Protein AF-A0A091CDJ3-F1 (afdb_monomer_lite)

Structure (mmCIF, N/CA/C/O backbone):
data_AF-A0A091CDJ3-F1
#
_entry.id   AF-A0A091CDJ3-F1
#
loop_
_atom_site.group_PDB
_atom_site.id
_atom_site.type_symbol
_atom_site.label_atom_id
_atom_site.label_alt_id
_atom_site.label_comp_id
_atom_site.label_asym_id
_atom_site.label_entity_id
_atom_site.label_seq_id
_atom_site.pdbx_PDB_ins_code
_atom_site.Cartn_x
_atom_site.Cartn_y
_atom_site.Cartn_z
_atom_site.occupancy
_atom_site.B_iso_or_equiv
_atom_site.auth_seq_id
_atom_site.auth_comp_id
_atom_site.auth_asym_id
_atom_site.auth_atom_id
_atom_site.pdbx_PDB_model_num
ATOM 1 N N . MET A 1 1 ? -91.318 35.786 69.870 1.00 75.12 1 MET A N 1
ATOM 2 C CA . MET A 1 1 ? -91.032 34.826 70.958 1.00 75.12 1 MET A CA 1
ATOM 3 C C . MET A 1 1 ? -89.533 34.640 70.995 1.00 75.12 1 MET A C 1
ATOM 5 O O . MET A 1 1 ? -88.955 34.426 69.942 1.00 75.12 1 MET A O 1
ATOM 9 N N . VAL A 1 2 ? -88.933 34.733 72.175 1.00 80.12 2 VAL A N 1
ATOM 10 C CA . VAL A 1 2 ? -87.504 34.511 72.411 1.00 80.12 2 VAL A CA 1
ATOM 11 C C . VAL A 1 2 ? -87.373 33.382 73.428 1.00 80.12 2 VAL A C 1
ATOM 13 O O . VAL A 1 2 ? -88.136 33.323 74.391 1.00 80.12 2 VAL A O 1
ATOM 16 N N . MET A 1 3 ? -86.423 32.475 73.225 1.00 81.88 3 MET A N 1
ATOM 17 C CA . MET A 1 3 ? -86.101 31.421 74.188 1.00 81.88 3 MET A CA 1
ATOM 18 C C . MET A 1 3 ? -84.651 31.572 74.645 1.00 81.88 3 MET A C 1
ATOM 20 O O . MET A 1 3 ? -83.782 31.976 73.881 1.00 81.88 3 MET A O 1
ATOM 24 N N . ILE A 1 4 ? -84.380 31.256 75.905 1.00 82.44 4 ILE A N 1
ATOM 25 C CA . ILE A 1 4 ? -83.034 31.219 76.469 1.00 82.44 4 ILE A CA 1
ATOM 26 C C . ILE A 1 4 ? -82.865 29.893 77.196 1.00 82.44 4 ILE A C 1
ATOM 28 O O . ILE A 1 4 ? -83.635 29.573 78.099 1.00 82.44 4 ILE A O 1
ATOM 32 N N . LEU A 1 5 ? -81.832 29.144 76.829 1.00 81.69 5 LEU A N 1
ATOM 33 C CA . LEU A 1 5 ? -81.493 27.846 77.395 1.00 81.69 5 LEU A CA 1
ATOM 34 C C . LEU A 1 5 ? -80.185 27.964 78.173 1.00 81.69 5 LEU A C 1
ATOM 36 O O . LEU A 1 5 ? -79.164 28.333 77.603 1.00 81.69 5 LEU A O 1
ATOM 40 N N . ASN A 1 6 ? -80.203 27.620 79.456 1.00 86.38 6 ASN A N 1
ATOM 41 C CA . ASN A 1 6 ? -79.018 27.618 80.308 1.00 86.38 6 ASN A CA 1
ATOM 42 C C . ASN A 1 6 ? -78.714 26.199 80.771 1.00 86.38 6 ASN A C 1
ATOM 44 O O . ASN A 1 6 ? -79.581 25.550 81.363 1.00 86.38 6 ASN A O 1
ATOM 48 N N . ASP A 1 7 ? -77.491 25.738 80.525 1.00 82.50 7 ASP A N 1
ATOM 49 C CA . ASP A 1 7 ? -77.005 24.492 81.109 1.00 82.50 7 ASP A CA 1
ATOM 50 C C . ASP A 1 7 ? -76.560 24.681 82.573 1.00 82.50 7 ASP A C 1
ATOM 52 O O . ASP A 1 7 ? -76.384 25.798 83.071 1.00 82.50 7 ASP A O 1
ATOM 56 N N . ASP A 1 8 ? -76.392 23.571 83.287 1.00 84.75 8 ASP A N 1
ATOM 57 C CA . ASP A 1 8 ? -75.967 23.520 84.690 1.00 84.75 8 ASP A CA 1
ATOM 58 C C . ASP A 1 8 ? -74.528 24.033 84.901 1.00 84.75 8 ASP A C 1
ATOM 60 O O . ASP A 1 8 ? -74.144 24.332 86.033 1.00 84.75 8 ASP A O 1
ATOM 64 N N . ASN A 1 9 ? -73.747 24.179 83.825 1.00 79.75 9 ASN A N 1
ATOM 65 C CA . ASN A 1 9 ? -72.401 24.752 83.846 1.00 79.75 9 ASN A CA 1
ATOM 66 C C . ASN A 1 9 ? -72.399 26.270 83.591 1.00 79.75 9 ASN A C 1
ATOM 68 O O . ASN A 1 9 ? -71.332 26.888 83.556 1.00 79.75 9 ASN A O 1
ATOM 72 N N . GLY A 1 10 ? -73.576 26.885 83.437 1.00 77.00 10 GLY A N 1
ATOM 73 C CA . GLY A 1 10 ? -73.743 28.324 83.244 1.00 77.00 10 GLY A CA 1
ATOM 74 C C . GLY A 1 10 ? -73.545 28.798 81.803 1.00 77.00 10 GLY A C 1
ATOM 75 O O . GLY A 1 10 ? -73.427 30.003 81.577 1.00 77.00 10 GLY A O 1
ATOM 76 N N . LYS A 1 11 ? -73.507 27.892 80.819 1.00 82.44 11 LYS A N 1
ATOM 77 C CA . LYS A 1 11 ? -73.472 28.257 79.402 1.00 82.44 11 LYS A CA 1
ATOM 78 C C . LYS A 1 11 ? -74.886 28.549 78.907 1.00 82.44 11 LYS A C 1
ATOM 80 O O . LYS A 1 11 ? -75.803 27.748 79.078 1.00 82.44 11 LYS A O 1
ATOM 85 N N . GLN A 1 12 ? -75.029 29.698 78.257 1.00 84.06 12 GLN A N 1
ATOM 86 C CA . GLN A 1 12 ? -76.282 30.171 77.685 1.00 84.06 12 GLN A CA 1
ATOM 87 C C . GLN A 1 12 ? -76.328 29.892 76.179 1.00 84.06 12 GLN A C 1
ATOM 89 O O . GLN A 1 12 ? -75.369 30.159 75.452 1.00 84.06 12 GLN A O 1
ATOM 94 N N . PHE A 1 13 ? -77.464 29.389 75.714 1.00 81.94 13 PHE A N 1
ATOM 95 C CA . PHE A 1 13 ? -77.799 29.182 74.314 1.00 81.94 13 PHE A CA 1
ATOM 96 C C . PHE A 1 13 ? -79.084 29.952 74.017 1.00 81.94 13 PHE A C 1
ATOM 98 O O . PHE A 1 13 ? -80.090 29.795 74.708 1.00 81.94 13 PHE A O 1
ATOM 105 N N . ILE A 1 14 ? -79.038 30.812 73.008 1.00 82.56 14 ILE A N 1
ATOM 106 C CA . ILE A 1 14 ? -80.170 31.636 72.583 1.00 82.56 14 ILE A CA 1
ATOM 107 C C . ILE A 1 14 ? -80.466 31.225 71.141 1.00 82.56 14 ILE A C 1
ATOM 109 O O . ILE A 1 14 ? -79.598 31.454 70.293 1.00 82.56 14 ILE A O 1
ATOM 113 N N . PRO A 1 15 ? -81.612 30.580 70.864 1.00 81.25 15 PRO A N 1
ATOM 114 C CA . PRO A 1 15 ? -82.012 30.257 69.504 1.00 81.25 15 PRO A CA 1
ATOM 115 C C . PRO A 1 15 ? -82.154 31.520 68.658 1.00 81.25 15 PRO A C 1
ATOM 117 O O . PRO A 1 15 ? -82.556 32.570 69.165 1.00 81.25 15 PRO A O 1
ATOM 120 N N . GLY A 1 16 ? -81.846 31.419 67.368 1.00 74.19 16 GLY A N 1
ATOM 121 C CA . GLY A 1 16 ? -82.143 32.490 66.417 1.00 74.19 16 GLY A CA 1
ATOM 122 C C . GLY A 1 16 ? -83.651 32.642 66.178 1.00 74.19 16 GLY A C 1
ATOM 123 O O . GLY A 1 16 ? -84.407 31.686 66.336 1.00 74.19 16 GLY A O 1
ATOM 124 N N . ASP A 1 17 ? -84.094 33.818 65.721 1.00 66.94 17 ASP A N 1
ATOM 125 C CA . ASP A 1 17 ? -85.523 34.132 65.508 1.00 66.94 17 ASP A CA 1
ATOM 126 C C . ASP A 1 17 ? -86.250 33.159 64.553 1.00 66.94 17 ASP A C 1
ATOM 128 O O . ASP A 1 17 ? -87.464 33.000 64.639 1.00 66.94 17 ASP A O 1
ATOM 132 N N . ASN A 1 18 ? -85.509 32.486 63.664 1.00 72.38 18 ASN A N 1
ATOM 133 C CA . ASN A 1 18 ? -86.042 31.520 62.696 1.00 72.38 18 ASN A CA 1
ATOM 134 C C . ASN A 1 18 ? -85.966 30.055 63.170 1.00 72.38 18 ASN A C 1
ATOM 136 O O . ASN A 1 18 ? -86.364 29.163 62.426 1.00 72.38 18 ASN A O 1
ATOM 140 N N . GLU A 1 19 ? -85.413 29.786 64.354 1.00 79.12 19 GLU A N 1
ATOM 141 C CA . GLU A 1 19 ? -85.245 28.422 64.882 1.00 79.12 19 GLU A CA 1
ATOM 142 C C . GLU A 1 19 ? -86.430 27.975 65.748 1.00 79.12 19 GLU A C 1
ATOM 144 O O . GLU A 1 19 ? -86.556 26.791 66.057 1.00 79.12 19 GLU A O 1
ATOM 149 N N . ILE A 1 20 ? -87.309 28.909 66.123 1.00 82.62 20 ILE A N 1
ATOM 150 C CA . ILE A 1 20 ? -88.542 28.641 66.863 1.00 82.62 20 ILE A CA 1
ATOM 151 C C . ILE A 1 20 ? -89.725 28.820 65.913 1.00 82.62 20 ILE A C 1
ATOM 153 O O . ILE A 1 20 ? -90.015 29.931 65.468 1.00 82.62 20 ILE A O 1
ATOM 157 N N . GLU A 1 21 ? -90.455 27.741 65.646 1.00 86.12 21 GLU A N 1
ATOM 158 C CA . GLU A 1 21 ? -91.650 27.781 64.807 1.00 86.12 21 GLU A CA 1
ATOM 159 C C . GLU A 1 21 ? -92.909 27.889 65.678 1.00 86.12 21 GLU A C 1
ATOM 161 O O . GLU A 1 21 ? -93.255 26.977 66.431 1.00 86.12 21 GLU A O 1
ATOM 166 N N . VAL A 1 22 ? -93.630 29.012 65.591 1.00 82.62 22 VAL A N 1
ATOM 167 C CA . VAL A 1 22 ? -94.922 29.171 66.279 1.00 82.62 22 VAL A CA 1
ATOM 168 C C . VAL A 1 22 ? -96.013 28.487 65.459 1.00 82.62 22 VAL A C 1
ATOM 170 O O . VAL A 1 22 ? -96.556 29.065 64.520 1.00 82.62 22 VAL A O 1
ATOM 173 N N . LEU A 1 23 ? -96.364 27.262 65.848 1.00 86.62 23 LEU A N 1
ATOM 174 C CA . LEU A 1 23 ? -97.379 26.453 65.168 1.00 86.62 23 LEU A CA 1
ATOM 175 C C . LEU A 1 23 ? -98.799 27.016 65.348 1.00 86.62 23 LEU A C 1
ATOM 177 O O . LEU A 1 23 ? -99.614 26.978 64.429 1.00 86.62 23 LEU A O 1
ATOM 181 N N . SER A 1 24 ? -99.120 27.537 66.538 1.00 83.50 24 SER A N 1
ATOM 182 C CA . SER A 1 24 ? -100.404 28.197 66.802 1.00 83.50 24 SER A CA 1
ATOM 183 C C . SER A 1 24 ? -100.299 29.179 67.963 1.00 83.50 24 SER A C 1
ATOM 185 O O . SER A 1 24 ? -100.204 28.787 69.126 1.00 83.50 24 SER A O 1
ATOM 187 N N . ALA A 1 25 ? -100.391 30.473 67.651 1.00 79.19 25 ALA A N 1
ATOM 188 C CA . ALA A 1 25 ? -100.397 31.534 68.658 1.00 79.19 25 ALA A CA 1
ATOM 189 C C . ALA A 1 25 ? -101.664 31.513 69.534 1.00 79.19 25 ALA A C 1
ATOM 191 O O . ALA A 1 25 ? -101.605 31.868 70.705 1.00 79.19 25 ALA A O 1
ATOM 192 N N . ILE A 1 26 ? -102.803 31.059 68.991 1.00 78.88 26 ILE A N 1
ATOM 193 C CA . ILE A 1 26 ? -104.077 30.984 69.729 1.00 78.88 26 ILE A CA 1
ATOM 194 C C . ILE A 1 26 ? -104.051 29.838 70.750 1.00 78.88 26 ILE A C 1
ATOM 196 O O . ILE A 1 26 ? -104.616 29.968 71.831 1.00 78.88 26 ILE A O 1
ATOM 200 N N . GLN A 1 27 ? -103.407 28.715 70.414 1.00 83.50 27 GLN A N 1
ATOM 201 C CA . GLN A 1 27 ? -103.300 27.551 71.305 1.00 83.50 27 GLN A CA 1
ATOM 202 C C . GLN A 1 27 ? -102.051 27.584 72.197 1.00 83.50 27 GLN A C 1
ATOM 204 O O . GLN A 1 27 ? -101.935 26.754 73.094 1.00 83.50 27 GLN A O 1
ATOM 209 N N . GLY A 1 28 ? -101.131 28.528 71.971 1.00 79.75 28 GLY A N 1
ATOM 210 C CA . GLY A 1 28 ? -99.894 28.651 72.743 1.00 79.75 28 GLY A CA 1
ATOM 211 C C . GLY A 1 28 ? -98.875 27.543 72.457 1.00 79.75 28 GLY A C 1
ATOM 212 O O . GLY A 1 28 ? -98.120 27.167 73.348 1.00 79.75 28 GLY A O 1
ATOM 213 N N . THR A 1 29 ? -98.857 26.999 71.238 1.00 84.88 29 THR A N 1
ATOM 214 C CA . THR A 1 29 ? -97.950 25.907 70.840 1.00 84.88 29 THR A CA 1
ATOM 215 C C . THR A 1 29 ? -96.881 26.386 69.865 1.00 84.88 29 THR A C 1
ATOM 217 O O . THR A 1 29 ? -97.201 26.977 68.829 1.00 84.88 29 THR A O 1
ATOM 220 N N . ALA A 1 30 ? -95.624 26.069 70.177 1.00 84.94 30 ALA A N 1
ATOM 221 C CA . ALA A 1 30 ? -94.449 26.313 69.347 1.00 84.94 30 ALA A CA 1
ATOM 222 C C . ALA A 1 30 ? -93.526 25.085 69.354 1.00 84.94 30 ALA A C 1
ATOM 224 O O . ALA A 1 30 ? -93.527 24.315 70.318 1.00 84.94 30 ALA A O 1
ATOM 225 N N . GLU A 1 31 ? -92.746 24.920 68.292 1.00 86.88 31 GLU A N 1
ATOM 226 C CA . GLU A 1 31 ? -91.741 23.871 68.142 1.00 86.88 31 GLU A CA 1
ATOM 227 C C . GLU A 1 31 ? -90.336 24.483 68.124 1.00 86.88 31 GLU A C 1
ATOM 229 O O . GLU A 1 31 ? -90.101 25.535 67.529 1.00 86.88 31 GLU A O 1
ATOM 234 N N . TYR A 1 32 ? -89.403 23.817 68.802 1.00 85.44 32 TYR A N 1
ATOM 235 C CA . TYR A 1 32 ? -87.982 24.135 68.768 1.00 85.44 32 TYR A CA 1
ATOM 236 C C . TYR A 1 32 ? -87.187 22.831 68.702 1.00 85.44 32 TYR A C 1
ATOM 238 O O . TYR A 1 32 ? -87.308 21.973 69.583 1.00 85.44 32 TYR A O 1
ATOM 246 N N . VAL A 1 33 ? -86.376 22.681 67.656 1.00 84.38 33 VAL A N 1
ATOM 247 C CA . VAL A 1 33 ? -85.505 21.516 67.466 1.00 84.38 33 VAL A CA 1
ATOM 248 C C . VAL A 1 33 ? -84.170 21.783 68.158 1.00 84.38 33 VAL A C 1
ATOM 250 O O . VAL A 1 33 ? -83.506 22.775 67.871 1.00 84.38 33 VAL A O 1
ATOM 253 N N . LEU A 1 34 ? -83.759 20.898 69.072 1.00 81.44 34 LEU A N 1
ATOM 254 C CA . LEU A 1 34 ? -82.493 21.060 69.795 1.00 81.44 34 LEU A CA 1
ATOM 255 C C . LEU A 1 34 ? -81.296 20.937 68.825 1.00 81.44 34 LEU A C 1
ATOM 257 O O . LEU A 1 34 ? -81.177 19.906 68.161 1.00 81.44 34 LEU A O 1
ATOM 261 N N . PRO A 1 35 ? -80.389 21.930 68.757 1.00 76.69 35 PRO A N 1
ATOM 262 C CA . PRO A 1 35 ? -79.243 21.901 67.851 1.00 76.69 35 PRO A CA 1
ATOM 263 C C . PRO A 1 35 ? -78.144 20.937 68.330 1.00 76.6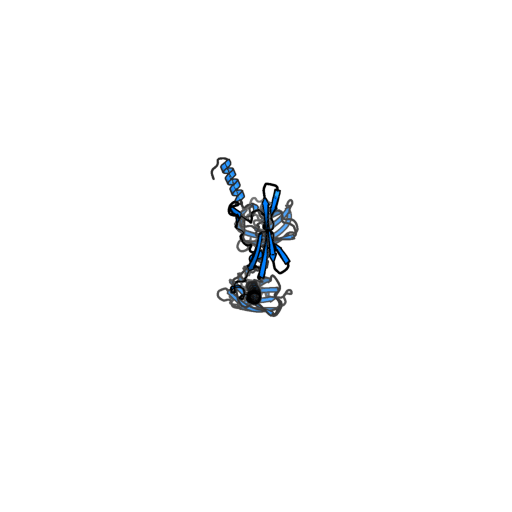9 35 PRO A C 1
ATOM 265 O O . PRO A 1 35 ? -77.992 20.687 69.528 1.00 76.69 35 PRO A O 1
ATOM 268 N N . ASP A 1 36 ? -77.324 20.428 67.401 1.00 72.25 36 ASP A N 1
ATOM 269 C CA . ASP A 1 36 ? -76.274 19.424 67.670 1.00 72.25 36 ASP A CA 1
ATOM 270 C C . ASP A 1 36 ? -75.286 19.840 68.773 1.00 72.25 36 ASP A C 1
ATOM 272 O O . ASP A 1 36 ? -74.814 19.018 69.562 1.00 72.25 36 ASP A O 1
ATOM 276 N N . ASN A 1 37 ? -74.986 21.137 68.868 1.00 70.38 37 ASN A N 1
ATOM 277 C CA . ASN A 1 37 ? -74.111 21.689 69.902 1.00 70.38 37 ASN A CA 1
ATOM 278 C C . ASN A 1 37 ? -74.710 21.591 71.319 1.00 70.38 37 ASN A C 1
ATOM 280 O O . ASN A 1 37 ? -73.944 21.515 72.280 1.00 70.38 37 ASN A O 1
ATOM 284 N N . LEU A 1 38 ? -76.042 21.585 71.449 1.00 72.94 38 LEU A N 1
ATOM 285 C CA . LEU A 1 38 ? -76.757 21.344 72.701 1.00 72.94 38 LEU A CA 1
ATOM 286 C C . LEU A 1 38 ? -76.973 19.840 72.927 1.00 72.94 38 LEU A C 1
ATOM 288 O O . LEU A 1 38 ? -76.878 19.386 74.060 1.00 72.94 38 LEU A O 1
ATOM 292 N N . LEU A 1 39 ? -77.164 19.044 71.869 1.00 72.19 39 LEU A N 1
ATOM 293 C CA . LEU A 1 39 ? -77.238 17.576 71.966 1.00 72.19 39 LEU A CA 1
ATOM 294 C C . LEU A 1 39 ? -75.921 16.924 72.424 1.00 72.19 39 LEU A C 1
ATOM 296 O O . LEU A 1 39 ? -75.935 15.821 72.968 1.00 72.19 39 LEU A O 1
ATOM 300 N N . GLY A 1 40 ? -74.778 17.595 72.246 1.00 70.62 40 GLY A N 1
ATOM 301 C CA . GLY A 1 40 ? -73.492 17.149 72.797 1.00 70.62 40 GLY A CA 1
ATOM 302 C C . GLY A 1 40 ? -73.376 17.258 74.328 1.00 70.62 40 GLY A C 1
ATOM 303 O O . GLY A 1 40 ? -72.448 16.672 74.907 1.00 70.62 40 GLY A O 1
ATOM 304 N N . TYR A 1 41 ? -74.290 17.998 74.969 1.00 78.19 41 TYR A N 1
ATOM 305 C CA . TYR A 1 41 ? -74.338 18.223 76.412 1.00 78.19 41 TYR A CA 1
ATOM 306 C C . TYR A 1 41 ? -75.001 17.058 77.164 1.00 78.19 41 TYR A C 1
ATOM 308 O O . TYR A 1 41 ? -75.925 16.431 76.659 1.00 78.19 41 TYR A O 1
ATOM 316 N N . GLU A 1 42 ? -74.545 16.782 78.386 1.00 82.31 42 GLU A N 1
ATOM 317 C CA . GLU A 1 42 ? -75.180 15.832 79.304 1.00 82.31 42 GLU A CA 1
ATOM 318 C C . GLU A 1 42 ? -75.441 16.530 80.637 1.00 82.31 42 GLU A C 1
ATOM 320 O O . GLU A 1 42 ? -74.501 16.997 81.279 1.00 82.31 42 GLU A O 1
ATOM 325 N N . GLY A 1 43 ? -76.708 16.623 81.038 1.00 83.75 43 GLY A N 1
ATOM 326 C CA . GLY A 1 43 ? -77.116 17.377 82.224 1.00 83.75 43 GLY A CA 1
ATOM 327 C C . GLY A 1 43 ? -78.471 18.067 82.073 1.00 83.75 43 GLY A C 1
ATOM 328 O O . GLY A 1 43 ? -79.215 17.826 81.117 1.00 83.75 43 GLY A O 1
ATOM 329 N N . LYS A 1 44 ? -78.815 18.921 83.040 1.00 88.38 44 LYS A N 1
ATOM 330 C CA . LYS A 1 44 ? -80.088 19.649 83.106 1.00 88.38 44 LYS A CA 1
ATOM 331 C C . LYS A 1 44 ? -80.018 21.017 82.432 1.00 88.38 44 LYS A C 1
ATOM 333 O O . LYS A 1 44 ? -79.427 21.965 82.933 1.00 88.38 44 LYS A O 1
ATOM 338 N N . VAL A 1 45 ? -80.803 21.186 81.379 1.00 88.75 45 VAL A N 1
ATOM 339 C CA . VAL A 1 45 ? -80.982 22.474 80.710 1.00 88.75 45 VAL A CA 1
ATOM 340 C C . VAL A 1 45 ? -82.253 23.148 81.221 1.00 88.75 45 VAL A C 1
ATOM 342 O O . VAL A 1 45 ? -83.345 22.580 81.165 1.00 88.75 45 VAL A O 1
ATOM 345 N N . THR A 1 46 ? -82.127 24.374 81.729 1.00 89.56 46 THR A N 1
ATOM 346 C CA . THR A 1 46 ? -83.266 25.220 82.113 1.00 89.56 46 THR A CA 1
ATOM 347 C C . THR A 1 46 ? -83.578 26.209 81.001 1.00 89.56 46 THR A C 1
ATOM 349 O O . THR A 1 46 ? -82.725 27.002 80.616 1.00 89.56 46 THR A O 1
ATOM 352 N N . SER A 1 47 ? -84.819 26.179 80.526 1.00 86.00 47 SER A N 1
ATOM 353 C CA . SER A 1 47 ? -85.354 27.055 79.494 1.00 86.00 47 SER A CA 1
ATOM 354 C C . SER A 1 47 ? -86.221 28.159 80.084 1.00 86.00 47 SER A C 1
ATOM 356 O O . SER A 1 47 ? -87.085 27.896 80.923 1.00 86.00 47 SER A O 1
ATOM 358 N N . TYR A 1 48 ? -86.043 29.365 79.561 1.00 87.19 48 TYR A N 1
ATOM 359 C CA . TYR A 1 48 ? -86.888 30.531 79.784 1.00 87.19 48 TYR A CA 1
ATOM 360 C C . TYR A 1 48 ? -87.462 30.976 78.442 1.00 87.19 48 TYR A C 1
ATOM 362 O O . TYR A 1 48 ? -86.733 31.089 77.459 1.00 87.19 48 TYR A O 1
ATOM 370 N N . VAL A 1 49 ? -88.769 31.192 78.392 1.00 85.19 49 VAL A N 1
ATOM 371 C CA . VAL A 1 49 ? -89.521 31.583 77.204 1.00 85.19 49 VAL A CA 1
ATOM 372 C C . VAL A 1 49 ? -90.136 32.943 77.460 1.00 85.19 49 VAL A C 1
ATOM 374 O O . VAL A 1 49 ? -90.910 33.128 78.396 1.00 85.19 49 VAL A O 1
ATOM 377 N N . TYR A 1 50 ? -89.793 33.868 76.580 1.00 83.81 50 TYR A N 1
ATOM 378 C CA . TYR A 1 50 ? -90.224 35.247 76.603 1.00 83.81 50 TYR A CA 1
ATOM 379 C C . TYR A 1 50 ? -91.116 35.526 75.386 1.00 83.81 50 TYR A C 1
ATOM 381 O O . TYR A 1 50 ? -90.762 35.220 74.240 1.00 83.81 50 TYR A O 1
ATOM 389 N N . LEU A 1 51 ? -92.305 36.070 75.628 1.00 82.00 51 LEU A N 1
ATOM 390 C CA . LEU A 1 51 ? -93.287 36.389 74.595 1.00 82.00 51 LEU A CA 1
ATOM 391 C C . LEU A 1 51 ? -93.512 37.899 74.556 1.00 82.00 51 LEU A C 1
ATOM 393 O O . LEU A 1 51 ? -93.983 38.467 75.536 1.00 82.00 51 LEU A O 1
ATOM 397 N N . ASP A 1 52 ? -93.230 38.516 73.410 1.00 82.62 52 ASP A N 1
ATOM 398 C CA . ASP A 1 52 ? -93.646 39.884 73.098 1.00 82.62 52 ASP A CA 1
ATOM 399 C C . ASP A 1 52 ? -94.983 39.865 72.355 1.00 82.62 52 ASP A C 1
ATOM 401 O O . ASP A 1 52 ? -95.144 39.151 71.357 1.00 82.62 52 ASP A O 1
ATOM 405 N N . PHE A 1 53 ? -95.929 40.675 72.818 1.00 79.81 53 PHE A N 1
ATOM 406 C CA . PHE A 1 53 ? -97.215 40.887 72.170 1.00 79.81 53 PHE A CA 1
ATOM 407 C C . PHE A 1 53 ? -97.180 42.143 71.293 1.00 79.81 53 PHE A C 1
ATOM 409 O O . PHE A 1 53 ? -96.437 43.095 71.530 1.00 79.81 53 PHE A O 1
ATOM 416 N N . SER A 1 54 ? -98.021 42.168 70.257 1.00 78.69 54 SER A N 1
ATOM 417 C CA . SER A 1 54 ? -98.069 43.271 69.286 1.00 78.69 54 SER A CA 1
ATOM 418 C C . SER A 1 54 ? -98.508 44.614 69.880 1.00 78.69 54 SER A C 1
ATOM 420 O O . SER A 1 54 ? -98.293 45.651 69.259 1.00 78.69 54 SER A O 1
ATOM 422 N N . ASP A 1 55 ? -99.145 44.606 71.053 1.00 80.44 55 ASP A N 1
ATOM 423 C CA . ASP A 1 55 ? -99.524 45.810 71.800 1.00 80.44 55 ASP A CA 1
ATOM 424 C C . ASP A 1 55 ? -98.375 46.379 72.659 1.00 80.44 55 ASP A C 1
ATOM 426 O O . ASP A 1 55 ? -98.555 47.388 73.341 1.00 80.44 55 ASP A O 1
ATOM 430 N N . GLY A 1 56 ? -97.188 45.763 72.595 1.00 77.25 56 GLY A N 1
ATOM 431 C CA . GLY A 1 56 ? -95.981 46.169 73.312 1.00 77.25 56 GLY A CA 1
ATOM 432 C C . GLY A 1 56 ? -95.857 45.588 74.721 1.00 77.25 56 GLY A C 1
ATOM 433 O O . GLY A 1 56 ? -94.863 45.858 75.396 1.00 77.25 56 GLY A O 1
ATOM 434 N N . THR A 1 57 ? -96.833 44.799 75.181 1.00 82.75 57 THR A N 1
ATOM 435 C CA . THR A 1 57 ? -96.714 44.052 76.440 1.00 82.75 57 THR A CA 1
ATOM 436 C C . THR A 1 57 ? -95.879 42.786 76.248 1.00 82.75 57 THR A C 1
ATOM 438 O O . THR A 1 57 ? -95.727 42.292 75.131 1.00 82.75 57 THR A O 1
ATOM 441 N N . HIS A 1 58 ? -95.319 42.251 77.333 1.00 82.06 58 HIS A N 1
ATOM 442 C CA . HIS A 1 58 ? -94.536 41.018 77.299 1.00 82.06 58 HIS A CA 1
ATOM 443 C C . HIS A 1 58 ? -94.756 40.154 78.541 1.00 82.06 58 HIS A C 1
ATOM 445 O O . HIS A 1 58 ? -95.190 40.648 79.582 1.00 82.06 58 HIS A O 1
ATOM 451 N N . THR A 1 59 ? -94.440 38.863 78.429 1.00 80.00 59 THR A N 1
ATOM 452 C CA . THR A 1 59 ? -94.428 37.905 79.545 1.00 80.00 59 THR A CA 1
ATOM 453 C C . THR A 1 59 ? -93.182 37.023 79.497 1.00 80.00 59 THR A C 1
ATOM 455 O O . THR A 1 59 ? -92.733 36.627 78.421 1.00 80.00 59 THR A O 1
ATOM 458 N N . ASP A 1 60 ? -92.635 36.709 80.669 1.00 76.12 60 ASP A N 1
ATOM 459 C CA . ASP A 1 60 ? -91.482 35.832 80.895 1.00 76.12 60 ASP A CA 1
ATOM 460 C C . ASP A 1 60 ? -91.837 34.594 81.746 1.00 76.12 60 ASP A C 1
ATOM 462 O O . ASP A 1 60 ? -90.960 33.884 82.238 1.00 76.12 60 ASP A O 1
ATOM 466 N N . GLU A 1 61 ? -93.132 34.306 81.916 1.00 73.88 61 GLU A N 1
ATOM 467 C CA . GLU A 1 61 ? -93.608 33.259 82.830 1.00 73.88 61 GLU A CA 1
ATOM 468 C C . GLU A 1 61 ? -93.390 31.831 82.300 1.00 73.88 61 GLU A C 1
ATOM 470 O O . GLU A 1 61 ? -93.507 30.850 83.041 1.00 73.88 61 GLU A O 1
ATOM 475 N N . GLY A 1 62 ? -93.046 31.683 81.018 1.00 79.25 62 GLY A N 1
ATOM 476 C CA . GLY A 1 62 ? -92.752 30.389 80.421 1.00 79.25 62 GLY A CA 1
ATOM 477 C C . GLY A 1 62 ? -91.401 29.858 80.894 1.00 79.25 62 GLY A C 1
ATOM 478 O O . GLY A 1 62 ? -90.360 30.262 80.389 1.00 79.25 62 GLY A O 1
ATOM 479 N N . ARG A 1 63 ? -91.387 28.904 81.828 1.00 84.56 63 ARG A N 1
ATOM 480 C CA . ARG A 1 63 ? -90.153 28.243 82.277 1.00 84.56 63 ARG A CA 1
ATOM 481 C C . ARG A 1 63 ? -90.322 26.736 82.354 1.00 84.56 63 ARG A C 1
ATOM 483 O O . ARG A 1 63 ? -91.268 26.239 82.959 1.00 84.56 63 ARG A O 1
ATOM 490 N N . PHE A 1 64 ? -89.354 26.004 81.814 1.00 87.69 64 PHE A N 1
ATOM 491 C CA . PHE A 1 64 ? -89.282 24.552 81.962 1.00 87.69 64 PHE A CA 1
ATOM 492 C C . PHE A 1 64 ? -87.832 24.071 82.032 1.00 87.69 64 PHE A C 1
ATOM 494 O O . PHE A 1 64 ? -86.904 24.785 81.666 1.00 87.69 64 PHE A O 1
ATOM 501 N N . THR A 1 65 ? -87.630 22.849 82.513 1.00 88.81 65 THR A N 1
ATOM 502 C CA . THR A 1 65 ? -86.312 22.207 82.579 1.00 88.81 65 THR A CA 1
ATOM 503 C C . THR A 1 65 ? -86.415 20.831 81.944 1.00 88.81 65 THR A C 1
ATOM 505 O O . THR A 1 65 ? -87.382 20.111 82.190 1.00 88.81 65 THR A O 1
ATOM 508 N N . PHE A 1 66 ? -85.411 20.455 81.160 1.00 88.50 66 PHE A N 1
ATOM 509 C CA . PHE A 1 66 ? -85.268 19.108 80.616 1.00 88.50 66 PHE A CA 1
ATOM 510 C C . PHE A 1 66 ? -83.847 18.595 80.850 1.00 88.50 66 PHE A C 1
ATOM 512 O O . PHE A 1 66 ? -82.918 19.368 81.062 1.00 88.50 66 PHE A O 1
ATOM 519 N N . GLU A 1 67 ? -83.684 17.277 80.867 1.00 86.50 67 GLU A N 1
ATOM 520 C CA . GLU A 1 67 ? -82.395 16.622 81.085 1.00 86.50 67 GLU A CA 1
ATOM 521 C C . GLU A 1 67 ? -81.973 15.921 79.795 1.00 86.50 67 GLU A C 1
ATOM 523 O O . GLU A 1 67 ? -82.711 15.082 79.273 1.00 86.50 67 GLU A O 1
ATOM 528 N N . ILE A 1 68 ? -80.792 16.268 79.284 1.00 82.75 68 ILE A N 1
ATOM 529 C CA . ILE A 1 68 ? -80.178 15.571 78.157 1.00 82.75 68 ILE A CA 1
ATOM 530 C C . ILE A 1 68 ? -79.336 14.441 78.738 1.00 82.75 68 ILE A C 1
ATOM 532 O O . ILE A 1 68 ? -78.400 14.683 79.498 1.00 82.75 68 ILE A O 1
ATOM 536 N N . LYS A 1 69 ? -79.682 13.200 78.391 1.00 79.19 69 LYS A N 1
ATOM 537 C CA . LYS A 1 69 ? -78.928 12.003 78.783 1.00 79.19 69 LYS A CA 1
ATOM 538 C C . LYS A 1 69 ? -78.140 11.502 77.588 1.00 79.19 69 LYS A C 1
ATOM 540 O O . LYS A 1 69 ? -78.728 11.304 76.521 1.00 79.19 69 LYS A O 1
ATOM 545 N N . ARG A 1 70 ? -76.835 11.259 77.754 1.00 66.88 70 ARG A N 1
ATOM 546 C CA . ARG A 1 70 ? -76.056 10.641 76.678 1.00 66.88 70 ARG A CA 1
ATOM 547 C C . ARG A 1 70 ? -76.527 9.214 76.448 1.00 66.88 70 ARG A C 1
ATOM 549 O O . ARG A 1 70 ? -76.780 8.445 77.373 1.00 66.88 70 ARG A O 1
ATOM 556 N N . SER A 1 71 ? -76.630 8.853 75.174 1.00 60.97 71 SER A N 1
ATOM 557 C CA . SER A 1 71 ? -76.852 7.467 74.777 1.00 60.97 71 SER A CA 1
ATOM 558 C C . SER A 1 71 ? -75.640 6.618 75.180 1.00 60.97 71 SER A C 1
ATOM 560 O O . SER A 1 71 ? -74.499 6.985 74.880 1.00 60.97 71 SER A O 1
ATOM 562 N N . LEU A 1 72 ? -75.885 5.448 75.786 1.00 55.81 72 LEU A N 1
ATOM 563 C CA . LEU A 1 72 ? -74.868 4.450 76.178 1.00 55.81 72 LEU A CA 1
ATOM 564 C C . LEU A 1 72 ? -74.018 3.933 74.999 1.00 55.81 72 LEU A C 1
ATOM 566 O O . LEU A 1 72 ? -73.032 3.230 75.196 1.00 55.81 72 LEU A O 1
ATOM 570 N N . VAL A 1 73 ? -74.368 4.289 73.762 1.00 53.66 73 VAL A N 1
ATOM 571 C CA . VAL A 1 73 ? -73.584 3.977 72.558 1.00 53.66 73 VAL A CA 1
ATOM 572 C C . VAL A 1 73 ? -72.319 4.853 72.449 1.00 53.66 73 VAL A C 1
ATOM 574 O O . VAL A 1 73 ? -71.449 4.583 71.627 1.00 53.66 73 VAL A O 1
ATOM 577 N N . THR A 1 74 ? -72.159 5.870 73.300 1.00 50.69 74 THR A N 1
ATOM 578 C CA . THR A 1 74 ? -71.013 6.801 73.242 1.00 50.69 74 THR A CA 1
ATOM 579 C C . THR A 1 74 ? -69.816 6.362 74.104 1.00 50.69 74 THR A C 1
ATOM 581 O O . THR A 1 74 ? -68.703 6.828 73.875 1.00 50.69 74 THR A O 1
ATOM 584 N N . ASP A 1 75 ? -69.991 5.391 75.011 1.00 47.75 75 ASP A N 1
ATOM 585 C CA . ASP A 1 75 ? -68.914 4.848 75.866 1.00 47.75 75 ASP A CA 1
ATOM 586 C C . ASP A 1 75 ? -68.007 3.820 75.158 1.00 47.75 75 ASP A C 1
ATOM 588 O O . ASP A 1 75 ? -67.060 3.293 75.743 1.00 47.75 75 ASP A O 1
ATOM 592 N N . VAL A 1 76 ? -68.233 3.546 73.867 1.00 50.44 76 VAL A N 1
ATOM 593 C CA . VAL A 1 76 ? -67.375 2.644 73.071 1.00 50.44 76 VAL A CA 1
ATOM 594 C C . VAL A 1 76 ? -66.193 3.361 72.404 1.00 50.44 76 VAL A C 1
ATOM 596 O O . VAL A 1 76 ? -65.435 2.732 71.661 1.00 50.44 76 VAL A O 1
ATOM 599 N N . ILE A 1 77 ? -65.979 4.653 72.689 1.00 52.25 77 ILE A N 1
ATOM 600 C CA . ILE A 1 77 ? -64.829 5.416 72.177 1.00 52.25 77 ILE A CA 1
ATOM 601 C C . ILE A 1 77 ? -63.725 5.592 73.242 1.00 52.25 77 ILE A C 1
ATOM 603 O O . ILE A 1 77 ? -63.370 6.710 73.601 1.00 52.25 77 ILE A O 1
ATOM 607 N N . PRO A 1 78 ? -63.072 4.496 73.665 1.00 50.59 78 PRO A N 1
ATOM 608 C CA . PRO A 1 78 ? -61.648 4.520 73.981 1.00 50.59 78 PRO A CA 1
ATOM 609 C C . PRO A 1 78 ? -60.823 3.782 72.907 1.00 50.59 78 PRO A C 1
ATOM 611 O O . PRO A 1 78 ? -59.911 3.036 73.232 1.00 50.59 78 PRO A O 1
ATOM 614 N N . LYS A 1 79 ? -61.163 3.918 71.610 1.00 53.09 79 LYS A N 1
ATOM 615 C CA . LYS A 1 79 ? -60.509 3.150 70.519 1.00 53.09 79 LYS A CA 1
ATOM 616 C C . LYS A 1 79 ? -60.160 3.916 69.237 1.00 53.09 79 LYS A C 1
ATOM 618 O O . LYS A 1 79 ? -59.587 3.321 68.330 1.00 53.09 79 LYS A O 1
ATOM 623 N N . ALA A 1 80 ? -60.479 5.207 69.122 1.00 55.62 80 ALA A N 1
ATOM 624 C CA . ALA A 1 80 ? -60.121 5.976 67.924 1.00 55.62 80 ALA A CA 1
ATOM 625 C C . ALA A 1 80 ? -58.640 6.400 67.936 1.00 55.62 80 ALA A C 1
ATOM 627 O O . ALA A 1 80 ? -57.938 6.153 66.962 1.00 55.62 80 ALA A O 1
ATOM 628 N N . GLY A 1 81 ? -58.144 6.963 69.046 1.00 58.59 81 GLY A N 1
ATOM 629 C CA . GLY A 1 81 ? -56.743 7.394 69.181 1.00 58.59 81 GLY A CA 1
ATOM 630 C C . GLY A 1 81 ? -55.740 6.249 69.011 1.00 58.59 81 GLY A C 1
ATOM 631 O O . GLY A 1 81 ? -54.850 6.341 68.172 1.00 58.59 81 GLY A O 1
ATOM 632 N N . ASP A 1 82 ? -55.946 5.135 69.718 1.00 66.00 82 ASP A N 1
ATOM 633 C CA . ASP A 1 82 ? -55.080 3.950 69.617 1.00 66.00 82 ASP A CA 1
ATOM 634 C C . ASP A 1 82 ? -55.088 3.330 68.213 1.00 66.00 82 ASP A C 1
ATOM 636 O O . ASP A 1 82 ? -54.069 2.818 67.751 1.00 66.00 82 ASP A O 1
ATOM 640 N N . LYS A 1 83 ? -56.223 3.413 67.501 1.00 66.44 83 LYS A N 1
ATOM 641 C CA . LYS A 1 83 ? -56.320 2.976 66.105 1.00 66.44 83 LYS A CA 1
ATOM 642 C C . LYS A 1 83 ? -55.524 3.892 65.172 1.00 66.44 83 LYS A C 1
ATOM 644 O O . LYS A 1 83 ? -54.756 3.376 64.375 1.00 66.44 83 LYS A O 1
ATOM 649 N N . TYR A 1 84 ? -55.636 5.216 65.303 1.00 73.50 84 TYR A N 1
ATOM 650 C CA . TYR A 1 84 ? -54.844 6.151 64.491 1.00 73.50 84 TYR A CA 1
ATOM 651 C C . TYR A 1 84 ? -53.335 6.007 64.726 1.00 73.50 84 TYR A C 1
ATOM 653 O O . TYR A 1 84 ? -52.565 6.063 63.771 1.00 73.50 84 TYR A O 1
ATOM 661 N N . VAL A 1 85 ? -52.906 5.797 65.977 1.00 78.94 85 VAL A N 1
ATOM 662 C CA . VAL A 1 85 ? -51.489 5.557 66.300 1.00 78.94 85 VAL A CA 1
ATOM 663 C C . VAL A 1 85 ? -51.006 4.253 65.669 1.00 78.94 85 VAL A C 1
ATOM 665 O O . VAL A 1 85 ? -49.942 4.233 65.054 1.00 78.94 85 VAL A O 1
ATOM 668 N N . LYS A 1 86 ? -51.797 3.179 65.768 1.00 82.50 86 LYS A N 1
ATOM 669 C CA . LYS A 1 86 ? -51.468 1.899 65.137 1.00 82.50 86 LYS A CA 1
ATOM 670 C C . LYS A 1 86 ? -51.400 2.013 63.611 1.00 82.50 86 LYS A C 1
ATOM 672 O O . LYS A 1 86 ? -50.412 1.582 63.031 1.00 82.50 86 LYS A O 1
ATOM 677 N N . ASP A 1 87 ? -52.400 2.628 62.982 1.00 82.94 87 ASP A N 1
ATOM 678 C CA . ASP A 1 87 ? -52.449 2.809 61.528 1.00 82.94 87 ASP A CA 1
ATOM 679 C C . ASP A 1 87 ? -51.234 3.629 61.037 1.00 82.94 87 ASP A C 1
ATOM 681 O O . ASP A 1 87 ? -50.657 3.327 59.994 1.00 82.94 87 ASP A O 1
ATOM 685 N N . PHE A 1 88 ? -50.784 4.630 61.806 1.00 85.44 88 PHE A N 1
ATOM 686 C CA . PHE A 1 88 ? -49.583 5.406 61.482 1.00 85.44 88 PHE A CA 1
ATOM 687 C C . PHE A 1 88 ? -48.283 4.596 61.622 1.00 85.44 88 PHE A C 1
ATOM 689 O O . PHE A 1 88 ? -47.411 4.696 60.757 1.00 85.44 88 PHE A O 1
ATOM 696 N N . GLU A 1 89 ? -48.137 3.786 62.677 1.00 90.00 89 GLU A N 1
ATOM 697 C CA . GLU A 1 89 ? -46.976 2.895 62.826 1.00 90.00 89 GLU A CA 1
ATOM 698 C C . GLU A 1 89 ? -46.947 1.805 61.740 1.00 90.00 89 GLU A C 1
ATOM 700 O O . GLU A 1 89 ? -45.874 1.510 61.212 1.00 90.00 89 GLU A O 1
ATOM 705 N N . ASP A 1 90 ? -48.107 1.276 61.333 1.00 90.69 90 ASP A N 1
ATOM 706 C CA . ASP A 1 90 ? -48.223 0.319 60.225 1.00 90.69 90 ASP A CA 1
ATOM 707 C C . ASP A 1 90 ? -47.787 0.968 58.893 1.00 90.69 90 ASP A C 1
ATOM 709 O O . ASP A 1 90 ? -46.946 0.414 58.178 1.00 90.69 90 ASP A O 1
ATOM 713 N N . VAL A 1 91 ? -48.256 2.190 58.594 1.00 93.25 91 VAL A N 1
ATOM 714 C CA . VAL A 1 91 ? -47.825 2.957 57.405 1.00 93.25 91 VAL A CA 1
ATOM 715 C C . VAL A 1 91 ? -46.323 3.245 57.439 1.00 93.25 91 VAL A C 1
ATOM 717 O O . VAL A 1 91 ? -45.633 3.080 56.433 1.00 93.25 91 VAL A O 1
ATOM 720 N N . LYS A 1 92 ? -45.778 3.652 58.588 1.00 93.94 92 LYS A N 1
ATOM 721 C CA . LYS A 1 92 ? -44.339 3.902 58.751 1.00 93.94 92 LYS A CA 1
ATOM 722 C C . LYS A 1 92 ? -43.520 2.636 58.504 1.00 93.94 92 LYS A C 1
ATOM 724 O O . LYS A 1 92 ? -42.494 2.706 57.827 1.00 93.94 92 LYS A O 1
ATOM 729 N N . ALA A 1 93 ? -43.971 1.490 59.011 1.00 92.88 93 ALA A N 1
ATOM 730 C CA . ALA A 1 93 ? -43.319 0.206 58.782 1.00 92.88 93 ALA A CA 1
ATOM 731 C C . ALA A 1 93 ? -43.351 -0.197 57.297 1.00 92.88 93 ALA A C 1
ATOM 733 O O . ALA A 1 93 ? -42.333 -0.650 56.766 1.00 92.88 93 ALA A O 1
ATOM 734 N N . GLU A 1 94 ? -44.475 0.008 56.601 1.00 94.25 94 GLU A N 1
ATOM 735 C CA . GLU A 1 94 ? -44.570 -0.236 55.157 1.00 94.25 94 GLU A CA 1
ATOM 736 C C . GLU A 1 94 ? -43.652 0.684 54.347 1.00 94.25 94 GLU A C 1
ATOM 738 O O . GLU A 1 94 ? -42.926 0.203 53.473 1.00 94.25 94 GLU A O 1
ATOM 743 N N . VAL A 1 95 ? -43.621 1.982 54.663 1.00 94.94 95 VAL A N 1
ATOM 744 C CA . VAL A 1 95 ? -42.739 2.955 53.999 1.00 94.94 95 VAL A CA 1
ATOM 745 C C . VAL A 1 95 ? -41.269 2.598 54.220 1.00 94.94 95 VAL A C 1
ATOM 747 O O . VAL A 1 95 ? -40.495 2.603 53.263 1.00 94.94 95 VAL A O 1
ATOM 750 N N . GLN A 1 96 ? -40.883 2.228 55.444 1.00 93.94 96 GLN A N 1
ATOM 751 C CA . GLN A 1 96 ? -39.518 1.799 55.761 1.00 93.94 96 GLN A CA 1
ATOM 752 C C . GLN A 1 96 ? -39.132 0.559 54.946 1.00 93.94 96 GLN A C 1
ATOM 754 O O . GLN A 1 96 ? -38.091 0.534 54.295 1.00 93.94 96 GLN A O 1
ATOM 759 N N . LYS A 1 97 ? -40.013 -0.447 54.905 1.00 94.94 97 LYS A N 1
ATOM 760 C CA . LYS A 1 97 ? -39.791 -1.680 54.145 1.00 94.94 97 LYS A CA 1
ATOM 761 C C . LYS A 1 97 ? -39.679 -1.419 52.639 1.00 94.94 97 LYS A C 1
ATOM 763 O O . LYS A 1 97 ? -38.845 -2.035 51.974 1.00 94.94 97 LYS A O 1
ATOM 768 N N . ALA A 1 98 ? -40.494 -0.514 52.098 1.00 93.31 98 ALA A N 1
ATOM 769 C CA . ALA A 1 98 ? -40.423 -0.108 50.697 1.00 93.31 98 ALA A CA 1
ATOM 770 C C . ALA A 1 98 ? -39.115 0.642 50.386 1.00 93.31 98 ALA A C 1
ATOM 772 O O . ALA A 1 98 ? -38.479 0.373 49.362 1.00 93.31 98 ALA A O 1
ATOM 773 N N . ALA A 1 99 ? -38.679 1.533 51.281 1.00 93.81 99 ALA A N 1
ATOM 774 C CA . ALA A 1 99 ? -37.409 2.244 51.159 1.00 93.81 99 ALA A CA 1
ATOM 775 C C . ALA A 1 99 ? -36.216 1.276 51.199 1.00 93.81 99 ALA A C 1
ATOM 777 O O . ALA A 1 99 ? -35.372 1.316 50.305 1.00 93.81 99 ALA A O 1
ATOM 778 N N . ASP A 1 100 ? -36.189 0.346 52.155 1.00 94.94 100 ASP A N 1
ATOM 779 C CA . ASP A 1 100 ? -35.127 -0.657 52.287 1.00 94.94 100 ASP A CA 1
ATOM 780 C C . ASP A 1 100 ? -35.066 -1.579 51.058 1.00 94.94 100 ASP A C 1
ATOM 782 O O . ASP A 1 100 ? -33.987 -1.863 50.531 1.00 94.94 100 ASP A O 1
ATOM 786 N N . GLY A 1 101 ? -36.229 -2.002 50.545 1.00 94.88 101 GLY A N 1
ATOM 787 C CA . GLY A 1 101 ? -36.332 -2.771 49.302 1.00 94.88 101 GLY A CA 1
ATOM 788 C C . GLY A 1 101 ? -35.800 -2.008 48.085 1.00 94.88 101 GLY A C 1
ATOM 789 O O . GLY A 1 101 ? -35.070 -2.571 47.265 1.00 94.88 101 GLY A O 1
ATOM 790 N N . THR A 1 102 ? -36.100 -0.712 47.993 1.00 93.19 102 THR A N 1
ATOM 791 C CA . THR A 1 102 ? -35.599 0.168 46.927 1.00 93.19 102 THR A CA 1
ATOM 792 C C . THR A 1 102 ? -34.083 0.357 47.019 1.00 93.19 102 THR A C 1
ATOM 794 O O . THR A 1 102 ? -33.390 0.210 46.014 1.00 93.19 102 THR A O 1
ATOM 797 N N . ILE A 1 103 ? -33.547 0.607 48.219 1.00 93.75 103 ILE A N 1
ATOM 798 C CA . ILE A 1 103 ? -32.102 0.754 48.464 1.00 93.75 103 ILE A CA 1
ATOM 799 C C . ILE A 1 103 ? -31.362 -0.534 48.097 1.00 93.75 103 ILE A C 1
ATOM 801 O O . ILE A 1 103 ? -30.334 -0.486 47.420 1.00 93.75 103 ILE A O 1
ATOM 805 N N . LYS A 1 104 ? -31.900 -1.693 48.494 1.00 94.81 104 LYS A N 1
ATOM 806 C CA . LYS A 1 104 ? -31.327 -2.995 48.142 1.00 94.81 104 LYS A CA 1
ATOM 807 C C . LYS A 1 104 ? -31.295 -3.199 46.627 1.00 94.81 104 LYS A C 1
ATOM 809 O O . LYS A 1 104 ? -30.244 -3.538 46.091 1.00 94.81 104 LYS A O 1
ATOM 814 N N . THR A 1 105 ? -32.406 -2.930 45.945 1.00 93.75 105 THR A N 1
ATOM 815 C CA . THR A 1 105 ? -32.517 -3.088 44.486 1.00 93.75 105 THR A CA 1
ATOM 816 C C . THR A 1 105 ? -31.547 -2.158 43.749 1.00 93.75 105 THR A C 1
ATOM 818 O O . THR A 1 105 ? -30.855 -2.588 42.831 1.00 93.75 105 THR A O 1
ATOM 821 N N . ALA A 1 106 ? -31.431 -0.898 44.182 1.00 93.06 106 ALA A N 1
ATOM 822 C CA . ALA A 1 106 ? -30.467 0.054 43.630 1.00 93.06 106 ALA A CA 1
ATOM 823 C C . ALA A 1 106 ? -29.010 -0.381 43.871 1.00 93.06 106 ALA A C 1
ATOM 825 O O . ALA A 1 106 ? -28.168 -0.232 42.988 1.00 93.06 106 ALA A O 1
ATOM 826 N N . SER A 1 107 ? -28.709 -0.952 45.042 1.00 94.06 107 SER A N 1
ATOM 827 C CA . SER A 1 107 ? -27.376 -1.478 45.354 1.00 94.06 107 SER A CA 1
ATOM 828 C C . SER A 1 107 ? -27.018 -2.700 44.504 1.00 94.06 107 SER A C 1
ATOM 830 O O . SER A 1 107 ? -25.897 -2.784 44.003 1.00 94.06 107 SER A O 1
ATOM 832 N N . GLU A 1 108 ? -27.956 -3.630 44.314 1.00 95.31 108 GLU A N 1
ATOM 833 C CA . GLU A 1 108 ? -27.775 -4.802 43.451 1.00 95.31 108 GLU A CA 1
ATOM 834 C C . GLU A 1 108 ? -27.588 -4.385 41.987 1.00 95.31 108 GLU A C 1
ATOM 836 O O . GLU A 1 108 ? -26.635 -4.829 41.350 1.00 95.31 108 GLU A O 1
ATOM 841 N N . ALA A 1 109 ? -28.403 -3.448 41.491 1.00 94.00 109 ALA A N 1
ATOM 842 C CA . ALA A 1 109 ? -28.236 -2.875 40.157 1.00 94.00 109 ALA A CA 1
ATOM 843 C C . ALA A 1 109 ? -26.871 -2.182 39.988 1.00 94.00 109 ALA A C 1
ATOM 845 O O . ALA A 1 109 ? -26.215 -2.370 38.966 1.00 94.00 109 ALA A O 1
ATOM 846 N N . GLY A 1 110 ? -26.412 -1.434 40.999 1.00 93.88 110 GLY A N 1
ATOM 847 C CA . GLY A 1 110 ? -25.085 -0.812 41.005 1.00 93.88 110 GLY A CA 1
ATOM 848 C C . GLY A 1 110 ? -23.954 -1.835 40.872 1.00 93.88 110 GLY A C 1
ATOM 849 O O . GLY A 1 110 ? -23.078 -1.668 40.029 1.00 93.88 110 GLY A O 1
ATOM 850 N N . LYS A 1 111 ? -24.016 -2.945 41.622 1.00 95.19 111 LYS A N 1
ATOM 851 C CA . LYS A 1 111 ? -23.036 -4.040 41.505 1.00 95.19 111 LYS A CA 1
ATOM 852 C C . LYS A 1 111 ? -23.038 -4.676 40.116 1.00 95.19 111 LYS A C 1
ATOM 854 O O . LYS A 1 111 ? -21.968 -4.875 39.549 1.00 95.19 111 LYS A O 1
ATOM 859 N N . SER A 1 112 ? -24.215 -4.952 39.551 1.00 95.69 112 SER A N 1
ATOM 860 C CA . SER A 1 112 ? -24.319 -5.510 38.197 1.00 95.69 112 SER A CA 1
ATOM 861 C C . SER A 1 112 ? -23.770 -4.556 37.130 1.00 95.69 112 SER A C 1
ATOM 863 O O . SER A 1 112 ? -23.125 -5.005 36.186 1.00 95.69 112 SER A O 1
ATOM 865 N N . ILE A 1 113 ? -23.970 -3.242 37.282 1.00 95.19 113 ILE A N 1
ATOM 866 C CA . ILE A 1 113 ? -23.382 -2.228 36.391 1.00 95.19 113 ILE A CA 1
ATOM 867 C C . ILE A 1 113 ? -21.853 -2.205 36.517 1.00 95.19 113 ILE A C 1
ATOM 869 O O . ILE A 1 113 ? -21.165 -2.113 35.498 1.00 95.19 113 ILE A O 1
ATOM 873 N N . ASP A 1 114 ? -21.310 -2.312 37.731 1.00 93.94 114 ASP A N 1
ATOM 874 C CA . ASP A 1 114 ? -19.860 -2.357 37.958 1.00 93.94 114 ASP A CA 1
ATOM 875 C C . ASP A 1 114 ? -19.222 -3.610 37.338 1.00 93.94 114 ASP A C 1
ATOM 877 O O . ASP A 1 114 ? -18.148 -3.532 36.736 1.00 93.94 114 ASP A O 1
ATOM 881 N N . GLU A 1 115 ? -19.876 -4.766 37.463 1.00 94.75 115 GLU A N 1
ATOM 882 C CA . GLU A 1 115 ? -19.446 -6.027 36.849 1.00 94.75 115 GLU A CA 1
ATOM 883 C C . GLU A 1 115 ? -19.482 -5.941 35.320 1.00 94.75 115 GLU A C 1
ATOM 885 O O . GLU A 1 115 ? -18.455 -6.165 34.676 1.00 94.75 115 GLU A O 1
ATOM 890 N N . ALA A 1 116 ? -20.600 -5.491 34.744 1.00 92.69 116 ALA A N 1
ATOM 891 C CA . ALA A 1 116 ? -20.723 -5.281 33.303 1.00 92.69 116 ALA A CA 1
ATOM 892 C C . ALA A 1 116 ? -19.682 -4.276 32.778 1.00 92.69 116 ALA A C 1
ATOM 894 O O . ALA A 1 116 ? -19.080 -4.479 31.725 1.00 92.69 116 ALA A O 1
ATOM 895 N N . SER A 1 117 ? -19.407 -3.206 33.531 1.00 90.31 117 SER A N 1
ATOM 896 C CA . SER A 1 117 ? -18.385 -2.217 33.168 1.00 90.31 117 SER A CA 1
ATOM 897 C C . SER A 1 117 ? -16.978 -2.820 33.155 1.00 90.31 117 SER A C 1
ATOM 899 O O . SER A 1 117 ? -16.170 -2.481 32.287 1.00 90.31 117 SER A O 1
ATOM 901 N N . LYS A 1 118 ? -16.658 -3.727 34.088 1.00 93.69 118 LYS A N 1
ATOM 902 C CA . LYS A 1 118 ? -15.382 -4.462 34.083 1.00 93.69 118 LYS A CA 1
ATOM 903 C C . LYS A 1 118 ? -15.284 -5.392 32.878 1.00 93.69 118 LYS A C 1
ATOM 905 O O . LYS A 1 118 ? -14.263 -5.361 32.197 1.00 93.69 118 LYS A O 1
ATOM 910 N N . GLU A 1 119 ? -16.330 -6.161 32.586 1.00 93.69 119 GLU A N 1
ATOM 911 C CA . GLU A 1 119 ? -16.371 -7.057 31.424 1.00 93.69 119 GLU A CA 1
ATOM 912 C C . GLU A 1 119 ? -16.188 -6.295 30.107 1.00 93.69 119 GLU A C 1
ATOM 914 O O . GLU A 1 119 ? -15.346 -6.669 29.292 1.00 93.69 119 GLU A O 1
ATOM 919 N N . VAL A 1 120 ? -16.896 -5.174 29.930 1.00 92.19 120 VAL A N 1
ATOM 920 C CA . VAL A 1 120 ? -16.759 -4.308 28.748 1.00 92.19 120 VAL A CA 1
ATOM 921 C C . VAL A 1 120 ? -15.334 -3.773 28.609 1.00 92.19 120 VAL A C 1
ATOM 923 O O . VAL A 1 120 ? -14.788 -3.757 27.506 1.00 92.19 120 VAL A O 1
ATOM 926 N N . ASN A 1 121 ? -14.704 -3.348 29.707 1.00 90.00 121 ASN A N 1
ATOM 927 C CA . ASN A 1 121 ? -13.328 -2.854 29.668 1.00 90.00 121 ASN A CA 1
ATOM 928 C C . ASN A 1 121 ? -12.322 -3.959 29.317 1.00 90.00 121 ASN A C 1
ATOM 930 O O . ASN A 1 121 ? -11.405 -3.707 28.535 1.00 90.00 121 ASN A O 1
ATOM 934 N N . THR A 1 122 ? -12.513 -5.176 29.832 1.00 92.00 122 THR A N 1
ATOM 935 C CA . THR A 1 122 ? -11.706 -6.345 29.455 1.00 92.00 122 THR A CA 1
ATOM 936 C C . THR A 1 122 ? -11.876 -6.667 27.972 1.00 92.00 122 THR A C 1
ATOM 938 O O . THR A 1 122 ? -10.886 -6.713 27.246 1.00 92.00 122 THR A O 1
ATOM 941 N N . ALA A 1 123 ? -13.118 -6.776 27.488 1.00 83.12 123 ALA A N 1
ATOM 942 C CA . ALA A 1 123 ? -13.411 -7.046 26.082 1.00 83.12 123 ALA A CA 1
ATOM 943 C C . ALA A 1 123 ? -12.837 -5.962 25.154 1.00 83.12 123 ALA A C 1
ATOM 945 O O . ALA A 1 123 ? -12.299 -6.262 24.090 1.00 83.12 123 ALA A O 1
ATOM 946 N N . LYS A 1 124 ? -12.888 -4.690 25.570 1.00 83.81 124 LYS A N 1
ATOM 947 C CA . LYS A 1 124 ? -12.267 -3.576 24.843 1.00 83.81 124 LYS A CA 1
ATOM 948 C C . LYS A 1 124 ? -10.744 -3.714 24.780 1.00 83.81 124 LYS A C 1
ATOM 950 O O . LYS A 1 124 ? -10.167 -3.489 23.719 1.00 83.81 124 LYS A O 1
ATOM 955 N N . ALA A 1 125 ? -10.090 -4.062 25.887 1.00 78.81 125 ALA A N 1
ATOM 956 C CA . ALA A 1 125 ? -8.642 -4.257 25.922 1.00 78.81 125 ALA A CA 1
ATOM 957 C C . ALA A 1 125 ? -8.205 -5.435 25.035 1.00 78.81 125 ALA A C 1
ATOM 959 O O . ALA A 1 125 ? -7.242 -5.313 24.278 1.00 78.81 125 ALA A O 1
ATOM 960 N N . GLU A 1 126 ? -8.948 -6.542 25.071 1.00 77.25 126 GLU A N 1
ATOM 961 C CA . GLU A 1 126 ? -8.724 -7.698 24.199 1.00 77.25 126 GLU A CA 1
ATOM 962 C C . GLU A 1 126 ? -8.942 -7.352 22.723 1.00 77.25 126 GLU A C 1
ATOM 964 O O . GLU A 1 126 ? -8.107 -7.688 21.886 1.00 77.25 126 GLU A O 1
ATOM 969 N N . ALA A 1 127 ? -10.004 -6.611 22.392 1.00 66.31 127 ALA A N 1
ATOM 970 C CA . ALA A 1 127 ? -10.258 -6.157 21.027 1.00 66.31 127 ALA A CA 1
ATOM 971 C C . ALA A 1 127 ? -9.122 -5.266 20.492 1.00 66.31 127 ALA A C 1
ATOM 973 O O . ALA A 1 127 ? -8.681 -5.461 19.362 1.00 66.31 127 ALA A O 1
ATOM 974 N N . ILE A 1 128 ? -8.598 -4.340 21.306 1.00 66.06 128 ILE A N 1
ATOM 975 C CA . ILE A 1 128 ? -7.450 -3.493 20.935 1.00 66.06 128 ILE A CA 1
ATOM 976 C C . ILE A 1 128 ? -6.201 -4.344 20.666 1.00 66.06 128 ILE A C 1
ATOM 978 O O . ILE A 1 128 ? -5.507 -4.117 19.674 1.00 66.06 128 ILE A O 1
ATOM 982 N N . LYS A 1 129 ? -5.925 -5.340 21.515 1.00 62.00 129 LYS A N 1
ATOM 983 C CA . LYS A 1 129 ? -4.800 -6.265 21.325 1.00 62.00 129 LYS A CA 1
ATOM 984 C C . LYS A 1 129 ? -4.943 -7.062 20.023 1.00 62.00 129 LYS A C 1
ATOM 986 O O . LYS A 1 129 ? -4.004 -7.101 19.234 1.00 62.00 129 LYS A O 1
ATOM 991 N N . ASN A 1 130 ? -6.124 -7.622 19.768 1.00 61.41 130 ASN A N 1
ATOM 992 C CA . ASN A 1 130 ? -6.394 -8.403 18.560 1.00 61.41 130 ASN A CA 1
ATOM 993 C C . ASN A 1 130 ? -6.295 -7.547 17.287 1.00 61.41 130 ASN A C 1
ATOM 995 O O . ASN A 1 130 ? -5.763 -8.004 16.279 1.00 61.41 130 ASN A O 1
ATOM 999 N N . MET A 1 131 ? -6.757 -6.291 17.327 1.00 57.09 131 MET A N 1
ATOM 1000 C CA . MET A 1 131 ? -6.589 -5.349 16.214 1.00 57.09 131 MET A CA 1
ATOM 1001 C C . MET A 1 131 ? -5.110 -5.064 15.921 1.00 57.09 131 MET A C 1
ATOM 1003 O O . MET A 1 131 ? -4.713 -5.057 14.762 1.00 57.09 131 MET A O 1
ATOM 1007 N N . HIS A 1 132 ? -4.288 -4.878 16.955 1.00 49.34 132 HIS A N 1
ATOM 1008 C CA . HIS A 1 132 ? -2.848 -4.647 16.809 1.00 49.34 132 HIS A CA 1
ATOM 1009 C C . HIS A 1 132 ? -2.103 -5.882 16.266 1.00 49.34 132 HIS A C 1
ATOM 1011 O O . HIS A 1 132 ? -1.183 -5.752 15.464 1.00 49.34 132 HIS A O 1
ATOM 1017 N N . GLU A 1 133 ? -2.510 -7.093 16.655 1.00 47.69 133 GLU A N 1
ATOM 1018 C CA . GLU A 1 133 ? -1.943 -8.343 16.125 1.00 47.69 133 GLU A CA 1
ATOM 1019 C C . GLU A 1 133 ? -2.324 -8.587 14.650 1.00 47.69 133 GLU A C 1
ATOM 1021 O O . GLU A 1 133 ? -1.487 -9.030 13.859 1.00 47.69 133 GLU A O 1
ATOM 1026 N N . LEU A 1 134 ? -3.547 -8.228 14.241 1.00 52.62 134 LEU A N 1
ATOM 1027 C CA . LEU A 1 134 ? -3.981 -8.285 12.839 1.00 52.62 134 LEU A CA 1
ATOM 1028 C C . LEU A 1 134 ? -3.250 -7.262 11.952 1.00 52.62 134 LEU A C 1
ATOM 1030 O O . LEU A 1 134 ? -2.852 -7.607 10.844 1.00 52.62 134 LEU A O 1
ATOM 1034 N N . ASP A 1 135 ? -3.012 -6.045 12.449 1.00 53.84 135 ASP A N 1
ATOM 1035 C CA . ASP A 1 135 ? -2.326 -4.973 11.704 1.00 53.84 135 ASP A CA 1
ATOM 1036 C C . ASP A 1 135 ? -0.815 -5.247 11.528 1.00 53.84 135 ASP A C 1
ATOM 1038 O O . ASP A 1 135 ? -0.202 -4.896 10.520 1.00 53.84 135 ASP A O 1
ATOM 1042 N N . ILE A 1 136 ? -0.198 -5.945 12.488 1.00 54.28 136 ILE A N 1
ATOM 1043 C CA . ILE A 1 136 ? 1.227 -6.303 12.432 1.00 54.28 136 ILE A CA 1
ATOM 1044 C C . ILE A 1 136 ? 1.471 -7.572 11.613 1.00 54.28 136 ILE A C 1
ATOM 1046 O O . ILE A 1 136 ? 2.447 -7.620 10.868 1.00 54.28 136 ILE A O 1
ATOM 1050 N N . SER A 1 137 ? 0.619 -8.596 11.727 1.00 59.28 137 SER A N 1
ATOM 1051 C CA . SER A 1 137 ? 0.872 -9.905 11.095 1.00 59.28 137 SER A CA 1
ATOM 1052 C C . SER A 1 137 ? 0.843 -9.882 9.562 1.00 59.28 137 SER A C 1
ATOM 1054 O O . SER A 1 137 ? 1.525 -10.694 8.937 1.00 59.28 137 SER A O 1
ATOM 1056 N N . ASP A 1 138 ? 0.118 -8.939 8.951 1.00 70.88 138 ASP A N 1
ATOM 1057 C CA . ASP A 1 138 ? 0.025 -8.811 7.491 1.00 70.88 138 ASP A CA 1
ATOM 1058 C C . ASP A 1 138 ? 0.907 -7.693 6.910 1.00 70.88 138 ASP A C 1
ATOM 1060 O O . ASP A 1 138 ? 0.927 -7.464 5.700 1.00 70.88 138 ASP A O 1
ATOM 1064 N N . LYS A 1 139 ? 1.678 -6.994 7.749 1.00 83.88 139 LYS A N 1
ATOM 1065 C CA . LYS A 1 139 ? 2.559 -5.910 7.310 1.00 83.88 139 LYS A CA 1
ATOM 1066 C C . LYS A 1 139 ? 3.715 -6.441 6.466 1.00 83.88 139 LY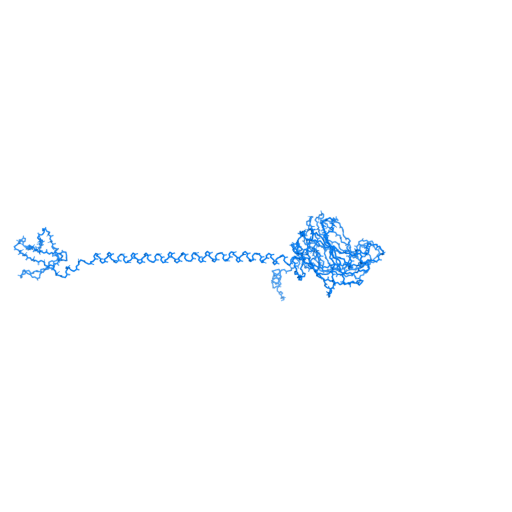S A C 1
ATOM 1068 O O . LYS A 1 139 ? 4.560 -7.188 6.955 1.00 83.88 139 LYS A O 1
ATOM 1073 N N . ASN A 1 140 ? 3.816 -5.973 5.223 1.00 92.38 140 ASN A N 1
ATOM 1074 C CA . ASN A 1 140 ? 5.025 -6.140 4.423 1.00 92.38 140 ASN A CA 1
ATOM 1075 C C . ASN A 1 140 ? 6.036 -5.028 4.745 1.00 92.38 140 ASN A C 1
ATOM 1077 O O . ASN A 1 140 ? 5.730 -3.848 4.590 1.00 92.38 140 ASN A O 1
ATOM 1081 N N . TYR A 1 141 ? 7.242 -5.399 5.174 1.00 93.12 141 TYR A N 1
ATOM 1082 C CA . TYR A 1 141 ? 8.333 -4.463 5.458 1.00 93.12 141 TYR A CA 1
ATOM 1083 C C . TYR A 1 141 ? 9.140 -4.068 4.219 1.00 93.12 141 TYR A C 1
ATOM 1085 O O . TYR A 1 141 ? 9.837 -3.057 4.267 1.00 93.12 141 TYR A O 1
ATOM 1093 N N . LEU A 1 142 ? 9.061 -4.813 3.112 1.00 93.94 142 LEU A N 1
ATOM 1094 C CA . LEU A 1 142 ? 9.886 -4.570 1.925 1.00 93.94 142 LEU A CA 1
ATOM 1095 C C . LEU A 1 142 ? 9.276 -3.513 1.005 1.00 93.94 142 LEU A C 1
ATOM 1097 O O . LEU A 1 142 ? 8.129 -3.646 0.586 1.00 93.94 142 LEU A O 1
ATOM 1101 N N . LEU A 1 143 ? 10.085 -2.525 0.635 1.00 86.00 143 LEU A N 1
ATOM 1102 C CA . LEU A 1 143 ? 9.785 -1.553 -0.414 1.00 86.00 143 LEU A CA 1
ATOM 1103 C C . LEU A 1 143 ? 10.096 -2.138 -1.801 1.00 86.00 143 LEU A C 1
ATOM 1105 O O . LEU A 1 143 ? 11.036 -2.927 -1.958 1.00 86.00 143 LEU A O 1
ATOM 1109 N N . ASP A 1 144 ? 9.333 -1.726 -2.810 1.00 85.56 144 ASP A N 1
ATOM 1110 C CA . ASP A 1 144 ? 9.469 -2.087 -4.221 1.00 85.56 144 ASP A CA 1
ATOM 1111 C C . ASP A 1 144 ? 9.562 -3.606 -4.419 1.00 85.56 144 ASP A C 1
ATOM 1113 O O . ASP A 1 144 ? 10.455 -4.131 -5.100 1.00 85.56 144 ASP A O 1
ATOM 1117 N N . SER A 1 145 ? 8.668 -4.330 -3.743 1.00 93.75 145 SER A N 1
ATOM 1118 C CA . SER A 1 145 ? 8.778 -5.780 -3.572 1.00 93.75 145 SER A CA 1
ATOM 1119 C C . SER A 1 145 ? 7.911 -6.616 -4.519 1.00 93.75 145 SER A C 1
ATOM 1121 O O . SER A 1 145 ? 7.975 -7.846 -4.511 1.00 93.75 145 SER A O 1
ATOM 1123 N N . LYS A 1 146 ? 7.139 -5.949 -5.389 1.00 91.25 146 LYS A N 1
ATOM 1124 C CA . LYS A 1 146 ? 6.196 -6.595 -6.311 1.00 91.25 146 LYS A CA 1
ATOM 1125 C C . LYS A 1 146 ? 6.873 -7.391 -7.425 1.00 91.25 146 LYS A C 1
ATOM 1127 O O . LYS A 1 146 ? 6.419 -8.489 -7.733 1.00 91.25 146 LYS A O 1
ATOM 1132 N N . LYS A 1 147 ? 7.909 -6.831 -8.057 1.00 91.62 147 LYS A N 1
ATOM 1133 C CA . LYS A 1 147 ? 8.647 -7.463 -9.162 1.00 91.62 147 LYS A CA 1
ATOM 1134 C C . LYS A 1 147 ? 10.093 -6.975 -9.183 1.00 91.62 147 LYS A C 1
ATOM 1136 O O . LYS A 1 147 ? 10.337 -5.771 -9.177 1.00 91.62 147 LYS A O 1
ATOM 1141 N N . ARG A 1 148 ? 11.056 -7.893 -9.266 1.00 89.62 148 ARG A N 1
ATOM 1142 C CA . ARG A 1 148 ? 12.474 -7.597 -9.525 1.00 89.62 148 ARG A CA 1
ATOM 1143 C C . ARG A 1 148 ? 13.009 -8.563 -10.571 1.00 89.62 148 ARG A C 1
ATOM 1145 O O . ARG A 1 148 ? 12.799 -9.764 -10.455 1.00 89.62 148 ARG A O 1
ATOM 1152 N N . VAL A 1 149 ? 13.722 -8.038 -11.561 1.00 92.81 149 VAL A N 1
ATOM 1153 C CA . VAL A 1 149 ? 14.333 -8.829 -12.636 1.00 92.81 149 VAL A CA 1
ATOM 1154 C C . VAL A 1 149 ? 15.846 -8.839 -12.449 1.00 92.81 149 VAL A C 1
ATOM 1156 O O . VAL A 1 149 ? 16.460 -7.790 -12.252 1.00 92.81 149 VAL A O 1
ATOM 1159 N N . LEU A 1 150 ? 16.440 -10.026 -12.503 1.00 94.50 150 LEU A N 1
ATOM 1160 C CA . LEU A 1 150 ? 17.878 -10.255 -12.465 1.00 94.50 150 LEU A CA 1
ATOM 1161 C C . LEU A 1 150 ? 18.281 -10.991 -13.738 1.00 94.50 150 LEU A C 1
ATOM 1163 O O . LEU A 1 150 ? 18.081 -12.196 -13.846 1.00 94.50 150 LEU A O 1
ATOM 1167 N N . ASN A 1 151 ? 18.875 -10.267 -14.683 1.00 95.31 151 ASN A N 1
ATOM 1168 C CA . ASN A 1 151 ? 19.444 -10.871 -15.886 1.00 95.31 151 ASN A CA 1
ATOM 1169 C C . ASN A 1 151 ? 20.718 -11.665 -15.540 1.00 95.31 151 ASN A C 1
ATOM 1171 O O . ASN A 1 151 ? 21.437 -11.281 -14.603 1.00 95.31 151 ASN A O 1
ATOM 1175 N N . PRO A 1 152 ? 21.038 -12.739 -16.284 1.00 95.44 152 PRO A N 1
ATOM 1176 C CA . PRO A 1 152 ? 22.236 -13.531 -16.048 1.00 95.44 152 PRO A CA 1
ATOM 1177 C C . PRO A 1 152 ? 23.512 -12.714 -16.259 1.00 95.44 152 PRO A C 1
ATOM 1179 O O . PRO A 1 152 ? 23.606 -11.861 -17.143 1.00 95.44 152 PRO A O 1
ATOM 1182 N N . ARG A 1 153 ? 24.531 -13.001 -15.443 1.00 94.38 153 ARG A N 1
ATOM 1183 C CA . ARG A 1 153 ? 25.871 -12.408 -15.566 1.00 94.38 153 ARG A CA 1
ATOM 1184 C C . ARG A 1 153 ? 26.859 -13.446 -16.089 1.00 94.38 153 ARG A C 1
ATOM 1186 O O . ARG A 1 153 ? 27.021 -14.498 -15.471 1.00 94.38 153 ARG A O 1
ATOM 1193 N N . THR A 1 154 ? 27.513 -13.151 -17.211 1.00 94.00 154 THR A N 1
ATOM 1194 C CA . THR A 1 154 ? 28.383 -14.095 -17.943 1.00 94.00 154 THR A CA 1
ATOM 1195 C C . THR A 1 154 ? 29.687 -13.458 -18.435 1.00 94.00 154 THR A C 1
ATOM 1197 O O . THR A 1 154 ? 30.287 -13.920 -19.405 1.00 94.00 154 THR A O 1
ATOM 1200 N N . SER A 1 155 ? 30.143 -12.387 -17.781 1.00 91.31 155 SER A N 1
ATOM 1201 C CA . SER A 1 155 ? 31.376 -11.677 -18.143 1.00 91.31 155 SER A CA 1
ATOM 1202 C C . SER A 1 155 ? 32.654 -12.505 -17.929 1.00 91.31 155 SER A C 1
ATOM 1204 O O . SER A 1 155 ? 33.714 -12.168 -18.452 1.00 91.31 155 SER A O 1
ATOM 1206 N N . GLY A 1 156 ? 32.574 -13.575 -17.134 1.00 88.62 156 GLY A N 1
ATOM 1207 C CA . GLY A 1 156 ? 33.706 -14.382 -16.686 1.00 88.62 156 GLY A CA 1
ATOM 1208 C C . GLY A 1 156 ? 34.347 -13.863 -15.394 1.00 88.62 156 GLY A C 1
ATOM 1209 O O . GLY A 1 156 ? 35.122 -14.594 -14.767 1.00 88.62 156 GLY A O 1
ATOM 1210 N N . GLY A 1 157 ? 33.993 -12.653 -14.948 1.00 91.31 157 GLY A N 1
ATOM 1211 C CA . GLY A 1 157 ? 34.506 -12.024 -13.732 1.00 91.31 157 GLY A CA 1
ATOM 1212 C C . GLY A 1 157 ? 33.995 -12.671 -12.441 1.00 91.31 157 GLY A C 1
ATOM 1213 O O . GLY A 1 157 ? 32.948 -13.320 -12.406 1.00 91.31 157 GLY A O 1
ATOM 1214 N N . ALA A 1 158 ? 34.730 -12.496 -11.340 1.00 90.81 158 ALA A N 1
ATOM 1215 C CA . ALA A 1 158 ? 34.336 -13.046 -10.038 1.00 90.81 158 ALA A CA 1
ATOM 1216 C C . ALA A 1 158 ? 32.970 -12.513 -9.554 1.00 90.81 158 ALA A C 1
ATOM 1218 O O . ALA A 1 158 ? 32.215 -13.254 -8.932 1.00 90.81 158 ALA A O 1
ATOM 1219 N N . SER A 1 159 ? 32.620 -11.270 -9.906 1.00 90.00 159 SER A N 1
ATOM 1220 C CA . SER A 1 159 ? 31.343 -10.617 -9.574 1.00 90.00 159 SER A CA 1
ATOM 1221 C C . SER A 1 159 ? 30.111 -11.260 -10.222 1.00 90.00 159 SER A C 1
ATOM 1223 O O . SER A 1 159 ? 28.993 -11.033 -9.748 1.00 90.00 159 SER A O 1
ATOM 1225 N N . ASP A 1 160 ? 30.286 -12.080 -11.265 1.00 91.88 160 ASP A N 1
ATOM 1226 C CA . ASP A 1 160 ? 29.190 -12.857 -11.853 1.00 91.88 160 ASP A CA 1
ATOM 1227 C C . ASP A 1 160 ? 28.591 -13.834 -10.834 1.00 91.88 160 ASP A C 1
ATOM 1229 O O . ASP A 1 160 ? 27.414 -14.158 -10.916 1.00 91.88 160 ASP A O 1
ATOM 1233 N N . ASN A 1 161 ? 29.384 -14.269 -9.848 1.00 93.44 161 ASN A N 1
ATOM 1234 C CA . ASN A 1 161 ? 28.947 -15.173 -8.787 1.00 93.44 161 ASN A CA 1
ATOM 1235 C C . ASN A 1 161 ? 28.178 -14.471 -7.657 1.00 93.44 161 ASN A C 1
ATOM 1237 O O . ASN A 1 161 ? 27.704 -15.139 -6.736 1.00 93.44 161 ASN A O 1
ATOM 1241 N N . SER A 1 162 ? 27.973 -13.156 -7.750 1.00 93.44 162 SER A N 1
ATOM 1242 C CA . SER A 1 162 ? 27.200 -12.372 -6.784 1.00 93.44 162 SER A CA 1
ATOM 1243 C C . SER A 1 162 ? 26.021 -11.633 -7.437 1.00 93.44 162 SER A C 1
ATOM 1245 O O . SER A 1 162 ? 25.787 -10.459 -7.145 1.00 93.44 162 SER A O 1
ATOM 1247 N N . ASN A 1 163 ? 25.280 -12.284 -8.338 1.00 96.62 163 ASN A N 1
ATOM 1248 C CA . ASN A 1 163 ? 24.059 -11.748 -8.938 1.00 96.62 163 ASN A CA 1
ATOM 1249 C C . ASN A 1 163 ? 22.908 -11.725 -7.916 1.00 96.62 163 ASN A C 1
ATOM 1251 O O . ASN A 1 163 ? 22.373 -12.770 -7.548 1.00 96.62 163 ASN A O 1
ATOM 1255 N N . HIS A 1 164 ? 22.548 -10.538 -7.432 1.00 96.69 164 HIS A N 1
ATOM 1256 C CA . HIS A 1 164 ? 21.505 -10.336 -6.427 1.00 96.69 164 HIS A CA 1
ATOM 1257 C C . HIS A 1 164 ? 20.802 -8.995 -6.616 1.00 96.69 164 HIS A C 1
ATOM 1259 O O . HIS A 1 164 ? 21.355 -8.070 -7.216 1.00 96.69 164 HIS A O 1
ATOM 1265 N N . THR A 1 165 ? 19.592 -8.893 -6.072 1.00 95.00 165 THR A N 1
ATOM 1266 C CA . THR A 1 165 ? 18.842 -7.641 -5.948 1.00 95.00 165 THR A CA 1
ATOM 1267 C C . THR A 1 165 ? 18.729 -7.233 -4.483 1.00 95.00 165 THR A C 1
ATOM 1269 O O . THR A 1 165 ? 18.844 -8.075 -3.588 1.00 95.00 165 THR A O 1
ATOM 1272 N N . ILE A 1 166 ? 18.518 -5.942 -4.239 1.00 93.94 166 ILE A N 1
ATOM 1273 C CA . ILE A 1 166 ? 18.445 -5.348 -2.904 1.00 93.94 166 ILE A CA 1
ATOM 1274 C C . ILE A 1 166 ? 17.005 -4.914 -2.648 1.00 93.94 166 ILE A C 1
ATOM 1276 O O . ILE A 1 166 ? 16.455 -4.127 -3.418 1.00 93.94 166 ILE A O 1
ATOM 1280 N N . TYR A 1 167 ? 16.421 -5.383 -1.548 1.00 93.94 167 TYR A N 1
ATOM 1281 C CA . TYR A 1 167 ? 15.164 -4.850 -1.029 1.00 93.94 167 TYR A CA 1
ATOM 1282 C C . TYR A 1 167 ? 15.455 -4.023 0.219 1.00 93.94 167 TYR A C 1
ATOM 1284 O O . TYR A 1 167 ? 16.082 -4.504 1.168 1.00 93.94 167 TYR A O 1
ATOM 1292 N N . HIS A 1 168 ? 14.992 -2.778 0.207 1.00 90.50 168 HIS A N 1
ATOM 1293 C CA . HIS A 1 168 ? 15.055 -1.881 1.354 1.00 90.50 168 HIS A CA 1
ATOM 1294 C C . HIS A 1 168 ? 13.810 -2.049 2.219 1.00 90.50 168 HIS A C 1
ATOM 1296 O O . HIS A 1 168 ? 12.738 -2.378 1.712 1.00 90.50 168 HIS A O 1
ATOM 1302 N N . LEU A 1 169 ? 13.959 -1.840 3.524 1.00 89.06 169 LEU A N 1
ATOM 1303 C CA . LEU A 1 169 ? 12.839 -1.874 4.453 1.00 89.06 169 LEU A CA 1
ATOM 1304 C C . LEU A 1 169 ? 12.292 -0.459 4.660 1.00 89.06 169 LEU A C 1
ATOM 1306 O O . LEU A 1 169 ? 13.059 0.503 4.642 1.00 89.06 169 LEU A O 1
ATOM 1310 N N . SER A 1 170 ? 10.986 -0.325 4.903 1.00 84.19 170 SER A N 1
ATOM 1311 C CA . SER A 1 170 ? 10.399 0.978 5.265 1.00 84.19 170 SER A CA 1
ATOM 1312 C C . SER A 1 170 ? 10.884 1.506 6.612 1.00 84.19 170 SER A C 1
ATOM 1314 O O . SER A 1 170 ? 10.889 2.708 6.843 1.00 84.19 170 SER A O 1
ATOM 1316 N N . GLU A 1 171 ? 11.266 0.605 7.512 1.00 84.69 171 GLU A N 1
ATOM 1317 C CA . GLU A 1 171 ? 11.850 0.926 8.807 1.00 84.69 171 GLU A CA 1
ATOM 1318 C C . GLU A 1 171 ? 12.761 -0.223 9.267 1.00 84.69 171 GLU A C 1
ATOM 1320 O O . GLU A 1 171 ? 12.548 -1.371 8.855 1.00 84.69 171 GLU A O 1
ATOM 1325 N N . PRO A 1 172 ? 13.765 0.044 10.119 1.00 89.38 172 PRO A N 1
ATOM 1326 C CA . PRO A 1 172 ? 14.615 -1.005 10.663 1.00 89.38 172 PRO A CA 1
ATOM 1327 C C . PRO A 1 172 ? 13.823 -1.984 11.537 1.00 89.38 172 PRO A C 1
ATOM 1329 O O . PRO A 1 172 ? 13.029 -1.568 12.380 1.00 89.38 172 PRO A O 1
ATOM 1332 N N . ILE A 1 173 ? 14.088 -3.285 11.403 1.00 91.81 173 ILE A N 1
ATOM 1333 C CA . ILE A 1 173 ? 13.497 -4.310 12.277 1.00 91.81 173 ILE A CA 1
ATOM 1334 C C . ILE A 1 173 ? 14.522 -4.681 13.353 1.00 91.81 173 ILE A C 1
ATOM 1336 O O . ILE A 1 173 ? 15.637 -5.073 13.000 1.00 91.81 173 ILE A O 1
ATOM 1340 N N . PRO A 1 174 ? 14.194 -4.580 14.653 1.00 90.25 174 PRO A N 1
ATOM 1341 C CA . PRO A 1 174 ? 15.140 -4.857 15.728 1.00 90.25 174 PRO A CA 1
ATOM 1342 C C . PRO A 1 174 ? 15.551 -6.336 15.799 1.00 90.25 174 PRO A C 1
ATOM 1344 O O . PRO A 1 174 ? 14.822 -7.241 15.389 1.00 90.25 174 PRO A O 1
ATOM 1347 N N . ALA A 1 175 ? 16.729 -6.581 16.378 1.00 91.81 175 ALA A N 1
ATOM 1348 C CA . ALA A 1 175 ? 17.181 -7.927 16.720 1.00 91.81 175 ALA A CA 1
ATOM 1349 C C . ALA A 1 175 ? 16.174 -8.644 17.641 1.00 91.81 175 ALA A C 1
ATOM 1351 O O . ALA A 1 175 ? 15.510 -8.017 18.465 1.00 91.81 175 ALA A O 1
ATOM 1352 N N . GLY A 1 176 ? 16.090 -9.967 17.525 1.00 89.06 176 GLY A N 1
ATOM 1353 C CA . GLY A 1 176 ? 15.175 -10.813 18.290 1.00 89.06 176 GLY A CA 1
ATOM 1354 C C . GLY A 1 176 ? 13.772 -10.940 17.694 1.00 89.06 176 GLY A C 1
ATOM 1355 O O . GLY A 1 176 ? 13.024 -11.807 18.137 1.00 89.06 176 GLY A O 1
ATOM 1356 N N . ALA A 1 177 ? 13.413 -10.143 16.682 1.00 90.31 177 ALA A N 1
ATOM 1357 C CA . ALA A 1 177 ? 12.129 -10.284 16.002 1.00 90.31 177 ALA A CA 1
ATOM 1358 C C . ALA A 1 177 ? 12.054 -11.607 15.220 1.00 90.31 177 ALA A C 1
ATOM 1360 O O . ALA A 1 177 ? 12.983 -11.959 14.484 1.00 90.31 177 ALA A O 1
ATOM 1361 N N . GLU A 1 178 ? 10.943 -12.327 15.377 1.00 92.25 178 GLU A N 1
ATOM 1362 C CA . GLU A 1 178 ? 10.582 -13.470 14.537 1.00 92.25 178 GLU A CA 1
ATOM 1363 C C . GLU A 1 178 ? 9.865 -12.964 13.285 1.00 92.25 178 GLU A C 1
ATOM 1365 O O . GLU A 1 178 ? 8.875 -12.238 13.380 1.00 92.25 178 GLU A O 1
ATOM 1370 N N . MET A 1 179 ? 10.387 -13.332 12.117 1.00 92.94 179 MET A N 1
ATOM 1371 C CA . MET A 1 179 ? 9.916 -12.862 10.819 1.00 92.94 179 MET A CA 1
ATOM 1372 C C . MET A 1 179 ? 9.769 -14.033 9.855 1.00 92.94 179 MET A C 1
ATOM 1374 O O . MET A 1 179 ? 10.542 -14.991 9.896 1.00 92.94 179 MET A O 1
ATOM 1378 N N . THR A 1 180 ? 8.840 -13.903 8.920 1.00 93.88 180 THR A N 1
ATOM 1379 C CA . THR A 1 180 ? 8.688 -14.793 7.775 1.00 93.88 180 THR A CA 1
ATOM 1380 C C . THR A 1 180 ? 8.924 -14.009 6.501 1.00 93.88 180 THR A C 1
ATOM 1382 O O . THR A 1 180 ? 8.341 -12.947 6.289 1.00 93.88 180 THR A O 1
ATOM 1385 N N . ILE A 1 181 ? 9.787 -14.539 5.639 1.00 95.75 181 ILE A N 1
ATOM 1386 C CA . ILE A 1 181 ? 9.911 -14.069 4.263 1.00 95.75 181 ILE A CA 1
ATOM 1387 C C . ILE A 1 181 ? 9.286 -15.084 3.324 1.00 95.75 181 ILE A C 1
ATOM 1389 O O . ILE A 1 181 ? 9.421 -16.291 3.529 1.00 95.75 181 ILE A O 1
ATOM 1393 N N . SER A 1 182 ? 8.591 -14.595 2.310 1.00 96.31 182 SER A N 1
ATOM 1394 C CA . SER A 1 182 ? 7.987 -15.410 1.265 1.00 96.31 182 SER A CA 1
ATOM 1395 C C . SER A 1 182 ? 8.026 -14.692 -0.077 1.00 96.31 182 SER A C 1
ATOM 1397 O O . SER A 1 182 ? 8.263 -13.483 -0.133 1.00 96.31 182 SER A O 1
ATOM 1399 N N . GLY A 1 183 ? 7.825 -15.433 -1.158 1.00 97.00 183 GLY A N 1
ATOM 1400 C CA . GLY A 1 183 ? 7.671 -14.862 -2.485 1.00 97.00 183 GLY A CA 1
ATOM 1401 C C . GLY A 1 183 ? 7.581 -15.921 -3.570 1.00 97.00 183 GLY A C 1
ATOM 1402 O O . GLY A 1 183 ? 7.709 -17.121 -3.320 1.00 97.00 183 GLY A O 1
ATOM 1403 N N . LYS A 1 184 ? 7.385 -15.440 -4.792 1.00 98.00 184 LYS A N 1
ATOM 1404 C CA . LYS A 1 184 ? 7.377 -16.228 -6.020 1.00 98.00 184 LYS A CA 1
ATOM 1405 C C . LYS A 1 184 ? 8.616 -15.924 -6.841 1.00 98.00 184 LYS A C 1
ATOM 1407 O O . LYS A 1 184 ? 9.190 -14.833 -6.756 1.00 98.00 184 LYS A O 1
ATOM 1412 N N . LEU A 1 185 ? 9.015 -16.876 -7.668 1.00 97.88 185 LEU A N 1
ATOM 1413 C CA . LEU A 1 185 ? 10.068 -16.669 -8.642 1.00 97.88 185 LEU A CA 1
ATOM 1414 C C . LEU A 1 185 ? 9.845 -17.451 -9.932 1.00 97.88 185 LEU A C 1
ATOM 1416 O O . LEU A 1 185 ? 9.254 -18.522 -9.938 1.00 97.88 185 LEU A O 1
ATOM 1420 N N . GLU A 1 186 ? 10.410 -16.931 -11.010 1.00 97.81 186 GLU A N 1
ATOM 1421 C CA . GLU A 1 186 ? 10.577 -17.628 -12.278 1.00 97.81 186 GLU A CA 1
ATOM 1422 C C . GLU A 1 186 ? 12.068 -17.647 -12.613 1.00 97.81 186 GLU A C 1
ATOM 1424 O O . GLU A 1 186 ? 12.700 -16.593 -12.714 1.00 97.81 186 GLU A O 1
ATOM 1429 N N . ILE A 1 187 ? 12.648 -18.840 -12.743 1.00 97.69 187 ILE A N 1
ATOM 1430 C CA . ILE A 1 187 ? 14.040 -18.997 -13.174 1.00 97.69 187 ILE A CA 1
ATOM 1431 C C . ILE A 1 187 ? 14.080 -18.777 -14.685 1.00 97.69 187 ILE A C 1
ATOM 1433 O O . ILE A 1 187 ? 13.498 -19.562 -15.430 1.00 97.69 187 ILE A O 1
ATOM 1437 N N . THR A 1 188 ? 14.765 -17.724 -15.129 1.00 97.19 188 THR A N 1
ATOM 1438 C CA . THR A 1 188 ? 14.887 -17.400 -16.560 1.00 97.19 188 THR A CA 1
ATOM 1439 C C . THR A 1 188 ? 16.117 -18.045 -17.181 1.00 97.19 188 THR A C 1
ATOM 1441 O O . THR A 1 188 ? 16.083 -18.449 -18.339 1.00 97.19 188 THR A O 1
ATOM 1444 N N . ASP A 1 189 ? 17.197 -18.176 -16.404 1.00 97.88 189 ASP A N 1
ATOM 1445 C CA . ASP A 1 189 ? 18.478 -18.700 -16.865 1.00 97.88 189 ASP A CA 1
ATOM 1446 C C . ASP A 1 189 ? 19.182 -19.473 -15.748 1.00 97.88 189 ASP A C 1
ATOM 1448 O O . ASP A 1 189 ? 19.094 -19.127 -14.566 1.00 97.88 189 ASP A O 1
ATOM 1452 N N . GLY A 1 190 ? 19.938 -20.497 -16.139 1.00 94.88 190 GLY A N 1
ATOM 1453 C CA . GLY A 1 190 ? 20.610 -21.400 -15.209 1.00 94.88 190 GLY A CA 1
ATOM 1454 C C . GLY A 1 190 ? 19.678 -22.465 -14.626 1.00 94.88 190 GLY A C 1
ATOM 1455 O O . GLY A 1 190 ? 18.515 -22.594 -15.002 1.00 94.88 190 GLY A O 1
ATOM 1456 N N . ALA A 1 191 ? 20.220 -23.278 -13.723 1.00 94.38 191 ALA A N 1
ATOM 1457 C CA . ALA A 1 191 ? 19.478 -24.327 -13.034 1.00 94.38 191 ALA A CA 1
ATOM 1458 C C . ALA A 1 191 ? 19.889 -24.343 -11.562 1.00 94.38 191 ALA A C 1
ATOM 1460 O O . ALA A 1 191 ? 21.031 -24.664 -11.229 1.00 94.38 191 ALA A O 1
ATOM 1461 N N . PHE A 1 192 ? 18.958 -23.977 -10.687 1.00 96.06 192 PHE A N 1
ATOM 1462 C CA . PHE A 1 192 ? 19.150 -23.966 -9.242 1.00 96.06 192 PHE A CA 1
ATOM 1463 C C . PHE A 1 192 ? 17.821 -24.238 -8.538 1.00 96.06 192 PHE A C 1
ATOM 1465 O O . PHE A 1 192 ? 16.752 -23.897 -9.031 1.00 96.06 192 PHE A O 1
ATOM 1472 N N . ASP A 1 193 ? 17.898 -24.867 -7.375 1.00 96.25 193 ASP A N 1
ATOM 1473 C CA . ASP A 1 193 ? 16.761 -25.238 -6.531 1.00 96.25 193 ASP A CA 1
ATOM 1474 C C . ASP A 1 193 ? 16.772 -24.497 -5.186 1.00 96.25 193 ASP A C 1
ATOM 1476 O O . ASP A 1 193 ? 15.862 -24.662 -4.374 1.00 96.25 193 ASP A O 1
ATOM 1480 N N . ASN A 1 194 ? 17.792 -23.664 -4.955 1.00 96.69 194 ASN A N 1
ATOM 1481 C CA . ASN A 1 194 ? 17.950 -22.866 -3.752 1.00 96.69 194 ASN A CA 1
ATOM 1482 C C . ASN A 1 194 ? 18.333 -21.420 -4.074 1.00 96.69 194 ASN A C 1
ATOM 1484 O O . ASN A 1 194 ? 19.113 -21.165 -4.990 1.00 96.69 194 ASN A O 1
ATOM 1488 N N . ILE A 1 195 ? 17.847 -20.485 -3.259 1.00 97.88 195 ILE A N 1
ATOM 1489 C CA . ILE A 1 195 ? 18.228 -19.069 -3.287 1.00 97.88 195 ILE A CA 1
ATOM 1490 C C . ILE A 1 195 ? 18.858 -18.662 -1.958 1.00 97.88 195 ILE A C 1
ATOM 1492 O O . ILE A 1 195 ? 18.468 -19.136 -0.888 1.00 97.88 195 ILE A O 1
ATOM 1496 N N . SER A 1 196 ? 19.849 -17.775 -2.012 1.00 97.62 196 SER A N 1
ATOM 1497 C CA . SER A 1 196 ? 20.426 -17.158 -0.816 1.00 97.62 196 SER A CA 1
ATOM 1498 C C . SER A 1 196 ? 19.793 -15.804 -0.528 1.00 97.62 196 SER A C 1
ATOM 1500 O O . SER A 1 196 ? 19.721 -14.942 -1.404 1.00 97.62 196 SER A O 1
ATOM 1502 N N . ILE A 1 197 ? 19.393 -15.606 0.727 1.00 96.88 197 ILE A N 1
ATOM 1503 C CA . ILE A 1 197 ? 18.941 -14.321 1.257 1.00 96.88 197 ILE A CA 1
ATOM 1504 C C . ILE A 1 197 ? 19.905 -13.872 2.346 1.00 96.88 197 ILE A C 1
ATOM 1506 O O . ILE A 1 197 ? 20.113 -14.588 3.324 1.00 96.88 197 ILE A O 1
ATOM 1510 N N . LEU A 1 198 ? 20.522 -12.705 2.174 1.00 95.44 198 LEU A N 1
ATOM 1511 C CA . LEU A 1 198 ? 21.455 -12.127 3.142 1.00 95.44 198 LEU A CA 1
ATOM 1512 C C . LEU A 1 198 ? 20.795 -10.946 3.851 1.00 95.44 198 LEU A C 1
ATOM 1514 O O . LEU A 1 198 ? 20.237 -10.059 3.208 1.00 95.44 198 LEU A O 1
ATOM 1518 N N . PHE A 1 199 ? 20.907 -10.930 5.175 1.00 94.81 199 PHE A N 1
ATOM 1519 C CA . PHE A 1 199 ? 20.358 -9.900 6.051 1.00 94.81 199 PHE A CA 1
ATOM 1520 C C . PHE A 1 199 ? 21.442 -8.866 6.352 1.00 94.81 199 PHE A C 1
ATOM 1522 O O . PHE A 1 199 ? 22.541 -9.236 6.774 1.00 94.81 199 PHE A O 1
ATOM 1529 N N . ARG A 1 200 ? 21.163 -7.581 6.127 1.00 92.81 200 ARG A N 1
ATOM 1530 C CA . ARG A 1 200 ? 22.158 -6.505 6.226 1.00 92.81 200 ARG A CA 1
ATOM 1531 C C . ARG A 1 200 ? 21.665 -5.366 7.110 1.00 92.81 200 ARG A C 1
ATOM 1533 O O . ARG A 1 200 ? 20.495 -4.980 7.044 1.00 92.81 200 ARG A O 1
ATOM 1540 N N . ASP A 1 201 ? 22.564 -4.817 7.917 1.00 89.44 201 ASP A N 1
ATOM 1541 C CA . ASP A 1 201 ? 22.307 -3.566 8.629 1.00 89.44 201 ASP A CA 1
ATOM 1542 C C . ASP A 1 201 ? 22.544 -2.332 7.733 1.00 89.44 201 ASP A C 1
ATOM 1544 O O . ASP A 1 201 ? 22.787 -2.450 6.526 1.00 89.44 201 ASP A O 1
ATOM 1548 N N . GLU A 1 202 ? 22.433 -1.136 8.317 1.00 87.50 202 GLU A N 1
ATOM 1549 C CA . GLU A 1 202 ? 22.640 0.146 7.628 1.00 87.50 202 GLU A CA 1
ATOM 1550 C C . GLU A 1 202 ? 24.032 0.269 6.981 1.00 87.50 202 GLU A C 1
ATOM 1552 O O . GLU A 1 202 ? 24.164 0.863 5.912 1.00 87.50 202 GLU A O 1
ATOM 1557 N N . ASN A 1 203 ? 25.051 -0.359 7.577 1.00 87.19 203 ASN A N 1
ATOM 1558 C CA . ASN A 1 203 ? 26.453 -0.288 7.163 1.00 87.19 203 ASN A CA 1
ATOM 1559 C C . ASN A 1 203 ? 26.862 -1.492 6.297 1.00 87.19 203 ASN A C 1
ATOM 1561 O O . ASN A 1 203 ? 28.045 -1.731 6.064 1.00 87.19 203 ASN A O 1
ATOM 1565 N N . ASP A 1 204 ? 25.880 -2.259 5.816 1.00 87.06 204 ASP A N 1
ATOM 1566 C CA . ASP A 1 204 ? 26.051 -3.481 5.030 1.00 87.06 204 ASP A CA 1
ATOM 1567 C C . ASP A 1 204 ? 26.775 -4.636 5.746 1.00 87.06 204 ASP A C 1
ATOM 1569 O O . ASP A 1 204 ? 27.214 -5.622 5.134 1.00 87.06 204 ASP A O 1
ATOM 1573 N N . VAL A 1 205 ? 26.861 -4.563 7.073 1.00 87.69 205 VAL A N 1
ATOM 1574 C CA . VAL A 1 205 ? 27.419 -5.637 7.887 1.00 87.69 205 VAL A CA 1
ATOM 1575 C C . VAL A 1 205 ? 26.418 -6.788 7.918 1.00 87.69 205 VAL A C 1
ATOM 1577 O O . VAL A 1 205 ? 25.204 -6.604 8.025 1.00 87.69 205 VAL A O 1
ATOM 1580 N N . SER A 1 206 ? 26.933 -8.012 7.802 1.00 86.88 206 SER A N 1
ATOM 1581 C CA . SER A 1 206 ? 26.098 -9.212 7.823 1.00 86.88 206 SER A CA 1
ATOM 1582 C C . SER A 1 206 ? 25.395 -9.377 9.179 1.00 86.88 206 SER A C 1
ATOM 1584 O O . SER A 1 206 ? 26.037 -9.439 10.237 1.00 86.88 206 SER A O 1
ATOM 1586 N N . GLY A 1 207 ? 24.066 -9.468 9.122 1.00 80.31 207 GLY A N 1
ATOM 1587 C CA . GLY A 1 207 ? 23.169 -9.909 10.194 1.00 80.31 207 GLY A CA 1
ATOM 1588 C C . GLY A 1 207 ? 22.798 -11.393 10.095 1.00 80.31 207 GLY A C 1
ATOM 1589 O O . GLY A 1 207 ? 21.963 -11.872 10.862 1.00 80.31 207 GLY A O 1
ATOM 1590 N N . GLY A 1 208 ? 23.406 -12.120 9.151 1.00 85.88 208 GLY A N 1
ATOM 1591 C CA . GLY A 1 208 ? 23.139 -13.526 8.866 1.00 85.88 208 GLY A CA 1
ATOM 1592 C C . GLY A 1 208 ? 22.760 -13.766 7.406 1.00 85.88 208 GLY A C 1
ATOM 1593 O O . GLY A 1 208 ? 22.644 -12.840 6.603 1.00 85.88 208 GLY A O 1
ATOM 1594 N N . HIS A 1 209 ? 22.563 -15.034 7.060 1.00 89.62 209 HIS A N 1
ATOM 1595 C CA . HIS A 1 209 ? 22.043 -15.437 5.760 1.00 89.62 209 HIS A CA 1
ATOM 1596 C C . HIS A 1 209 ? 21.119 -16.643 5.912 1.00 89.62 209 HIS A C 1
ATOM 1598 O O . HIS A 1 209 ? 21.153 -17.355 6.915 1.00 89.62 209 HIS A O 1
ATOM 1604 N N . SER A 1 210 ? 20.284 -16.870 4.910 1.00 92.00 210 SER A N 1
ATOM 1605 C CA . SER A 1 210 ? 19.410 -18.026 4.817 1.00 92.00 210 SER A CA 1
ATOM 1606 C C . SER A 1 210 ? 19.447 -18.591 3.413 1.00 92.00 210 SER A C 1
ATOM 1608 O O . SER A 1 210 ? 19.201 -17.882 2.443 1.00 92.00 210 SER A O 1
ATOM 1610 N N . LEU A 1 211 ? 19.713 -19.890 3.332 1.00 94.81 211 LEU A N 1
ATOM 1611 C CA . LEU A 1 211 ? 19.453 -20.684 2.143 1.00 94.81 211 LEU A CA 1
ATOM 1612 C C . LEU A 1 211 ? 17.981 -21.117 2.154 1.00 94.81 211 LEU A C 1
ATOM 1614 O O . LEU A 1 211 ? 17.491 -21.609 3.184 1.00 94.81 211 LEU A O 1
ATOM 1618 N N . MET A 1 212 ? 17.279 -20.892 1.045 1.00 94.38 212 MET A N 1
ATOM 1619 C CA . MET A 1 212 ? 15.865 -21.230 0.877 1.00 94.38 212 MET A CA 1
ATOM 1620 C C . MET A 1 212 ? 15.683 -22.130 -0.320 1.00 94.38 212 MET A C 1
ATOM 1622 O O . MET A 1 212 ? 16.123 -21.792 -1.414 1.00 94.38 212 MET A O 1
ATOM 1626 N N . LYS A 1 213 ? 14.994 -23.242 -0.093 1.00 95.25 213 LYS A N 1
ATOM 1627 C CA . LYS A 1 213 ? 14.609 -24.157 -1.151 1.00 95.25 213 LYS A CA 1
ATOM 1628 C C . LYS A 1 213 ? 13.419 -23.587 -1.914 1.00 95.25 213 LYS A C 1
ATOM 1630 O O . LYS A 1 213 ? 12.484 -23.074 -1.303 1.00 95.25 213 LYS A O 1
ATOM 1635 N N . ILE A 1 214 ? 13.468 -23.713 -3.231 1.00 96.19 214 ILE A N 1
ATOM 1636 C CA . ILE A 1 214 ? 12.376 -23.384 -4.136 1.00 96.19 214 ILE A CA 1
ATOM 1637 C C . ILE A 1 214 ? 11.467 -24.608 -4.243 1.00 96.19 214 ILE A C 1
ATOM 1639 O O . ILE A 1 214 ? 11.933 -25.745 -4.360 1.00 96.19 214 ILE A O 1
ATOM 1643 N N . SER A 1 215 ? 10.159 -24.410 -4.175 1.00 92.88 215 SER A N 1
ATOM 1644 C CA . SER A 1 215 ? 9.167 -25.460 -4.410 1.00 92.88 215 SER A CA 1
ATOM 1645 C C . SER A 1 215 ? 7.978 -24.839 -5.120 1.00 92.88 215 SER A C 1
ATOM 1647 O O . SER A 1 215 ? 7.491 -23.807 -4.682 1.00 92.88 215 SER A O 1
ATOM 1649 N N . ASP A 1 216 ? 7.575 -25.422 -6.249 1.00 92.50 216 ASP A N 1
ATOM 1650 C CA . ASP A 1 216 ? 6.478 -24.923 -7.087 1.00 92.50 216 ASP A CA 1
ATOM 1651 C C . ASP A 1 216 ? 6.573 -23.418 -7.405 1.00 92.50 216 ASP A C 1
ATOM 1653 O O . ASP A 1 216 ? 5.590 -22.688 -7.330 1.00 92.50 216 ASP A O 1
ATOM 1657 N N . ASN A 1 217 ? 7.778 -22.951 -7.770 1.00 93.88 217 ASN A N 1
ATOM 1658 C CA . ASN A 1 217 ? 8.077 -21.541 -8.069 1.00 93.88 217 ASN A CA 1
ATOM 1659 C C . ASN A 1 217 ? 7.852 -20.571 -6.894 1.00 93.88 217 ASN A C 1
ATOM 1661 O O . ASN A 1 217 ? 7.797 -19.356 -7.081 1.00 93.88 217 ASN A O 1
ATOM 1665 N N . GLU A 1 218 ? 7.779 -21.090 -5.673 1.00 96.50 218 GLU A N 1
ATOM 1666 C CA . GLU A 1 218 ? 7.621 -20.324 -4.443 1.00 96.50 218 GLU A CA 1
ATOM 1667 C C . GLU A 1 218 ? 8.767 -20.603 -3.468 1.00 96.50 218 GLU A C 1
ATOM 1669 O O . GLU A 1 218 ? 9.453 -21.630 -3.520 1.00 96.50 218 GLU A O 1
ATOM 1674 N N . PHE A 1 219 ? 8.987 -19.656 -2.560 1.00 96.12 219 PHE A N 1
ATOM 1675 C CA . PHE A 1 219 ? 9.887 -19.811 -1.426 1.00 96.12 219 PHE A CA 1
ATOM 1676 C C . PHE A 1 219 ? 9.257 -19.201 -0.179 1.00 96.12 219 PHE A C 1
ATOM 1678 O O . PHE A 1 219 ? 8.575 -18.178 -0.240 1.00 96.12 219 PHE A O 1
ATOM 1685 N N . SER A 1 220 ? 9.508 -19.814 0.975 1.00 95.00 220 SER A N 1
ATOM 1686 C CA . SER A 1 220 ? 9.135 -19.248 2.267 1.00 95.00 220 SER A CA 1
ATOM 1687 C C . SER A 1 220 ? 10.036 -19.773 3.376 1.00 95.00 220 SER A C 1
ATOM 1689 O O . SER A 1 220 ? 10.468 -20.929 3.347 1.00 95.00 220 SER A O 1
ATOM 1691 N N . LYS A 1 221 ? 10.342 -18.919 4.355 1.00 94.25 221 LYS A N 1
ATOM 1692 C CA . LYS A 1 221 ? 11.085 -19.311 5.551 1.00 94.25 221 LYS A CA 1
ATOM 1693 C C . LYS A 1 221 ? 10.831 -18.358 6.711 1.00 94.25 221 LYS A C 1
ATOM 1695 O O . LYS A 1 221 ? 10.902 -17.141 6.543 1.00 94.25 221 LYS A O 1
ATOM 1700 N N . THR A 1 222 ? 10.651 -18.928 7.897 1.00 93.12 222 THR A N 1
ATOM 1701 C CA . THR A 1 222 ? 10.629 -18.199 9.170 1.00 93.12 222 THR A CA 1
ATOM 1702 C C . THR A 1 222 ? 12.014 -18.209 9.811 1.00 93.12 222 THR A C 1
ATOM 1704 O O . THR A 1 222 ? 12.732 -19.212 9.754 1.00 93.12 222 THR A O 1
ATOM 1707 N N . PHE A 1 223 ? 12.411 -17.089 10.407 1.00 91.81 223 PHE A N 1
ATOM 1708 C CA . PHE A 1 223 ? 13.690 -16.925 11.092 1.00 91.81 223 PHE A CA 1
ATOM 1709 C C . PHE A 1 223 ? 13.601 -15.867 12.198 1.00 91.81 223 PHE A C 1
ATOM 1711 O O . PHE A 1 223 ? 12.767 -14.966 12.161 1.00 91.81 223 PHE A O 1
ATOM 1718 N N . THR A 1 224 ? 14.512 -15.947 13.166 1.00 91.38 224 THR A N 1
ATOM 1719 C CA . THR A 1 224 ? 14.705 -14.913 14.191 1.00 91.38 224 THR A CA 1
ATOM 1720 C C . THR A 1 224 ? 15.912 -14.053 13.833 1.00 91.38 224 THR A C 1
ATOM 1722 O O . THR A 1 224 ? 16.992 -14.573 13.541 1.00 91.38 224 THR A O 1
ATOM 1725 N N . LEU A 1 225 ? 15.748 -12.732 13.856 1.00 90.44 225 LEU A N 1
ATOM 1726 C CA . LEU A 1 225 ? 16.825 -11.798 13.535 1.00 90.44 225 LEU A CA 1
ATOM 1727 C C . LEU A 1 225 ? 17.899 -11.773 14.626 1.00 90.44 225 LEU A C 1
ATOM 1729 O O . LEU A 1 225 ? 17.612 -11.519 15.791 1.00 90.44 225 LEU A O 1
ATOM 1733 N N . SER A 1 226 ? 19.161 -11.971 14.244 1.00 88.38 226 SER A N 1
ATOM 1734 C CA . SER A 1 226 ? 20.291 -11.882 15.184 1.00 88.38 226 SER A CA 1
ATOM 1735 C C . SER A 1 226 ? 20.771 -10.444 15.427 1.00 88.38 226 SER A C 1
ATOM 1737 O O . SER A 1 226 ? 21.401 -10.156 16.443 1.00 88.38 226 SER A O 1
ATOM 1739 N N . LYS A 1 227 ? 20.471 -9.536 14.492 1.00 89.81 227 LYS A N 1
ATOM 1740 C CA . LYS A 1 227 ? 20.833 -8.114 14.499 1.00 89.81 227 LYS A CA 1
ATOM 1741 C C . LYS A 1 227 ? 19.704 -7.285 13.895 1.00 89.81 227 LYS A C 1
ATOM 1743 O O . LYS A 1 227 ? 18.839 -7.833 13.216 1.00 89.81 227 LYS A O 1
ATOM 1748 N N . THR A 1 228 ? 19.753 -5.971 14.101 1.00 92.06 228 THR A N 1
ATOM 1749 C CA . THR A 1 228 ? 18.822 -5.033 13.468 1.00 92.06 228 THR A CA 1
ATOM 1750 C C . THR A 1 228 ? 18.951 -5.078 11.943 1.00 92.06 228 THR A C 1
ATOM 1752 O O . THR A 1 228 ? 20.033 -4.859 11.395 1.00 92.06 228 THR A O 1
ATOM 1755 N N . LEU A 1 229 ? 17.844 -5.344 11.257 1.00 94.31 229 LEU A N 1
ATOM 1756 C CA . LEU A 1 229 ? 17.771 -5.486 9.807 1.00 94.31 229 LEU A CA 1
ATOM 1757 C C . LEU A 1 229 ? 17.352 -4.170 9.146 1.00 94.31 229 LEU A C 1
ATOM 1759 O O . LEU A 1 229 ? 16.376 -3.562 9.571 1.00 94.31 229 LEU A O 1
ATOM 1763 N N . HIS A 1 230 ? 18.055 -3.769 8.085 1.00 92.44 230 HIS A N 1
ATOM 1764 C CA . HIS A 1 230 ? 17.759 -2.553 7.310 1.00 92.44 230 HIS A CA 1
ATOM 1765 C C . HIS A 1 230 ? 17.490 -2.829 5.826 1.00 92.44 230 HIS A C 1
ATOM 1767 O O . HIS A 1 230 ? 16.731 -2.106 5.181 1.00 92.44 230 HIS A O 1
ATOM 1773 N N . LYS A 1 231 ? 18.119 -3.866 5.264 1.00 93.81 231 LYS A N 1
ATOM 1774 C CA . LYS A 1 231 ? 17.941 -4.295 3.869 1.00 93.81 231 LYS A CA 1
ATOM 1775 C C . LYS A 1 231 ? 18.232 -5.786 3.727 1.00 93.81 231 LYS A C 1
ATOM 1777 O O . LYS A 1 231 ? 18.957 -6.366 4.540 1.00 93.81 231 LYS A O 1
ATOM 1782 N N . ILE A 1 232 ? 17.692 -6.401 2.682 1.00 96.94 232 ILE A N 1
ATOM 1783 C CA . ILE A 1 232 ? 17.982 -7.793 2.328 1.00 96.94 232 ILE A CA 1
ATOM 1784 C C . ILE A 1 232 ? 18.514 -7.894 0.908 1.00 96.94 232 ILE A C 1
ATOM 1786 O O . ILE A 1 232 ? 18.082 -7.160 0.019 1.00 96.94 232 ILE A O 1
ATOM 1790 N N . 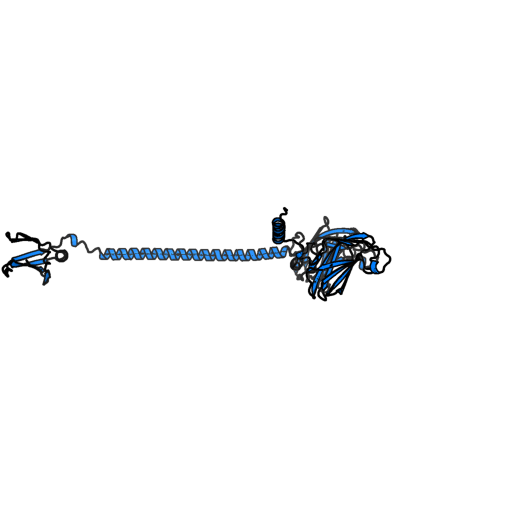TYR A 1 233 ? 19.435 -8.829 0.694 1.00 96.81 233 TYR A N 1
ATOM 1791 C CA . TYR A 1 233 ? 19.907 -9.204 -0.637 1.00 96.81 233 TYR A CA 1
ATOM 1792 C C . TYR A 1 233 ? 19.319 -10.557 -0.997 1.00 96.81 233 TYR A C 1
ATOM 1794 O O . TYR A 1 233 ? 19.497 -11.499 -0.230 1.00 96.81 233 TYR A O 1
ATOM 1802 N N . ILE A 1 234 ? 18.657 -10.663 -2.148 1.00 97.88 234 ILE A N 1
ATOM 1803 C CA . ILE A 1 234 ? 18.139 -11.936 -2.666 1.00 97.88 234 ILE A CA 1
ATOM 1804 C C . ILE A 1 234 ? 18.894 -12.277 -3.949 1.00 97.88 234 ILE A C 1
ATOM 1806 O O . ILE A 1 234 ? 18.894 -11.500 -4.906 1.00 97.88 234 ILE A O 1
ATOM 1810 N N . TYR A 1 235 ? 19.573 -13.421 -3.941 1.00 98.19 235 TYR A N 1
ATOM 1811 C CA . TYR A 1 235 ? 20.482 -13.868 -4.996 1.00 98.19 235 TYR A CA 1
ATOM 1812 C C . TYR A 1 235 ? 19.764 -14.700 -6.057 1.00 98.19 235 TYR A C 1
ATOM 1814 O O . TYR A 1 235 ? 18.830 -15.427 -5.738 1.00 98.19 235 TYR A O 1
ATOM 1822 N N . ALA A 1 236 ? 20.220 -14.646 -7.308 1.00 97.31 236 ALA A N 1
ATOM 1823 C CA . ALA A 1 236 ? 19.790 -15.545 -8.382 1.00 97.31 236 ALA A CA 1
ATOM 1824 C C . ALA A 1 236 ? 20.443 -16.933 -8.218 1.00 97.31 236 ALA A C 1
ATOM 1826 O O . ALA A 1 236 ? 21.376 -17.292 -8.935 1.00 97.31 236 ALA A O 1
ATOM 1827 N N . GLY A 1 237 ? 20.014 -17.680 -7.201 1.00 97.19 237 GLY A N 1
ATOM 1828 C CA . GLY A 1 237 ? 20.622 -18.945 -6.785 1.00 97.19 237 GLY A CA 1
ATOM 1829 C C . GLY A 1 237 ? 21.378 -18.840 -5.457 1.00 97.19 237 GLY A C 1
ATOM 1830 O O . GLY A 1 237 ? 21.161 -17.920 -4.660 1.00 97.19 237 GLY A O 1
ATOM 1831 N N . GLU A 1 238 ? 22.280 -19.787 -5.198 1.00 96.62 238 GLU A N 1
ATOM 1832 C CA . GLU A 1 238 ? 23.136 -19.746 -4.009 1.00 96.62 238 GLU A CA 1
ATOM 1833 C C . GLU A 1 238 ? 24.202 -18.650 -4.128 1.00 96.62 238 GLU A C 1
ATOM 1835 O O . GLU A 1 238 ? 24.814 -18.480 -5.186 1.00 96.62 238 GLU A O 1
ATOM 1840 N N . SER A 1 239 ? 24.468 -17.933 -3.031 1.00 94.56 239 SER A N 1
ATOM 1841 C CA . SER A 1 239 ? 25.572 -16.970 -2.963 1.00 94.56 239 SER A CA 1
ATOM 1842 C C . SER A 1 239 ? 26.878 -17.636 -3.403 1.00 94.56 239 SER A C 1
ATOM 1844 O O . SER A 1 239 ? 27.140 -18.791 -3.073 1.00 94.56 239 SER A O 1
ATOM 1846 N N . ASP A 1 240 ? 27.682 -16.905 -4.171 1.00 93.56 240 ASP A N 1
ATOM 1847 C CA . ASP A 1 240 ? 28.936 -17.360 -4.786 1.00 93.56 240 ASP A CA 1
ATOM 1848 C C . ASP A 1 240 ? 28.790 -18.423 -5.894 1.00 93.56 240 ASP A C 1
ATOM 1850 O O . ASP A 1 240 ? 29.793 -18.855 -6.465 1.00 93.56 240 ASP A O 1
ATOM 1854 N N . LYS A 1 241 ? 27.558 -18.791 -6.275 1.00 95.31 241 LYS A N 1
ATOM 1855 C CA . LYS A 1 241 ? 27.254 -19.728 -7.374 1.00 95.31 241 LYS A CA 1
ATOM 1856 C C . LYS A 1 241 ? 26.145 -19.213 -8.299 1.00 95.31 241 LYS A C 1
ATOM 1858 O O . LYS A 1 241 ? 25.301 -19.977 -8.757 1.00 95.31 241 LYS A O 1
ATOM 1863 N N . THR A 1 242 ? 26.133 -17.907 -8.566 1.00 97.19 242 THR A N 1
ATOM 1864 C CA . THR A 1 242 ? 25.074 -17.258 -9.369 1.00 97.19 242 THR A CA 1
ATOM 1865 C C . THR A 1 242 ? 25.476 -16.909 -10.805 1.00 97.19 242 THR A C 1
ATOM 1867 O O . THR A 1 242 ? 24.691 -16.309 -11.541 1.00 97.19 242 THR A O 1
ATOM 1870 N N . ARG A 1 243 ? 26.689 -17.278 -11.241 1.00 96.31 243 ARG A N 1
ATOM 1871 C CA . ARG A 1 243 ? 27.144 -17.011 -12.612 1.00 96.31 243 ARG A CA 1
ATOM 1872 C C . ARG A 1 243 ? 26.235 -17.703 -13.622 1.00 96.31 243 ARG A C 1
ATOM 1874 O O . ARG A 1 243 ? 26.010 -18.903 -13.530 1.00 96.31 243 ARG A O 1
ATOM 1881 N N . GLY A 1 244 ? 25.780 -16.946 -14.616 1.00 96.31 244 GLY A N 1
ATOM 1882 C CA . GLY A 1 244 ? 24.859 -17.428 -15.643 1.00 96.31 244 GLY A CA 1
ATOM 1883 C C . GLY A 1 244 ? 23.420 -17.635 -15.167 1.00 96.31 244 GLY A C 1
ATOM 1884 O O . GLY A 1 244 ? 22.590 -18.001 -15.989 1.00 96.31 244 GLY A O 1
ATOM 1885 N N . ASN A 1 245 ? 23.106 -17.372 -13.894 1.00 98.06 245 ASN A N 1
ATOM 1886 C CA . ASN A 1 245 ? 21.747 -17.504 -13.380 1.00 98.06 245 ASN A CA 1
ATOM 1887 C C . ASN A 1 245 ? 20.966 -16.200 -13.542 1.00 98.06 245 ASN A C 1
ATOM 1889 O O . ASN A 1 245 ? 21.456 -15.123 -13.176 1.00 98.06 245 ASN A O 1
ATOM 1893 N N . GLY A 1 246 ? 19.733 -16.329 -14.018 1.00 97.12 246 GLY A N 1
ATOM 1894 C CA . GLY A 1 246 ? 18.753 -15.264 -14.176 1.00 97.12 246 GLY A CA 1
ATOM 1895 C C . GLY A 1 246 ? 17.437 -15.642 -13.500 1.00 97.12 246 GLY A C 1
ATOM 1896 O O . GLY A 1 246 ? 17.073 -16.818 -13.433 1.00 97.12 246 GLY A O 1
ATOM 1897 N N . VAL A 1 247 ? 16.749 -14.655 -12.930 1.00 98.06 247 VAL A N 1
ATOM 1898 C CA . VAL A 1 247 ? 15.510 -14.884 -12.179 1.00 98.06 247 VAL A CA 1
ATOM 1899 C C . VAL A 1 247 ? 14.627 -13.642 -12.159 1.00 98.06 247 VAL A C 1
ATOM 1901 O O . VAL A 1 247 ? 15.109 -12.512 -12.038 1.00 98.06 247 VAL A O 1
ATOM 1904 N N . VAL A 1 248 ? 13.316 -13.853 -12.206 1.00 96.69 248 VAL A N 1
ATOM 1905 C CA . VAL A 1 248 ? 12.309 -12.836 -11.902 1.00 96.69 248 VAL A CA 1
ATOM 1906 C C . VAL A 1 248 ? 11.696 -13.165 -10.550 1.00 96.69 248 VAL A C 1
ATOM 1908 O O . VAL A 1 248 ? 11.031 -14.183 -10.403 1.00 96.69 248 VAL A O 1
ATOM 1911 N N . TYR A 1 249 ? 11.895 -12.300 -9.561 1.00 97.50 249 TYR A N 1
ATOM 1912 C CA . TYR A 1 249 ? 11.190 -12.373 -8.284 1.00 97.50 249 TYR A CA 1
ATOM 1913 C C . TYR A 1 249 ? 9.878 -11.607 -8.371 1.00 97.50 249 TYR A C 1
ATOM 1915 O O . TYR A 1 249 ? 9.859 -10.484 -8.876 1.00 97.50 249 TYR A O 1
ATOM 1923 N N . THR A 1 250 ? 8.802 -12.184 -7.844 1.00 94.31 250 THR A N 1
ATOM 1924 C CA . THR A 1 250 ? 7.498 -11.524 -7.722 1.00 94.31 250 THR A CA 1
ATOM 1925 C C . THR A 1 250 ? 6.909 -11.725 -6.335 1.00 94.31 250 THR A C 1
ATOM 1927 O O . THR A 1 250 ? 7.215 -12.705 -5.658 1.00 94.31 250 THR A O 1
ATOM 1930 N N . ASP A 1 251 ? 6.061 -10.789 -5.912 1.00 95.56 251 ASP A N 1
ATOM 1931 C CA . ASP A 1 251 ? 5.272 -10.913 -4.682 1.00 95.56 251 ASP A CA 1
ATOM 1932 C C . ASP A 1 251 ? 6.125 -11.196 -3.428 1.00 95.56 251 ASP A C 1
ATOM 1934 O O . ASP A 1 251 ? 5.728 -11.967 -2.555 1.00 95.56 251 ASP A O 1
ATOM 1938 N N . VAL A 1 252 ? 7.313 -10.585 -3.320 1.00 97.44 252 VAL A N 1
ATOM 1939 C CA . VAL A 1 252 ? 8.212 -10.830 -2.185 1.00 97.44 252 VAL A CA 1
ATOM 1940 C C . VAL A 1 252 ? 7.723 -10.067 -0.958 1.00 97.44 252 VAL A C 1
ATOM 1942 O O . VAL A 1 252 ? 7.527 -8.854 -0.998 1.00 97.44 252 VAL A O 1
ATOM 1945 N N . LYS A 1 253 ? 7.538 -10.765 0.159 1.00 95.56 253 LYS A N 1
ATOM 1946 C CA . LYS A 1 253 ? 7.018 -10.197 1.403 1.00 95.56 253 LYS A CA 1
ATOM 1947 C C . LYS A 1 253 ? 7.891 -10.588 2.579 1.00 95.56 253 LYS A C 1
ATOM 1949 O O . LYS A 1 253 ? 8.214 -11.760 2.741 1.00 95.56 253 LYS A O 1
ATOM 1954 N N . LEU A 1 254 ? 8.236 -9.608 3.412 1.00 95.62 254 LEU A N 1
ATOM 1955 C CA . LEU A 1 254 ? 8.827 -9.824 4.732 1.00 95.62 254 LEU A CA 1
ATOM 1956 C C . LEU A 1 254 ? 7.819 -9.365 5.781 1.00 95.62 254 LEU A C 1
ATOM 1958 O O . LEU A 1 254 ? 7.517 -8.174 5.833 1.00 95.62 254 LEU A O 1
ATOM 1962 N N . GLN A 1 255 ? 7.321 -10.288 6.600 1.00 92.62 255 GLN A N 1
ATOM 1963 C CA . GLN A 1 255 ? 6.263 -10.026 7.576 1.00 92.62 255 GLN A CA 1
ATOM 1964 C C . GLN A 1 255 ? 6.589 -10.579 8.970 1.00 92.62 255 GLN A C 1
ATOM 1966 O O . GLN A 1 255 ? 7.384 -11.516 9.078 1.00 92.62 255 GLN A O 1
ATOM 1971 N N . PRO A 1 256 ? 6.026 -10.005 10.045 1.00 89.88 256 PRO A N 1
ATOM 1972 C CA . PRO A 1 256 ? 6.209 -10.498 11.407 1.00 89.88 256 PRO A CA 1
ATOM 1973 C C . PRO A 1 256 ? 5.570 -11.866 11.640 1.00 89.88 256 PRO A C 1
ATOM 1975 O O . PRO A 1 256 ? 4.519 -12.185 11.085 1.00 89.88 256 PRO A O 1
ATOM 1978 N N . GLY A 1 257 ? 6.180 -12.642 12.531 1.00 86.19 257 GLY A N 1
ATOM 1979 C CA . GLY A 1 257 ? 5.692 -13.952 12.948 1.00 86.19 257 GLY A CA 1
ATOM 1980 C C . GLY A 1 257 ? 6.052 -15.076 11.978 1.00 86.19 257 GLY A C 1
ATOM 1981 O O . GLY A 1 257 ? 6.932 -14.947 11.126 1.00 86.19 257 GLY A O 1
ATOM 1982 N N . SER A 1 258 ? 5.375 -16.210 12.144 1.00 85.44 258 SER A N 1
ATOM 1983 C CA . SER A 1 258 ? 5.697 -17.496 11.508 1.00 85.44 258 SER A CA 1
ATOM 1984 C C . SER A 1 258 ? 4.737 -17.922 10.391 1.00 85.44 258 SER A C 1
ATOM 1986 O O . SER A 1 258 ? 4.909 -18.989 9.803 1.00 85.44 258 SER A O 1
ATOM 1988 N N . LEU A 1 259 ? 3.726 -17.105 10.084 1.00 80.75 259 LEU A N 1
ATOM 1989 C CA . LEU A 1 259 ? 2.745 -17.390 9.042 1.00 80.75 259 LEU A CA 1
ATOM 1990 C C . LEU A 1 259 ? 3.068 -16.581 7.785 1.00 80.75 259 LEU A C 1
ATOM 1992 O O . LEU A 1 259 ? 3.113 -15.357 7.839 1.00 80.75 259 LEU A O 1
ATOM 1996 N N . ALA A 1 260 ? 3.256 -17.256 6.652 1.00 86.19 260 ALA A N 1
ATOM 1997 C CA . ALA A 1 260 ? 3.287 -16.592 5.354 1.00 86.19 260 ALA A CA 1
ATOM 1998 C C . ALA A 1 260 ? 1.853 -16.272 4.912 1.00 86.19 260 ALA A C 1
ATOM 2000 O O . ALA A 1 260 ? 0.997 -17.159 4.894 1.00 86.19 260 ALA A O 1
ATOM 2001 N N . THR A 1 261 ? 1.592 -15.023 4.537 1.00 87.12 261 THR A N 1
ATOM 2002 C CA . THR A 1 261 ? 0.313 -14.603 3.949 1.00 87.12 261 THR A CA 1
ATOM 2003 C C . THR A 1 261 ? 0.536 -14.081 2.527 1.00 87.12 261 THR A C 1
ATOM 2005 O O . THR A 1 261 ? 1.675 -13.781 2.155 1.00 87.12 261 THR A O 1
ATOM 2008 N N . PRO A 1 262 ? -0.518 -13.982 1.692 1.00 89.88 262 PRO A N 1
ATOM 2009 C CA . PRO A 1 262 ? -0.389 -13.412 0.356 1.00 89.88 262 PRO A CA 1
ATOM 2010 C C . PRO A 1 262 ? 0.262 -12.024 0.370 1.00 89.88 262 PRO A C 1
ATOM 2012 O O . PRO A 1 262 ? 0.145 -11.263 1.334 1.00 89.88 262 PRO A O 1
ATOM 2015 N N . TRP A 1 263 ? 0.946 -11.687 -0.722 1.00 92.62 263 TRP A N 1
ATOM 2016 C CA . TRP A 1 263 ? 1.614 -10.399 -0.847 1.00 92.62 263 TRP A CA 1
ATOM 2017 C C . TRP A 1 263 ? 0.622 -9.232 -0.833 1.00 92.62 263 TRP A C 1
ATOM 2019 O O . TRP A 1 263 ? -0.383 -9.229 -1.547 1.00 92.62 263 TRP A O 1
ATOM 2029 N N . ASN A 1 264 ? 0.980 -8.204 -0.075 1.00 86.12 264 ASN A N 1
ATOM 2030 C CA . ASN A 1 264 ? 0.416 -6.862 -0.082 1.00 86.12 264 ASN A CA 1
ATOM 2031 C C . ASN A 1 264 ? 1.577 -5.850 -0.165 1.00 86.12 264 ASN A C 1
ATOM 2033 O O . ASN A 1 264 ? 2.691 -6.151 0.291 1.00 86.12 264 ASN A O 1
ATOM 2037 N N . PRO A 1 265 ? 1.348 -4.659 -0.747 1.00 82.75 265 PRO A N 1
ATOM 2038 C CA . PRO A 1 265 ? 2.354 -3.604 -0.760 1.00 82.75 265 PRO A CA 1
ATOM 2039 C C . PRO A 1 265 ? 2.687 -3.163 0.666 1.00 82.75 265 PRO A C 1
ATOM 2041 O O . PRO A 1 265 ? 1.883 -3.319 1.590 1.00 82.75 265 PRO A O 1
ATOM 2044 N N . ASN A 1 266 ? 3.877 -2.601 0.852 1.00 83.88 266 ASN A N 1
ATOM 2045 C CA . ASN A 1 266 ? 4.258 -2.065 2.149 1.00 83.88 266 ASN A CA 1
ATOM 2046 C C . ASN A 1 266 ? 3.321 -0.896 2.527 1.00 83.88 266 ASN A C 1
ATOM 2048 O O . ASN A 1 266 ? 3.018 -0.055 1.684 1.00 83.88 266 ASN A O 1
ATOM 2052 N N . PRO A 1 267 ? 2.848 -0.776 3.781 1.00 70.38 267 PRO A N 1
ATOM 2053 C CA . PRO A 1 267 ? 1.946 0.310 4.171 1.00 70.38 267 PRO A CA 1
ATOM 2054 C C . PRO A 1 267 ? 2.480 1.725 3.899 1.00 70.38 267 PRO A C 1
ATOM 2056 O O . PRO A 1 267 ? 1.690 2.616 3.608 1.00 70.38 267 PRO A O 1
ATOM 2059 N N . HIS A 1 268 ? 3.798 1.951 3.934 1.00 64.44 268 HIS A N 1
ATOM 2060 C CA . HIS A 1 268 ? 4.405 3.230 3.544 1.00 64.44 268 HIS A CA 1
ATOM 2061 C C . HIS A 1 268 ? 4.251 3.508 2.050 1.00 64.44 268 HIS A C 1
ATOM 2063 O O . HIS A 1 268 ? 4.108 4.658 1.659 1.00 64.44 268 HIS A O 1
ATOM 2069 N N . GLU A 1 269 ? 4.227 2.470 1.220 1.00 62.56 269 GLU A N 1
ATOM 2070 C CA . GLU A 1 269 ? 3.934 2.579 -0.208 1.00 62.56 269 GLU A CA 1
ATOM 2071 C C . GLU A 1 269 ? 2.474 2.956 -0.432 1.00 62.56 269 GLU A C 1
ATOM 2073 O O . GLU A 1 269 ? 2.179 3.771 -1.294 1.00 62.56 269 GLU A O 1
ATOM 2078 N N . ILE A 1 270 ? 1.559 2.431 0.385 1.00 53.78 270 ILE A N 1
ATOM 2079 C CA . ILE A 1 270 ? 0.140 2.811 0.362 1.00 53.78 270 ILE A CA 1
ATOM 2080 C C . ILE A 1 270 ? -0.033 4.256 0.860 1.00 53.78 270 ILE A C 1
ATOM 2082 O O . ILE A 1 270 ? -0.765 5.038 0.261 1.00 53.78 270 ILE A O 1
ATOM 2086 N N . MET A 1 271 ? 0.678 4.643 1.922 1.00 44.47 271 MET A N 1
ATOM 2087 C CA . MET A 1 271 ? 0.616 5.987 2.505 1.00 44.47 271 MET A CA 1
ATOM 2088 C C . MET A 1 271 ? 1.312 7.056 1.654 1.00 44.47 271 MET A C 1
ATOM 2090 O O . MET A 1 271 ? 0.983 8.225 1.809 1.00 44.47 271 MET A O 1
ATOM 2094 N N . THR A 1 272 ? 2.227 6.704 0.741 1.00 43.53 272 THR A N 1
ATOM 2095 C CA . THR A 1 272 ? 2.779 7.641 -0.259 1.00 43.53 272 THR A CA 1
ATOM 2096 C C . THR A 1 272 ? 1.871 7.818 -1.481 1.00 43.53 272 THR A C 1
ATOM 2098 O O . THR A 1 272 ? 2.079 8.761 -2.247 1.00 43.53 272 THR A O 1
ATOM 2101 N N . HIS A 1 273 ? 0.789 7.037 -1.616 1.00 45.62 273 HIS A N 1
ATOM 2102 C CA . HIS A 1 273 ? -0.322 7.320 -2.540 1.00 45.62 273 HIS A CA 1
ATOM 2103 C C . HIS A 1 273 ? -1.260 8.408 -1.978 1.00 45.62 273 HIS A C 1
ATOM 2105 O O . HIS A 1 273 ? -2.482 8.296 -2.050 1.00 45.62 273 HIS A O 1
ATOM 2111 N N . ILE A 1 274 ? -0.708 9.510 -1.450 1.00 45.28 274 ILE A N 1
ATOM 2112 C CA . ILE A 1 274 ? -1.504 10.673 -0.995 1.00 45.28 274 ILE A CA 1
ATOM 2113 C C . ILE A 1 274 ? -2.268 11.307 -2.173 1.00 45.28 274 ILE A C 1
ATOM 2115 O O . ILE A 1 274 ? -3.205 12.079 -1.983 1.00 45.28 274 ILE A O 1
ATOM 2119 N N . SER A 1 275 ? -1.927 10.945 -3.411 1.00 55.69 275 SER A N 1
ATOM 2120 C CA . SER A 1 275 ? -2.666 11.374 -4.582 1.00 55.69 275 SER A CA 1
ATOM 2121 C C . SER A 1 275 ? -2.515 10.379 -5.736 1.00 55.69 275 SER A C 1
ATOM 2123 O O . SER A 1 275 ? -1.521 10.401 -6.456 1.00 55.69 275 SER A O 1
ATOM 2125 N N . ASP A 1 276 ? -3.553 9.571 -5.983 1.00 69.06 276 ASP A N 1
ATOM 2126 C CA . ASP A 1 276 ? -3.723 8.810 -7.237 1.00 69.06 276 ASP A CA 1
ATOM 2127 C C . ASP A 1 276 ? -3.993 9.735 -8.446 1.00 69.06 276 ASP A C 1
ATOM 2129 O O . ASP A 1 276 ? -4.292 9.289 -9.549 1.00 69.06 276 ASP A O 1
ATOM 2133 N N . LYS A 1 277 ? -3.904 11.059 -8.274 1.00 84.62 277 LYS A N 1
ATOM 2134 C CA . LYS A 1 277 ? -4.068 12.037 -9.348 1.00 84.62 277 LYS A CA 1
ATOM 2135 C C . LYS A 1 277 ? -2.977 11.868 -10.399 1.00 84.62 277 LYS A C 1
ATOM 2137 O O . LYS A 1 277 ? -1.792 12.022 -10.110 1.00 84.62 277 LYS A O 1
ATOM 2142 N N . ASN A 1 278 ? -3.398 11.669 -11.642 1.00 92.06 278 ASN A N 1
ATOM 2143 C CA . ASN A 1 278 ? -2.548 11.942 -12.787 1.00 92.06 278 ASN A CA 1
ATOM 2144 C C . ASN A 1 278 ? -2.531 13.449 -13.061 1.00 92.06 278 ASN A C 1
ATOM 2146 O O . ASN A 1 278 ? -3.577 14.055 -13.289 1.00 92.06 278 ASN A O 1
ATOM 2150 N N . TYR A 1 279 ? -1.346 14.055 -13.047 1.00 93.38 279 TYR A N 1
ATOM 2151 C CA . TYR A 1 279 ? -1.180 15.479 -13.332 1.00 93.38 279 TYR A CA 1
ATOM 2152 C C . TYR A 1 279 ? -1.056 15.792 -14.827 1.00 93.38 279 TYR A C 1
ATOM 2154 O O . TYR A 1 279 ? -1.159 16.960 -15.195 1.00 93.38 279 TYR A O 1
ATOM 2162 N N . LEU A 1 280 ? -0.856 14.794 -15.696 1.00 96.00 280 LEU A N 1
ATOM 2163 C CA . LEU A 1 280 ? -0.678 14.999 -17.138 1.00 96.00 280 LEU A CA 1
ATOM 2164 C C . LEU A 1 280 ? -2.008 15.041 -17.885 1.00 96.00 280 LEU A C 1
ATOM 2166 O O . LEU A 1 280 ? -2.822 14.131 -17.749 1.00 96.00 280 LEU A O 1
ATOM 2170 N N . LEU A 1 281 ? -2.158 16.046 -18.740 1.00 93.25 281 LEU A N 1
ATOM 2171 C CA . LEU A 1 281 ? -3.240 16.174 -19.712 1.00 93.25 281 LEU A CA 1
ATOM 2172 C C . LEU A 1 281 ? -2.939 15.375 -20.991 1.00 93.25 281 LEU A C 1
ATOM 2174 O O . LEU A 1 281 ? -1.775 15.219 -21.385 1.00 93.25 281 LEU A O 1
ATOM 2178 N N . ASP A 1 282 ? -3.993 14.899 -21.650 1.00 93.19 282 ASP A N 1
ATOM 2179 C CA . ASP A 1 282 ? -4.005 14.133 -22.898 1.00 93.19 282 ASP A CA 1
ATOM 2180 C C . ASP A 1 282 ? -3.015 12.964 -22.873 1.00 93.19 282 ASP A C 1
ATOM 2182 O O . ASP A 1 282 ? -2.254 12.715 -23.815 1.00 93.19 282 ASP A O 1
ATOM 2186 N N . SER A 1 283 ? -2.969 12.271 -21.736 1.00 96.56 283 SER A N 1
ATOM 2187 C CA . SER A 1 283 ? -1.870 11.364 -21.406 1.00 96.56 283 SER A CA 1
ATOM 2188 C C . SER A 1 283 ? -2.137 9.891 -21.733 1.00 96.56 283 SER A C 1
ATOM 2190 O O . SER A 1 283 ? -1.244 9.052 -21.619 1.00 96.56 283 SER A O 1
ATOM 2192 N N . LYS A 1 284 ? -3.348 9.574 -22.213 1.00 95.12 284 LYS A N 1
ATOM 2193 C CA . LYS A 1 284 ? -3.763 8.203 -22.543 1.00 95.12 284 LYS A CA 1
ATOM 2194 C C . LYS A 1 284 ? -2.991 7.607 -23.716 1.00 95.12 284 LYS A C 1
ATOM 2196 O O . LYS A 1 284 ? -2.647 6.428 -23.682 1.00 95.12 284 LYS A O 1
ATOM 2201 N N . LYS A 1 285 ? -2.773 8.389 -24.777 1.00 97.19 285 LYS A N 1
ATOM 2202 C CA . LYS A 1 285 ? -2.098 7.930 -25.995 1.00 97.19 285 LYS A CA 1
ATOM 2203 C C . LYS A 1 285 ? -1.477 9.095 -26.756 1.00 97.19 285 LYS A C 1
ATOM 2205 O O . LYS A 1 285 ? -2.191 10.016 -27.143 1.00 97.19 285 LYS A O 1
ATOM 2210 N N . LYS A 1 286 ? -0.181 9.012 -27.061 1.00 97.75 286 LYS A N 1
ATOM 2211 C CA . LYS A 1 286 ? 0.501 9.920 -27.999 1.00 97.75 286 LYS A CA 1
ATOM 2212 C C . LYS A 1 286 ? 1.307 9.129 -29.016 1.00 97.75 286 LYS A C 1
ATOM 2214 O O . LYS A 1 286 ? 2.001 8.183 -28.665 1.00 97.75 286 LYS A O 1
ATOM 2219 N N . VAL A 1 287 ? 1.212 9.533 -30.278 1.00 98.00 287 VAL A N 1
ATOM 2220 C CA . VAL A 1 287 ? 1.905 8.886 -31.397 1.00 98.00 287 VAL A CA 1
ATOM 2221 C C . VAL A 1 287 ? 2.985 9.821 -31.912 1.00 98.00 287 VAL A C 1
ATOM 2223 O O . VAL A 1 287 ? 2.704 10.977 -32.231 1.00 98.00 287 VAL A O 1
ATOM 2226 N N . ILE A 1 288 ? 4.202 9.309 -32.028 1.00 97.75 288 ILE A N 1
ATOM 2227 C CA . ILE A 1 288 ? 5.316 9.977 -32.688 1.00 97.75 288 ILE A CA 1
ATOM 2228 C C . ILE A 1 288 ? 5.650 9.171 -33.939 1.00 97.75 288 ILE A C 1
ATOM 2230 O O . ILE A 1 288 ? 6.054 8.017 -33.848 1.00 97.75 288 ILE A O 1
ATOM 2234 N N . LYS A 1 289 ? 5.470 9.783 -35.112 1.00 97.38 289 LYS A N 1
ATOM 2235 C CA . LYS A 1 289 ? 5.865 9.185 -36.394 1.00 97.38 289 LYS A CA 1
ATOM 2236 C C . LYS A 1 289 ? 7.365 9.400 -36.646 1.00 97.38 289 LYS A C 1
ATOM 2238 O O . LYS A 1 289 ? 7.880 10.447 -36.228 1.00 97.38 289 LYS A O 1
ATOM 2243 N N . PRO A 1 290 ? 8.042 8.482 -37.356 1.00 96.88 290 PRO A N 1
ATOM 2244 C CA . PRO A 1 290 ? 9.445 8.645 -37.713 1.00 96.88 290 PRO A CA 1
ATOM 2245 C C . PRO A 1 290 ? 9.669 9.872 -38.598 1.00 96.88 290 PRO A C 1
ATOM 2247 O O . PRO A 1 290 ? 8.828 10.233 -39.426 1.00 96.88 290 PRO A O 1
ATOM 2250 N N . ARG A 1 291 ? 10.824 10.520 -38.415 1.00 96.12 291 ARG A N 1
ATOM 2251 C CA . ARG A 1 291 ? 11.282 11.649 -39.236 1.00 96.12 291 ARG A CA 1
ATOM 2252 C C . ARG A 1 291 ? 12.582 11.285 -39.946 1.00 96.12 291 ARG A C 1
ATOM 2254 O O . ARG A 1 291 ? 13.538 10.865 -39.296 1.00 96.12 291 ARG A O 1
ATOM 2261 N N . THR A 1 292 ? 12.606 11.442 -41.268 1.00 94.25 292 THR A N 1
ATOM 2262 C CA . THR A 1 292 ? 13.724 11.045 -42.147 1.00 94.25 292 THR A CA 1
ATOM 2263 C C . THR A 1 292 ? 14.005 12.097 -43.225 1.00 94.25 292 THR A C 1
ATOM 2265 O O . THR A 1 292 ? 14.420 11.769 -44.334 1.00 94.25 292 THR A O 1
ATOM 2268 N N . SER A 1 293 ? 13.724 13.366 -42.927 1.00 92.31 293 SER A N 1
ATOM 2269 C CA . SER A 1 293 ? 13.899 14.491 -43.851 1.00 92.31 293 SER A CA 1
ATOM 2270 C C . SER A 1 293 ? 15.371 14.819 -44.129 1.00 92.31 293 SER A C 1
ATOM 2272 O O . SER A 1 293 ? 15.686 15.417 -45.154 1.00 92.31 293 SER A O 1
ATOM 2274 N N . GLY A 1 294 ? 16.278 14.431 -43.227 1.00 88.19 294 GLY A N 1
ATOM 2275 C CA . GLY A 1 294 ? 17.692 14.819 -43.279 1.00 88.19 294 GLY A CA 1
ATOM 2276 C C . GLY A 1 294 ? 18.010 16.050 -42.423 1.00 88.19 294 GLY A C 1
ATOM 2277 O O . GLY A 1 294 ? 19.177 16.321 -42.150 1.00 88.19 294 GLY A O 1
ATOM 2278 N N . GLU A 1 295 ? 17.000 16.753 -41.906 1.00 92.50 295 GLU A N 1
ATOM 2279 C CA . GLU A 1 295 ? 17.198 17.936 -41.066 1.00 92.50 295 GLU A CA 1
ATOM 2280 C C . GLU A 1 295 ? 17.718 17.589 -39.667 1.00 92.50 295 GLU A C 1
ATOM 2282 O O . GLU A 1 295 ? 17.535 16.478 -39.168 1.00 92.50 295 GLU A O 1
ATOM 2287 N N . VAL A 1 296 ? 18.344 18.561 -38.995 1.00 89.00 296 VAL A N 1
ATOM 2288 C CA . VAL A 1 296 ? 18.767 18.433 -37.585 1.00 89.00 296 VAL A CA 1
ATOM 2289 C C . VAL A 1 296 ? 17.559 18.226 -36.661 1.00 89.00 296 VAL A C 1
ATOM 2291 O O . VAL A 1 296 ? 17.666 17.570 -35.634 1.00 89.00 296 VAL A O 1
ATOM 2294 N N . SER A 1 297 ? 16.380 18.727 -37.036 1.00 89.50 297 SER A N 1
ATOM 2295 C CA . SER A 1 297 ? 15.135 18.551 -36.279 1.00 89.50 297 SER A CA 1
ATOM 2296 C C . SER A 1 297 ? 14.699 17.079 -36.157 1.00 89.50 297 SER A C 1
ATOM 2298 O O . SER A 1 297 ? 14.002 16.729 -35.200 1.00 89.50 297 SER A O 1
ATOM 2300 N N . ASP A 1 298 ? 15.148 16.199 -37.062 1.00 91.62 298 ASP A N 1
ATOM 2301 C CA . ASP A 1 298 ? 14.870 14.761 -37.004 1.00 91.62 298 ASP A CA 1
ATOM 2302 C C . ASP A 1 298 ? 15.529 14.084 -35.793 1.00 91.62 298 ASP A C 1
ATOM 2304 O O . ASP A 1 298 ? 15.037 13.058 -35.342 1.00 91.62 298 ASP A O 1
ATOM 2308 N N . THR A 1 299 ? 16.618 14.643 -35.246 1.00 92.75 299 THR A N 1
ATOM 2309 C CA . THR A 1 299 ? 17.331 14.053 -34.099 1.00 92.75 299 THR A CA 1
ATOM 2310 C C . THR A 1 299 ? 16.725 14.428 -32.748 1.00 92.75 299 THR A C 1
ATOM 2312 O O . THR A 1 299 ? 17.130 13.899 -31.711 1.00 92.75 299 THR A O 1
ATOM 2315 N N . THR A 1 300 ? 15.693 15.275 -32.743 1.00 92.75 300 THR A N 1
ATOM 2316 C CA . THR A 1 300 ? 14.980 15.719 -31.536 1.00 92.75 300 THR A CA 1
ATOM 2317 C C . THR A 1 300 ? 13.476 15.430 -31.609 1.00 92.75 300 THR A C 1
ATOM 2319 O O . THR A 1 300 ? 12.661 16.230 -31.155 1.00 92.75 300 THR A O 1
ATOM 2322 N N . ASN A 1 301 ? 13.082 14.291 -32.182 1.00 96.12 301 ASN A N 1
ATOM 2323 C CA . ASN A 1 301 ? 11.693 13.865 -32.321 1.00 96.12 301 ASN A CA 1
ATOM 2324 C C . ASN A 1 301 ? 11.073 13.487 -30.961 1.00 96.12 301 ASN A C 1
ATOM 2326 O O . ASN A 1 301 ? 11.495 12.535 -30.303 1.00 96.12 301 ASN A O 1
ATOM 2330 N N . HIS A 1 302 ? 10.067 14.245 -30.526 1.00 96.81 302 HIS A N 1
ATOM 2331 C CA . HIS A 1 302 ? 9.453 14.109 -29.206 1.00 96.81 302 HIS A CA 1
ATOM 2332 C C . HIS A 1 302 ? 7.971 14.488 -29.217 1.00 96.81 302 HIS A C 1
ATOM 2334 O O . HIS A 1 302 ? 7.478 15.145 -30.136 1.00 96.81 302 HIS A O 1
ATOM 2340 N N . THR A 1 303 ? 7.281 14.138 -28.135 1.00 97.19 303 THR A N 1
ATOM 2341 C CA . THR A 1 303 ? 5.953 14.649 -27.791 1.00 97.19 303 THR A CA 1
ATOM 2342 C C . THR A 1 303 ? 5.998 15.439 -26.483 1.00 97.19 303 THR A C 1
ATOM 2344 O O . THR A 1 303 ? 6.934 15.298 -25.694 1.00 97.19 303 THR A O 1
ATOM 2347 N N . VAL A 1 304 ? 4.997 16.290 -26.254 1.00 96.81 304 VAL A N 1
ATOM 2348 C CA . VAL A 1 304 ? 4.912 17.173 -25.080 1.00 96.81 304 VAL A CA 1
ATOM 2349 C C . VAL A 1 304 ? 3.698 16.799 -24.246 1.00 96.81 304 VAL A C 1
ATOM 2351 O O . VAL A 1 304 ? 2.590 16.745 -24.774 1.00 96.81 304 VAL A O 1
ATOM 2354 N N . TYR A 1 305 ? 3.885 16.588 -22.949 1.00 97.25 305 TYR A N 1
ATOM 2355 C CA . TYR A 1 305 ? 2.814 16.440 -21.969 1.00 97.25 305 TYR A CA 1
ATOM 2356 C C . TYR A 1 305 ? 2.717 17.709 -21.129 1.00 97.25 305 TYR A C 1
ATOM 2358 O O . TYR A 1 305 ? 3.704 18.156 -20.538 1.00 97.25 305 TYR A O 1
ATOM 2366 N N . HIS A 1 306 ? 1.522 18.290 -21.095 1.00 95.06 306 HIS A N 1
ATOM 2367 C CA . HIS A 1 306 ? 1.204 19.446 -20.266 1.00 95.06 306 HIS A CA 1
ATOM 2368 C C . HIS A 1 306 ? 0.604 18.982 -18.946 1.00 95.06 306 HIS A C 1
ATOM 2370 O O . HIS A 1 306 ? -0.044 17.939 -18.897 1.00 95.06 306 HIS A O 1
ATOM 2376 N N . LEU A 1 307 ? 0.832 19.750 -17.886 1.00 94.06 307 LEU A N 1
ATOM 2377 C CA . LEU A 1 307 ? 0.237 19.476 -16.588 1.00 94.06 307 LEU A CA 1
ATOM 2378 C C . LEU A 1 307 ? -1.037 20.307 -16.403 1.00 94.06 307 LEU A C 1
ATOM 2380 O O . LEU A 1 307 ? -1.097 21.443 -16.871 1.00 94.06 307 LEU A O 1
ATOM 2384 N N . SER A 1 308 ? -2.027 19.770 -15.684 1.00 89.50 308 SER A N 1
ATOM 2385 C CA . SER A 1 308 ? -3.234 20.528 -15.302 1.00 89.50 308 SER A CA 1
ATOM 2386 C C . SER A 1 308 ? -2.924 21.710 -14.383 1.00 89.50 308 SER A C 1
ATOM 2388 O O . SER A 1 308 ? -3.650 22.699 -14.371 1.00 89.50 308 SER A O 1
ATOM 2390 N N . GLU A 1 309 ? -1.851 21.605 -13.602 1.00 90.25 309 GLU A N 1
ATOM 2391 C CA . GLU A 1 309 ? -1.330 22.666 -12.745 1.00 90.25 309 GLU A CA 1
ATOM 2392 C C . GLU A 1 309 ? 0.192 22.496 -12.570 1.00 90.25 309 GLU A C 1
ATOM 2394 O O . GLU A 1 309 ? 0.682 21.362 -12.622 1.00 90.25 309 GLU A O 1
ATOM 2399 N N . PRO A 1 310 ? 0.966 23.578 -12.373 1.00 91.12 310 PRO A N 1
ATOM 2400 C CA . PRO A 1 310 ? 2.402 23.465 -12.134 1.00 91.12 310 PRO A CA 1
ATOM 2401 C C . PRO A 1 310 ? 2.715 22.726 -10.829 1.00 91.12 310 PRO A C 1
ATOM 2403 O O . PRO A 1 310 ? 2.113 23.013 -9.795 1.00 91.12 310 PRO A O 1
ATOM 2406 N N . MET A 1 311 ? 3.697 21.821 -10.841 1.00 89.69 311 MET A N 1
ATOM 2407 C CA . MET A 1 311 ? 4.146 21.146 -9.612 1.00 89.69 311 MET A CA 1
ATOM 2408 C C . MET A 1 311 ? 5.186 21.988 -8.883 1.00 89.69 311 MET A C 1
ATOM 2410 O O . MET A 1 311 ? 6.089 22.500 -9.548 1.00 89.69 311 MET A O 1
ATOM 2414 N N . PRO A 1 312 ? 5.117 22.120 -7.547 1.00 85.81 312 PRO A N 1
ATOM 2415 C CA . PRO A 1 312 ? 6.071 22.914 -6.784 1.00 85.81 312 PRO A CA 1
ATOM 2416 C C . PRO A 1 312 ? 7.470 22.279 -6.756 1.00 85.81 312 PRO A C 1
ATOM 2418 O O . PRO A 1 312 ? 7.651 21.077 -6.949 1.00 85.81 312 PRO A O 1
ATOM 2421 N N . ALA A 1 313 ? 8.480 23.111 -6.490 1.00 87.38 313 ALA A N 1
ATOM 2422 C CA . ALA A 1 313 ? 9.841 22.645 -6.236 1.00 87.38 313 ALA A CA 1
ATOM 2423 C C . ALA A 1 313 ? 9.896 21.761 -4.977 1.00 87.38 313 ALA A C 1
ATOM 2425 O O . ALA A 1 313 ? 9.112 21.948 -4.049 1.00 87.38 313 ALA A O 1
ATOM 2426 N N . GLY A 1 314 ? 10.840 20.825 -4.933 1.00 79.62 314 GLY A N 1
ATOM 2427 C CA . GLY A 1 314 ? 11.045 19.912 -3.807 1.00 79.62 314 GLY A CA 1
ATOM 2428 C C . GLY A 1 314 ? 10.081 18.725 -3.759 1.00 79.62 314 GLY A C 1
ATOM 2429 O O . GLY A 1 314 ? 10.308 17.816 -2.968 1.00 79.62 314 GLY A O 1
ATOM 2430 N N . ALA A 1 315 ? 9.049 18.690 -4.609 1.00 77.62 315 ALA A N 1
ATOM 2431 C CA . ALA A 1 315 ? 8.166 17.534 -4.710 1.00 77.62 315 ALA A CA 1
ATOM 2432 C C . ALA A 1 315 ? 8.927 16.312 -5.249 1.00 77.62 315 ALA A C 1
ATOM 2434 O O . ALA A 1 315 ? 9.636 16.405 -6.260 1.00 77.62 315 ALA A O 1
ATOM 2435 N N . GLU A 1 316 ? 8.762 15.174 -4.574 1.00 85.31 316 GLU A N 1
ATOM 2436 C CA . GLU A 1 316 ? 9.124 13.863 -5.105 1.00 85.31 316 GLU A CA 1
ATOM 2437 C C . GLU A 1 316 ? 8.002 13.384 -6.028 1.00 85.31 316 GLU A C 1
ATOM 2439 O O . GLU A 1 316 ? 6.828 13.374 -5.648 1.00 85.31 316 GLU A O 1
ATOM 2444 N N . MET A 1 317 ? 8.368 13.044 -7.259 1.00 88.00 317 MET A N 1
ATOM 2445 C CA . MET A 1 317 ? 7.441 12.712 -8.331 1.00 88.00 317 MET A CA 1
ATOM 2446 C C . MET A 1 317 ? 7.862 11.411 -8.993 1.00 88.00 317 MET A C 1
ATOM 2448 O O . MET A 1 317 ? 9.054 11.168 -9.185 1.00 88.00 317 MET A O 1
ATOM 2452 N N . THR A 1 318 ? 6.880 10.643 -9.446 1.00 91.19 318 THR A N 1
ATOM 2453 C CA . THR A 1 318 ? 7.085 9.482 -10.307 1.00 91.19 318 THR A CA 1
ATOM 2454 C C . THR A 1 318 ? 6.385 9.702 -11.637 1.00 91.19 318 THR A C 1
ATOM 2456 O O . THR A 1 318 ? 5.190 10.004 -11.679 1.00 91.19 318 THR A O 1
ATOM 2459 N N . ILE A 1 319 ? 7.136 9.559 -12.731 1.00 94.25 319 ILE A N 1
ATOM 2460 C CA . ILE A 1 319 ? 6.579 9.433 -14.078 1.00 94.25 319 ILE A CA 1
ATOM 2461 C C . ILE A 1 319 ? 6.630 7.973 -14.506 1.00 94.25 319 ILE A C 1
ATOM 2463 O O . ILE A 1 319 ? 7.660 7.323 -14.346 1.00 94.25 319 ILE A O 1
ATOM 2467 N N . SER A 1 320 ? 5.544 7.474 -15.078 1.00 94.25 320 SER A N 1
ATOM 2468 C CA . SER A 1 320 ? 5.450 6.121 -15.614 1.00 94.25 320 SER A CA 1
ATOM 2469 C C . SER A 1 320 ? 4.640 6.086 -16.902 1.00 94.25 320 SER A C 1
ATOM 2471 O O . SER A 1 320 ? 3.931 7.038 -17.234 1.00 94.25 320 SER A O 1
ATOM 2473 N N . GLY A 1 321 ? 4.754 4.993 -17.645 1.00 94.88 321 GLY A N 1
ATOM 2474 C CA . GLY A 1 321 ? 3.919 4.745 -18.808 1.00 94.88 321 GLY A CA 1
ATOM 2475 C C . GLY A 1 321 ? 4.332 3.498 -19.566 1.00 94.88 321 GLY A C 1
ATOM 2476 O O . GLY A 1 321 ? 5.292 2.810 -19.216 1.00 94.88 321 GLY A O 1
ATOM 2477 N N . LYS A 1 322 ? 3.594 3.234 -20.637 1.00 96.31 322 LYS A N 1
ATOM 2478 C CA . LYS A 1 322 ? 3.854 2.151 -21.579 1.00 96.31 322 LYS A CA 1
ATOM 2479 C C . LYS A 1 322 ? 4.261 2.726 -22.923 1.00 96.31 322 LYS A C 1
ATOM 2481 O O . LYS A 1 322 ? 3.884 3.851 -23.272 1.00 96.31 322 LYS A O 1
ATOM 2486 N N . LEU A 1 323 ? 5.006 1.955 -23.697 1.00 96.69 323 LEU A N 1
ATOM 2487 C CA . LEU A 1 323 ? 5.336 2.314 -25.063 1.00 96.69 323 LEU A CA 1
ATOM 2488 C C . LEU A 1 323 ? 5.377 1.112 -25.997 1.00 96.69 323 LEU A C 1
ATOM 2490 O O . LEU A 1 323 ? 5.684 -0.000 -25.596 1.00 96.69 323 LEU A O 1
ATOM 2494 N N . GLU A 1 324 ? 5.122 1.376 -27.267 1.00 97.19 324 GLU A N 1
ATOM 2495 C CA . GLU A 1 324 ? 5.330 0.444 -28.367 1.00 97.19 324 GLU A CA 1
ATOM 2496 C C . GLU A 1 324 ? 6.232 1.130 -29.391 1.00 97.19 324 GLU A C 1
ATOM 2498 O O . GLU A 1 324 ? 5.891 2.200 -29.907 1.00 97.19 324 GLU A O 1
ATOM 2503 N N . ILE A 1 325 ? 7.402 0.550 -29.652 1.00 96.75 325 ILE A N 1
ATOM 2504 C CA . ILE A 1 325 ? 8.317 1.035 -30.689 1.00 96.75 325 ILE A CA 1
ATOM 2505 C C . ILE A 1 325 ? 7.734 0.635 -32.042 1.00 96.75 325 ILE A C 1
ATOM 2507 O O . ILE A 1 325 ? 7.526 -0.549 -32.295 1.00 96.75 325 ILE A O 1
ATOM 2511 N N . THR A 1 326 ? 7.457 1.616 -32.901 1.00 97.50 326 THR A N 1
ATOM 2512 C CA . THR A 1 326 ? 6.896 1.360 -34.237 1.00 97.50 326 THR A CA 1
ATOM 2513 C C . THR A 1 326 ? 7.958 1.382 -35.323 1.00 97.50 326 THR A C 1
ATOM 2515 O O . THR A 1 326 ? 7.824 0.677 -36.318 1.00 97.50 326 THR A O 1
ATOM 2518 N N . ASP A 1 327 ? 9.007 2.185 -35.137 1.00 97.81 327 ASP A N 1
ATOM 2519 C CA . ASP A 1 327 ? 10.086 2.369 -36.101 1.00 97.81 327 ASP A CA 1
ATOM 2520 C C . ASP A 1 327 ? 11.396 2.673 -35.362 1.00 97.81 327 ASP A C 1
ATOM 2522 O O . ASP A 1 327 ? 11.393 3.368 -34.342 1.00 97.81 327 ASP A O 1
ATOM 2526 N N . GLY A 1 328 ? 12.516 2.204 -35.911 1.00 93.94 328 GLY A N 1
ATOM 2527 C CA . GLY A 1 328 ? 13.836 2.316 -35.287 1.00 93.94 328 GLY A CA 1
ATOM 2528 C C . GLY A 1 328 ? 14.147 1.173 -34.316 1.00 93.94 328 GLY A C 1
ATOM 2529 O O . GLY A 1 328 ? 13.313 0.307 -34.061 1.00 93.94 328 GLY A O 1
ATOM 2530 N N . ASP A 1 329 ? 15.375 1.171 -33.803 1.00 93.56 329 ASP A N 1
ATOM 2531 C CA . ASP A 1 329 ? 15.870 0.199 -32.823 1.00 93.56 329 ASP A CA 1
ATOM 2532 C C . ASP A 1 329 ? 16.522 0.969 -31.670 1.00 93.56 329 ASP A C 1
ATOM 2534 O O . ASP A 1 329 ? 17.596 1.555 -31.822 1.00 93.56 329 ASP A O 1
ATOM 2538 N N . PHE A 1 330 ? 15.815 1.064 -30.545 1.00 94.25 330 PHE A N 1
ATOM 2539 C CA . PHE A 1 330 ? 16.285 1.762 -29.353 1.00 94.25 330 PHE A CA 1
ATOM 2540 C C . PHE A 1 330 ? 15.737 1.103 -28.089 1.00 94.25 330 PHE A C 1
ATOM 2542 O O . PHE A 1 330 ? 14.592 0.669 -28.033 1.00 94.25 330 PHE A O 1
ATOM 2549 N N . ASP A 1 331 ? 16.550 1.077 -27.037 1.00 93.44 331 ASP A N 1
ATOM 2550 C CA . ASP A 1 331 ? 16.213 0.460 -25.750 1.00 93.44 331 ASP A CA 1
ATOM 2551 C C . ASP A 1 331 ? 16.092 1.492 -24.616 1.00 93.44 331 ASP A C 1
ATOM 2553 O O . ASP A 1 331 ? 15.952 1.133 -23.445 1.00 93.44 331 ASP A O 1
ATOM 2557 N N . ALA A 1 332 ? 16.162 2.785 -24.947 1.00 94.44 332 ALA A N 1
ATOM 2558 C CA . ALA A 1 332 ? 16.055 3.879 -23.997 1.00 94.44 332 ALA A CA 1
ATOM 2559 C C . ALA A 1 332 ? 15.312 5.088 -24.571 1.00 94.44 332 ALA A C 1
ATOM 2561 O O . ALA A 1 332 ? 15.372 5.361 -25.767 1.00 94.44 332 ALA A O 1
ATOM 2562 N N . ILE A 1 333 ? 14.659 5.853 -23.697 1.00 97.62 333 ILE A N 1
ATOM 2563 C CA . ILE A 1 333 ? 13.975 7.105 -24.034 1.00 97.62 333 ILE A CA 1
ATOM 2564 C C . ILE A 1 333 ? 14.518 8.257 -23.197 1.00 97.62 333 ILE A C 1
ATOM 2566 O O . ILE A 1 333 ? 14.816 8.110 -22.009 1.00 97.62 333 ILE A O 1
ATOM 2570 N N . SER A 1 334 ? 14.629 9.432 -23.810 1.00 97.56 334 SER A N 1
ATOM 2571 C CA . SER A 1 334 ? 14.927 10.669 -23.089 1.00 97.56 334 SER A CA 1
ATOM 2572 C C . SER A 1 334 ? 13.653 11.364 -22.619 1.00 97.56 334 SER A C 1
ATOM 2574 O O . SER A 1 334 ? 12.720 11.575 -23.396 1.00 97.56 334 SER A O 1
ATOM 2576 N N . ILE A 1 335 ? 13.642 11.786 -21.355 1.00 97.19 335 ILE A N 1
ATOM 2577 C CA . ILE A 1 335 ? 12.564 12.580 -20.764 1.00 97.19 335 ILE A CA 1
ATOM 2578 C C . ILE A 1 335 ? 13.139 13.887 -20.234 1.00 97.19 335 ILE A C 1
ATOM 2580 O O . ILE A 1 335 ? 14.002 13.875 -19.360 1.00 97.19 335 ILE A O 1
ATOM 2584 N N . TYR A 1 336 ? 12.661 15.019 -20.750 1.00 96.12 336 TYR A N 1
ATOM 2585 C CA . TYR A 1 336 ? 13.092 16.349 -20.317 1.00 96.12 336 TYR A CA 1
ATOM 2586 C C . TYR A 1 336 ? 12.008 17.032 -19.493 1.00 96.12 336 TYR A C 1
ATOM 2588 O O . TYR A 1 336 ? 10.861 17.166 -19.925 1.00 96.12 336 TYR A O 1
ATOM 2596 N N . TYR A 1 337 ? 12.414 17.549 -18.338 1.00 95.25 337 TYR A N 1
ATOM 2597 C CA . TYR A 1 337 ? 11.557 18.259 -17.398 1.00 95.25 337 TYR A CA 1
ATOM 2598 C C . TYR A 1 337 ? 11.704 19.758 -17.624 1.00 95.25 337 TYR A C 1
ATOM 2600 O O . TYR A 1 337 ? 12.826 20.281 -17.601 1.00 95.25 337 TYR A O 1
ATOM 2608 N N . ARG A 1 338 ? 10.596 20.469 -17.864 1.00 95.25 338 ARG A N 1
ATOM 2609 C CA . ARG A 1 338 ? 10.649 21.908 -18.149 1.00 95.25 338 ARG A CA 1
ATOM 2610 C C . ARG A 1 338 ? 9.738 22.722 -17.250 1.00 95.25 338 ARG A C 1
ATOM 2612 O O . ARG A 1 338 ? 8.571 22.390 -17.041 1.00 95.25 338 ARG A O 1
ATOM 2619 N N . GLY A 1 339 ? 10.310 23.798 -16.727 1.00 92.38 339 GLY A N 1
ATOM 2620 C CA . GLY A 1 339 ? 9.621 24.778 -15.908 1.00 92.38 339 GLY A CA 1
ATOM 2621 C C . GLY A 1 339 ? 8.950 25.855 -16.749 1.00 92.38 339 GLY A C 1
ATOM 2622 O O . GLY A 1 339 ? 8.771 25.713 -17.965 1.00 92.38 339 GLY A O 1
ATOM 2623 N N . GLU A 1 340 ? 8.597 26.945 -16.079 1.00 89.50 340 GLU A N 1
ATOM 2624 C CA . GLU A 1 340 ? 7.964 28.104 -16.697 1.00 89.50 340 GLU A CA 1
ATOM 2625 C C . GLU A 1 340 ? 8.805 28.624 -17.874 1.00 89.50 340 GLU A C 1
ATOM 2627 O O . GLU A 1 340 ? 10.038 28.579 -17.846 1.00 89.50 340 GLU A O 1
ATOM 2632 N N . ASN A 1 341 ? 8.143 29.058 -18.949 1.00 85.94 341 ASN A N 1
ATOM 2633 C CA . ASN A 1 341 ? 8.785 29.566 -20.169 1.00 85.94 341 ASN A CA 1
ATOM 2634 C C . ASN A 1 341 ? 9.801 28.607 -20.827 1.00 85.94 341 ASN A C 1
ATOM 2636 O O . ASN A 1 341 ? 10.632 29.025 -21.626 1.00 85.94 341 ASN A O 1
ATOM 2640 N N . GLY A 1 342 ? 9.731 27.302 -20.530 1.00 83.38 342 GLY A N 1
ATOM 2641 C CA . GLY A 1 342 ? 10.604 26.297 -21.141 1.00 83.38 342 GLY A CA 1
ATOM 2642 C C . GLY A 1 342 ? 11.989 26.181 -20.501 1.00 83.38 342 GLY A C 1
ATOM 2643 O O . GLY A 1 342 ? 12.860 25.534 -21.082 1.00 83.38 342 GLY A O 1
ATOM 2644 N N . ILE A 1 343 ? 12.196 26.747 -19.308 1.00 89.12 343 ILE A N 1
ATOM 2645 C CA . ILE A 1 343 ? 13.444 26.584 -18.551 1.00 89.12 343 ILE A CA 1
ATOM 2646 C C . ILE A 1 343 ? 13.730 25.091 -18.341 1.00 89.12 343 ILE A C 1
ATOM 2648 O O . ILE A 1 343 ? 12.868 24.333 -17.895 1.00 89.12 343 ILE A O 1
ATOM 2652 N N . SER A 1 344 ? 14.951 24.659 -18.661 1.00 92.12 344 SER A N 1
ATOM 2653 C CA . SER A 1 344 ? 15.395 23.281 -18.435 1.00 92.12 344 SER A CA 1
ATOM 2654 C C . SER A 1 344 ? 15.542 22.996 -16.944 1.00 92.12 344 SER A C 1
ATOM 2656 O O . SER A 1 344 ? 16.301 23.685 -16.267 1.00 92.12 344 SER A O 1
ATOM 2658 N N . LEU A 1 345 ? 14.848 21.971 -16.447 1.00 91.62 345 LEU A N 1
ATOM 2659 C CA . LEU A 1 345 ? 14.987 21.483 -15.068 1.00 91.62 345 LEU A CA 1
ATOM 2660 C C . LEU A 1 345 ? 15.881 20.241 -14.975 1.00 91.62 345 LEU A C 1
ATOM 2662 O O . LEU A 1 345 ? 16.203 19.798 -13.880 1.00 91.62 345 LEU A O 1
ATOM 2666 N N . GLY A 1 346 ? 16.280 19.690 -16.122 1.00 90.69 346 GLY A N 1
ATOM 2667 C CA . GLY A 1 346 ? 17.056 18.463 -16.229 1.00 90.69 346 GLY A CA 1
ATOM 2668 C C . GLY A 1 346 ? 16.423 17.494 -17.220 1.00 90.69 346 GLY A C 1
ATOM 2669 O O . GLY A 1 346 ? 15.404 17.794 -17.851 1.00 90.69 346 GLY A O 1
ATOM 2670 N N . HIS A 1 347 ? 17.046 16.332 -17.357 1.00 92.50 347 HIS A N 1
ATOM 2671 C CA . HIS A 1 347 ? 16.513 15.227 -18.137 1.00 92.50 347 HIS A CA 1
ATOM 2672 C C . HIS A 1 347 ? 16.881 13.892 -17.494 1.00 92.50 347 HIS A C 1
ATOM 2674 O O . HIS A 1 347 ? 17.750 13.819 -16.625 1.00 92.50 347 HIS A O 1
ATOM 2680 N N . SER A 1 348 ? 16.200 12.836 -17.912 1.00 92.31 348 SER A N 1
ATOM 2681 C CA . SER A 1 348 ? 16.511 11.461 -17.549 1.00 92.31 348 SER A CA 1
ATOM 2682 C C . SER A 1 348 ? 16.561 10.611 -18.806 1.00 92.31 348 SER A C 1
ATOM 2684 O O . SER A 1 348 ? 15.676 10.714 -19.653 1.00 92.31 348 SER A O 1
ATOM 2686 N N . LEU A 1 349 ? 17.583 9.766 -18.901 1.00 92.25 349 LEU A N 1
ATOM 2687 C CA . LEU A 1 349 ? 17.621 8.664 -19.850 1.00 92.25 349 LEU A CA 1
ATOM 2688 C C . LEU A 1 349 ? 17.051 7.429 -19.147 1.00 92.25 349 LEU A C 1
ATOM 2690 O O . LEU A 1 349 ? 17.543 7.044 -18.085 1.00 92.25 349 LEU A O 1
ATOM 2694 N N . MET A 1 350 ? 15.987 6.848 -19.696 1.00 90.75 350 MET A N 1
ATOM 2695 C CA . MET A 1 350 ? 15.306 5.692 -19.111 1.00 90.75 350 MET A CA 1
ATOM 2696 C C . MET A 1 350 ? 15.438 4.494 -20.024 1.00 90.75 350 MET A C 1
ATOM 2698 O O . MET A 1 350 ? 15.032 4.574 -21.177 1.00 90.75 350 MET A O 1
ATOM 2702 N N . LYS A 1 351 ? 15.959 3.388 -19.493 1.00 88.25 351 LYS A N 1
ATOM 2703 C CA . LYS A 1 351 ? 15.914 2.099 -20.180 1.00 88.25 351 LYS A CA 1
ATOM 2704 C C . LYS A 1 351 ? 14.478 1.583 -20.210 1.00 88.25 351 LYS A C 1
ATOM 2706 O O . LYS A 1 351 ? 13.757 1.705 -19.221 1.00 88.25 351 LYS A O 1
ATOM 2711 N N . ILE A 1 352 ? 14.089 1.031 -21.349 1.00 86.94 352 ILE A N 1
ATOM 2712 C CA . ILE A 1 352 ? 12.796 0.398 -21.568 1.00 86.94 352 ILE A CA 1
ATOM 2713 C C . ILE A 1 352 ? 12.911 -1.053 -21.104 1.00 86.94 352 ILE A C 1
ATOM 2715 O O . ILE A 1 352 ? 13.865 -1.745 -21.453 1.00 86.94 352 ILE A O 1
ATOM 2719 N N . SER A 1 353 ? 11.940 -1.517 -20.324 1.00 80.75 353 SER A N 1
ATOM 2720 C CA . SER A 1 353 ? 11.841 -2.917 -19.912 1.00 80.75 353 SER A CA 1
ATOM 2721 C C . SER A 1 353 ? 10.394 -3.352 -20.050 1.00 80.75 353 SER A C 1
ATOM 2723 O O . SER A 1 353 ? 9.508 -2.646 -19.584 1.00 80.75 353 SER A O 1
ATOM 2725 N N . ASP A 1 354 ? 10.146 -4.495 -20.688 1.00 84.81 354 ASP A N 1
ATOM 2726 C CA . ASP A 1 354 ? 8.796 -5.038 -20.903 1.00 84.81 354 ASP A CA 1
ATOM 2727 C C . ASP A 1 354 ? 7.802 -4.028 -21.517 1.00 84.81 354 ASP A C 1
ATOM 2729 O O . ASP A 1 354 ? 6.625 -4.031 -21.172 1.00 84.81 354 ASP A O 1
ATOM 2733 N N . ASN A 1 355 ? 8.259 -3.154 -22.428 1.00 87.31 355 ASN A N 1
ATOM 2734 C CA . ASN A 1 355 ? 7.444 -2.079 -23.022 1.00 87.31 355 ASN A CA 1
ATOM 2735 C C . ASN A 1 355 ? 6.900 -1.052 -22.008 1.00 87.31 355 ASN A C 1
ATOM 2737 O O . ASN A 1 355 ? 5.968 -0.302 -22.306 1.00 87.31 355 ASN A O 1
ATOM 2741 N N . GLU A 1 356 ? 7.498 -0.969 -20.823 1.00 90.19 356 GLU A N 1
ATOM 2742 C CA . GLU A 1 356 ? 7.147 -0.016 -19.775 1.00 90.19 356 GLU A CA 1
ATOM 2743 C C . GLU A 1 356 ? 8.354 0.849 -19.395 1.00 90.19 356 GLU A C 1
ATOM 2745 O O . GLU A 1 356 ? 9.520 0.501 -19.613 1.00 90.19 356 GLU A O 1
ATOM 2750 N N . PHE A 1 357 ? 8.063 2.013 -18.819 1.00 90.94 357 PHE A N 1
ATOM 2751 C CA . PHE A 1 357 ? 9.059 2.886 -18.214 1.00 90.94 357 PHE A CA 1
ATOM 2752 C C . PHE A 1 357 ? 8.515 3.487 -16.921 1.00 90.94 357 PHE A C 1
ATOM 2754 O O . PHE A 1 357 ? 7.323 3.768 -16.789 1.00 90.94 357 PHE A O 1
ATOM 2761 N N . SER A 1 358 ? 9.409 3.710 -15.962 1.00 90.50 358 SER A N 1
ATOM 2762 C CA . SER A 1 358 ? 9.101 4.419 -14.725 1.00 90.50 358 SER A CA 1
ATOM 2763 C C . SER A 1 358 ? 10.350 5.094 -14.178 1.00 90.50 358 SER A C 1
ATOM 2765 O O . SER A 1 358 ? 11.457 4.553 -14.270 1.00 90.50 358 SER A O 1
ATOM 2767 N N . LYS A 1 359 ? 10.186 6.285 -13.603 1.00 88.81 359 LYS A N 1
ATOM 2768 C CA . LYS A 1 359 ? 11.264 6.995 -12.924 1.00 88.81 359 LYS A CA 1
ATOM 2769 C C . LYS A 1 359 ? 10.746 7.926 -11.844 1.00 88.81 359 LYS A C 1
ATOM 2771 O O . LYS A 1 359 ? 9.913 8.793 -12.103 1.00 88.81 359 LYS A O 1
ATOM 2776 N N . THR A 1 360 ? 11.381 7.823 -10.685 1.00 88.25 360 THR A N 1
ATOM 2777 C CA . THR A 1 360 ? 11.234 8.762 -9.575 1.00 88.25 360 THR A CA 1
ATOM 2778 C C . THR A 1 360 ? 12.301 9.851 -9.648 1.00 88.25 360 THR A C 1
ATOM 2780 O O . THR A 1 360 ? 13.470 9.573 -9.947 1.00 88.25 360 THR A O 1
ATOM 2783 N N . PHE A 1 361 ? 11.907 11.097 -9.396 1.00 87.00 361 PHE A N 1
ATOM 2784 C CA . PHE A 1 361 ? 12.788 12.261 -9.387 1.00 87.00 361 PHE A CA 1
ATOM 2785 C C . PHE A 1 361 ? 12.280 13.351 -8.434 1.00 87.00 361 PHE A C 1
ATOM 2787 O O . PHE A 1 361 ? 11.088 13.452 -8.150 1.00 87.00 361 PHE A O 1
ATOM 2794 N N . THR A 1 362 ? 13.192 14.210 -7.976 1.00 87.25 362 THR A N 1
ATOM 2795 C CA . THR A 1 362 ? 12.867 15.390 -7.161 1.00 87.25 362 THR A CA 1
ATOM 2796 C C . THR A 1 362 ? 13.008 16.655 -7.997 1.00 87.25 362 THR A C 1
ATOM 2798 O O . THR A 1 362 ? 13.994 16.835 -8.714 1.00 87.25 362 THR A O 1
ATOM 2801 N N . LEU A 1 363 ? 12.025 17.550 -7.908 1.00 82.81 363 LEU A N 1
ATOM 2802 C CA . LEU A 1 363 ? 11.991 18.764 -8.717 1.00 82.81 363 LEU A CA 1
ATOM 2803 C C . LEU A 1 363 ? 12.881 19.884 -8.147 1.00 82.81 363 LEU A C 1
ATOM 2805 O O . LEU A 1 363 ? 12.615 20.361 -7.045 1.00 82.81 363 LEU A O 1
ATOM 2809 N N . PRO A 1 364 ? 13.880 20.400 -8.892 1.00 84.31 364 PRO A N 1
ATOM 2810 C CA . PRO A 1 364 ? 14.696 21.522 -8.418 1.00 84.31 364 PRO A CA 1
ATOM 2811 C C . PRO A 1 364 ? 13.951 22.866 -8.471 1.00 84.31 364 PRO A C 1
ATOM 2813 O O . PRO A 1 364 ? 14.289 23.798 -7.745 1.00 84.31 364 PRO A O 1
ATOM 2816 N N . LYS A 1 365 ? 12.951 22.989 -9.353 1.00 89.94 365 LYS A N 1
ATOM 2817 C CA . LYS A 1 365 ? 12.055 24.147 -9.510 1.00 89.94 365 LYS A CA 1
ATOM 2818 C C . LYS A 1 365 ? 10.680 23.670 -9.972 1.00 89.94 365 LYS A C 1
ATOM 2820 O O . LYS A 1 365 ? 10.511 22.494 -10.284 1.00 89.94 365 LYS A O 1
ATOM 2825 N N . ALA A 1 366 ? 9.728 24.596 -10.070 1.00 92.19 366 ALA A N 1
ATOM 2826 C CA . ALA A 1 366 ? 8.371 24.269 -10.473 1.00 92.19 366 ALA A CA 1
ATOM 2827 C C . ALA A 1 366 ? 8.283 23.679 -11.896 1.00 92.19 366 ALA A C 1
ATOM 2829 O O . ALA A 1 366 ? 8.749 24.291 -12.863 1.00 92.19 366 ALA A O 1
ATOM 2830 N N . LEU A 1 367 ? 7.651 22.512 -12.032 1.00 94.56 367 LEU A N 1
ATOM 2831 C CA . LEU A 1 367 ? 7.479 21.791 -13.298 1.00 94.56 367 LEU A CA 1
ATOM 2832 C C . LEU A 1 367 ? 6.191 22.213 -14.002 1.00 94.56 367 LEU A C 1
ATOM 2834 O O . LEU A 1 367 ? 5.143 22.278 -13.373 1.00 94.56 367 LEU A O 1
ATOM 2838 N N . HIS A 1 368 ? 6.265 22.448 -15.312 1.00 94.31 368 HIS A N 1
ATOM 2839 C CA . HIS A 1 368 ? 5.126 22.893 -16.126 1.00 94.31 368 HIS A CA 1
ATOM 2840 C C . HIS A 1 368 ? 4.786 21.939 -17.274 1.00 94.31 368 HIS A C 1
ATOM 2842 O O . HIS A 1 368 ? 3.624 21.815 -17.657 1.00 94.31 368 HIS A O 1
ATOM 2848 N N . LYS A 1 369 ? 5.793 21.287 -17.865 1.00 95.69 369 LYS A N 1
ATOM 2849 C CA . LYS A 1 369 ? 5.604 20.328 -18.960 1.00 95.69 369 LYS A CA 1
ATOM 2850 C C . LYS A 1 369 ? 6.759 19.344 -19.052 1.00 95.69 369 LYS A C 1
ATOM 2852 O O . LYS A 1 369 ? 7.875 19.627 -18.608 1.00 95.69 369 LYS A O 1
ATOM 2857 N N . ILE A 1 370 ? 6.481 18.209 -19.678 1.00 97.06 370 ILE A N 1
ATOM 2858 C CA . ILE A 1 370 ? 7.432 17.123 -19.890 1.00 97.06 370 ILE A CA 1
ATOM 2859 C C . ILE A 1 370 ? 7.539 16.838 -21.383 1.00 97.06 370 ILE A C 1
ATOM 2861 O O . ILE A 1 370 ? 6.536 16.803 -22.090 1.00 97.06 370 ILE A O 1
ATOM 2865 N N . TYR A 1 371 ? 8.758 16.624 -21.858 1.00 97.44 371 TYR A N 1
ATOM 2866 C CA . TYR A 1 371 ? 9.028 16.159 -23.213 1.00 97.44 371 TYR A CA 1
ATOM 2867 C C . TYR A 1 371 ? 9.461 14.702 -23.141 1.00 97.44 371 TYR A C 1
ATOM 2869 O O . TYR A 1 371 ? 10.374 14.397 -22.377 1.00 97.44 371 TYR A O 1
ATOM 2877 N N . ILE A 1 372 ? 8.843 13.830 -23.933 1.00 97.94 372 ILE A N 1
ATOM 2878 C CA . ILE A 1 372 ? 9.239 12.422 -24.050 1.00 97.94 372 ILE A CA 1
ATOM 2879 C C . ILE A 1 372 ? 9.633 12.157 -25.503 1.00 97.94 372 ILE A C 1
ATOM 2881 O O . ILE A 1 372 ? 8.859 12.439 -26.421 1.00 97.94 372 ILE A O 1
ATOM 2885 N N . TYR A 1 373 ? 10.859 11.679 -25.700 1.00 98.12 373 TYR A N 1
ATOM 2886 C CA . TYR A 1 373 ? 11.506 11.516 -27.001 1.00 98.12 373 TYR A CA 1
ATOM 2887 C C . TYR A 1 373 ? 11.366 10.094 -27.533 1.00 98.12 373 TYR A C 1
ATOM 2889 O O . TYR A 1 373 ? 11.475 9.146 -26.762 1.00 98.12 373 TYR A O 1
ATOM 2897 N N . ALA A 1 374 ? 11.224 9.954 -28.855 1.00 97.38 374 ALA A N 1
ATOM 2898 C CA . ALA A 1 374 ? 11.253 8.669 -29.556 1.00 97.38 374 ALA A CA 1
ATOM 2899 C C . ALA A 1 374 ? 12.686 8.105 -29.619 1.00 97.38 374 ALA A C 1
ATOM 2901 O O . ALA A 1 374 ? 13.335 8.130 -30.663 1.00 97.38 374 ALA A O 1
ATOM 2902 N N . GLY A 1 375 ? 13.206 7.674 -28.472 1.00 96.69 375 GLY A N 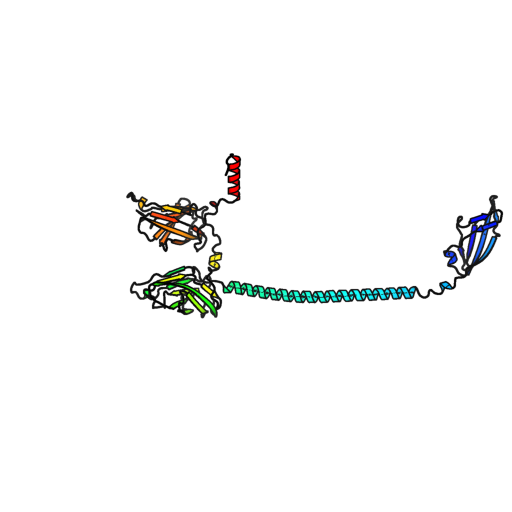1
ATOM 2903 C CA . GLY A 1 375 ? 14.592 7.251 -28.297 1.00 96.69 375 GLY A CA 1
ATOM 2904 C C . GLY A 1 375 ? 15.420 8.242 -27.476 1.00 96.69 375 GLY A C 1
ATOM 2905 O O . GLY A 1 375 ? 14.892 9.113 -26.770 1.00 96.69 375 GLY A O 1
ATOM 2906 N N . GLU A 1 376 ? 16.740 8.117 -27.567 1.00 96.88 376 GLU A N 1
ATOM 2907 C CA . GLU A 1 376 ? 17.677 9.039 -26.931 1.00 96.88 376 GLU A CA 1
ATOM 2908 C C . GLU A 1 376 ? 17.732 10.380 -27.682 1.00 96.88 376 GLU A C 1
ATOM 2910 O O . GLU A 1 376 ? 17.816 10.431 -28.909 1.00 96.88 376 GLU A O 1
ATOM 2915 N N . SER A 1 377 ? 17.655 11.496 -26.950 1.00 95.31 377 SER A N 1
ATOM 2916 C CA . SER A 1 377 ? 17.706 12.835 -27.543 1.00 95.31 377 SER A CA 1
ATOM 2917 C C . SER A 1 377 ? 19.040 13.052 -28.258 1.00 95.31 377 SER A C 1
ATOM 2919 O O . SER A 1 377 ? 20.089 13.000 -27.629 1.00 95.31 377 SER A O 1
ATOM 2921 N N . GLY A 1 378 ? 18.995 13.381 -29.550 1.00 94.38 378 GLY A N 1
ATOM 2922 C CA . GLY A 1 378 ? 20.171 13.440 -30.426 1.00 94.38 378 GLY A CA 1
ATOM 2923 C C . GLY A 1 378 ? 20.251 12.265 -31.405 1.00 94.38 378 GLY A C 1
ATOM 2924 O O . GLY A 1 378 ? 20.831 12.420 -32.473 1.00 94.38 378 GLY A O 1
ATOM 2925 N N . GLU A 1 379 ? 19.559 11.161 -31.117 1.00 95.12 379 GLU A N 1
ATOM 2926 C CA . GLU A 1 379 ? 19.605 9.909 -31.887 1.00 95.12 379 GLU A CA 1
ATOM 2927 C C . GLU A 1 379 ? 18.195 9.419 -32.278 1.00 95.12 379 GLU A C 1
ATOM 2929 O O . GLU A 1 379 ? 17.944 8.232 -32.450 1.00 95.12 379 GLU A O 1
ATOM 2934 N N . THR A 1 380 ? 17.229 10.338 -32.417 1.00 97.06 380 THR A N 1
ATOM 2935 C CA . THR A 1 380 ? 15.816 9.987 -32.705 1.00 97.06 380 THR A CA 1
ATOM 2936 C C . THR A 1 380 ? 15.446 9.953 -34.195 1.00 97.06 380 THR A C 1
ATOM 2938 O O . THR A 1 380 ? 14.273 9.793 -34.551 1.00 97.06 380 THR A O 1
ATOM 2941 N N . ARG A 1 381 ? 16.425 10.111 -35.096 1.00 96.31 381 ARG A N 1
ATOM 2942 C CA . ARG A 1 381 ? 16.179 10.123 -36.546 1.00 96.31 381 ARG A CA 1
ATOM 2943 C C . ARG A 1 381 ? 15.687 8.749 -36.994 1.00 96.31 381 ARG A C 1
ATOM 2945 O O . ARG A 1 381 ? 16.338 7.748 -36.740 1.00 96.31 381 ARG A O 1
ATOM 2952 N N . GLY A 1 382 ? 14.568 8.719 -37.713 1.00 96.38 382 GLY A N 1
ATOM 2953 C CA . GLY A 1 382 ? 13.940 7.474 -38.156 1.00 96.38 382 GLY A CA 1
ATOM 2954 C C . GLY A 1 382 ? 13.184 6.710 -37.064 1.00 96.38 382 GLY A C 1
ATOM 2955 O O . GLY A 1 382 ? 12.563 5.706 -37.391 1.00 96.38 382 GLY A O 1
ATOM 2956 N N . ASN A 1 383 ? 13.162 7.195 -35.818 1.00 97.94 383 ASN A N 1
ATOM 2957 C CA . ASN A 1 383 ? 12.472 6.517 -34.722 1.00 97.94 383 ASN A CA 1
ATOM 2958 C C . ASN A 1 383 ? 10.999 6.929 -34.626 1.00 97.94 383 ASN A C 1
ATOM 2960 O O . ASN A 1 383 ? 10.659 8.118 -34.683 1.00 97.94 383 ASN A O 1
ATOM 2964 N N . GLY A 1 384 ? 10.141 5.937 -34.411 1.00 97.62 384 GLY A N 1
ATOM 2965 C CA . GLY A 1 384 ? 8.703 6.057 -34.213 1.00 97.62 384 GLY A CA 1
ATOM 2966 C C . GLY A 1 384 ? 8.266 5.294 -32.965 1.00 97.62 384 GLY A C 1
ATOM 2967 O O . GLY A 1 384 ? 8.810 4.239 -32.637 1.00 97.62 384 GLY A O 1
ATOM 2968 N N . VAL A 1 385 ? 7.305 5.850 -32.230 1.00 98.12 385 VAL A N 1
ATOM 2969 C CA . VAL A 1 385 ? 6.836 5.265 -30.969 1.00 98.12 385 VAL A CA 1
ATOM 2970 C C . VAL A 1 385 ? 5.406 5.681 -30.656 1.00 98.12 385 VAL A C 1
ATOM 2972 O O . VAL A 1 385 ? 4.985 6.814 -30.917 1.00 98.12 385 VAL A O 1
ATOM 2975 N N . VAL A 1 386 ? 4.659 4.773 -30.039 1.00 98.38 386 VAL A N 1
ATOM 2976 C CA . VAL A 1 386 ? 3.358 5.048 -29.432 1.00 98.38 386 VAL A CA 1
ATOM 2977 C C . VAL A 1 386 ? 3.510 4.980 -27.921 1.00 98.38 386 VAL A C 1
ATOM 2979 O O . VAL A 1 386 ? 3.750 3.913 -27.372 1.00 98.38 386 VAL A O 1
ATOM 2982 N N . TYR A 1 387 ? 3.329 6.106 -27.238 1.00 98.19 387 TYR A N 1
ATOM 2983 C CA . TYR A 1 387 ? 3.206 6.137 -25.783 1.00 98.19 387 TYR A CA 1
ATOM 2984 C C . TYR A 1 387 ? 1.755 5.923 -25.379 1.00 98.19 387 TYR A C 1
ATOM 2986 O O . TYR A 1 387 ? 0.859 6.541 -25.959 1.00 98.19 387 TYR A O 1
ATOM 2994 N N . THR A 1 388 ? 1.527 5.090 -24.369 1.00 96.88 388 THR A N 1
ATOM 2995 C CA . THR A 1 388 ? 0.208 4.867 -23.770 1.00 96.88 388 THR A CA 1
ATOM 2996 C C . THR A 1 388 ? 0.280 4.917 -22.254 1.00 96.88 388 THR A C 1
ATOM 2998 O O . THR A 1 388 ? 1.330 4.664 -21.667 1.00 96.88 388 THR A O 1
ATOM 3001 N N . ASP A 1 389 ? -0.844 5.258 -21.626 1.00 95.88 389 ASP A N 1
ATO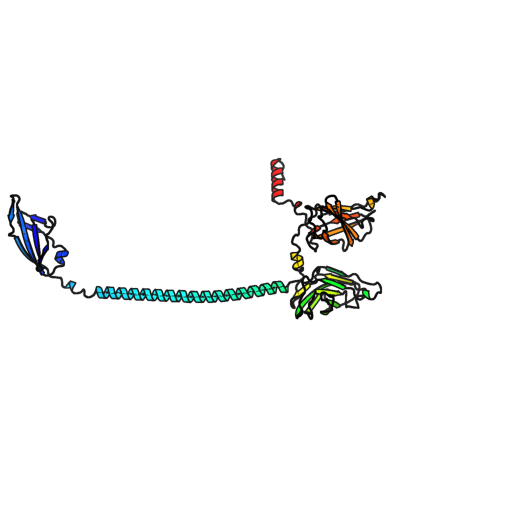M 3002 C CA . ASP A 1 389 ? -1.005 5.196 -20.171 1.00 95.88 389 ASP A CA 1
ATOM 3003 C C . ASP A 1 389 ? 0.070 5.988 -19.402 1.00 95.88 389 ASP A C 1
ATOM 3005 O O . ASP A 1 389 ? 0.550 5.553 -18.357 1.00 95.88 389 ASP A O 1
ATOM 3009 N N . VAL A 1 390 ? 0.464 7.161 -19.914 1.00 97.50 390 VAL A N 1
ATOM 3010 C CA . VAL A 1 390 ? 1.517 7.967 -19.285 1.00 97.50 390 VAL A CA 1
ATOM 3011 C C . VAL A 1 390 ? 0.948 8.710 -18.082 1.00 97.50 390 VAL A C 1
ATOM 3013 O O . VAL A 1 390 ? -0.025 9.455 -18.195 1.00 97.50 390 VAL A O 1
ATOM 3016 N N . LYS A 1 391 ? 1.553 8.525 -16.913 1.00 95.19 391 LYS A N 1
ATOM 3017 C CA . LYS A 1 391 ? 1.116 9.134 -15.658 1.00 95.19 391 LYS A CA 1
ATOM 3018 C C . LYS A 1 391 ? 2.264 9.880 -15.006 1.00 95.19 391 LYS A C 1
ATOM 3020 O O . LYS A 1 391 ? 3.392 9.403 -14.969 1.00 95.19 391 LYS A O 1
ATOM 3025 N N . LEU A 1 392 ? 1.956 11.063 -14.485 1.00 94.44 392 LEU A N 1
ATOM 3026 C CA . LEU A 1 392 ? 2.807 11.765 -13.532 1.00 94.44 392 LEU A CA 1
ATOM 3027 C C . LEU A 1 392 ? 2.034 11.872 -12.226 1.00 94.44 392 LEU A C 1
ATOM 3029 O O . LEU A 1 392 ? 0.920 12.395 -12.229 1.00 94.44 392 LEU A O 1
ATOM 3033 N N . GLN A 1 393 ? 2.636 11.418 -11.135 1.00 90.44 393 GLN A N 1
ATOM 3034 C CA . GLN A 1 393 ? 2.047 11.454 -9.799 1.00 90.44 393 GLN A CA 1
ATOM 3035 C C . GLN A 1 393 ? 3.087 11.862 -8.756 1.00 90.44 393 GLN A C 1
ATOM 3037 O O . GLN A 1 393 ? 4.291 11.741 -8.983 1.00 90.44 393 GLN A O 1
ATOM 3042 N N . THR A 1 394 ? 2.621 12.351 -7.612 1.00 85.12 394 THR A N 1
ATOM 3043 C CA . THR A 1 394 ? 3.469 12.582 -6.436 1.00 85.12 394 THR A CA 1
ATOM 3044 C C . THR A 1 394 ? 3.862 11.257 -5.788 1.00 85.12 394 THR A C 1
ATOM 3046 O O . THR A 1 394 ? 3.088 10.300 -5.823 1.00 85.12 394 THR A O 1
ATOM 3049 N N . GLY A 1 395 ? 5.025 11.231 -5.143 1.00 76.12 395 GLY A N 1
ATOM 3050 C CA . GLY A 1 395 ? 5.564 10.056 -4.462 1.00 76.12 395 GLY A CA 1
ATOM 3051 C C . GLY A 1 395 ? 6.528 9.255 -5.333 1.00 76.12 395 GLY A C 1
ATOM 3052 O O . GLY A 1 395 ? 6.839 9.629 -6.466 1.00 76.12 395 GLY A O 1
ATOM 3053 N N . SER A 1 396 ? 7.017 8.150 -4.776 1.00 72.19 396 SER A N 1
ATOM 3054 C CA . SER A 1 396 ? 8.138 7.373 -5.311 1.00 72.19 396 SER A CA 1
ATOM 3055 C C . SER A 1 396 ? 7.756 6.115 -6.090 1.00 72.19 396 SER A C 1
ATOM 3057 O O . SER A 1 396 ? 8.647 5.447 -6.611 1.00 72.19 396 SER A O 1
ATOM 3059 N N . LEU A 1 397 ? 6.458 5.818 -6.208 1.00 67.00 397 LEU A N 1
ATOM 3060 C CA . LEU A 1 397 ? 5.943 4.626 -6.875 1.00 67.00 397 LEU A CA 1
ATOM 3061 C C . LEU A 1 397 ? 5.022 4.966 -8.036 1.00 67.00 397 LEU A C 1
ATOM 3063 O O . LEU A 1 397 ? 4.228 5.901 -7.968 1.00 67.00 397 LEU A O 1
ATOM 3067 N N . ALA A 1 398 ? 5.099 4.155 -9.088 1.00 78.94 398 ALA A N 1
ATOM 3068 C CA . ALA A 1 398 ? 4.185 4.225 -10.215 1.00 78.94 398 ALA A CA 1
ATOM 3069 C C . ALA A 1 398 ? 2.876 3.507 -9.871 1.00 78.94 398 ALA A C 1
ATOM 3071 O O . ALA A 1 398 ? 2.885 2.314 -9.571 1.00 78.94 398 ALA A O 1
ATOM 3072 N N . ALA A 1 399 ? 1.752 4.211 -9.966 1.00 78.38 399 ALA A N 1
ATOM 3073 C CA . ALA A 1 399 ? 0.426 3.609 -9.923 1.00 78.38 399 ALA A CA 1
ATOM 3074 C C . ALA A 1 399 ? -0.107 3.381 -11.351 1.00 78.38 399 ALA A C 1
ATOM 3076 O O . ALA A 1 399 ? 0.370 4.018 -12.301 1.00 78.38 399 ALA A O 1
ATOM 3077 N N . PRO A 1 400 ? -1.117 2.508 -11.531 1.00 83.94 400 PRO A N 1
ATOM 3078 C CA . PRO A 1 400 ? -1.817 2.376 -12.803 1.00 83.94 400 PRO A CA 1
ATOM 3079 C C . PRO A 1 400 ? -2.343 3.722 -13.315 1.00 83.94 400 PRO A C 1
ATOM 3081 O O . PRO A 1 400 ? -2.694 4.617 -12.539 1.00 83.94 400 PRO A O 1
ATOM 3084 N N . TRP A 1 401 ? -2.410 3.866 -14.638 1.00 91.50 401 TRP A N 1
ATOM 3085 C CA . TRP A 1 401 ? -2.913 5.085 -15.261 1.00 91.50 401 TRP A CA 1
ATOM 3086 C C . TRP A 1 401 ? -4.398 5.314 -14.964 1.00 91.50 401 TRP A C 1
ATOM 3088 O O . TRP A 1 401 ? -5.228 4.414 -15.097 1.00 91.50 401 TRP A O 1
ATOM 3098 N N . ASN A 1 402 ? -4.726 6.563 -14.658 1.00 85.69 402 ASN A N 1
ATOM 3099 C CA . ASN A 1 402 ? -6.067 7.131 -14.641 1.00 85.69 402 ASN A CA 1
ATOM 3100 C C . ASN A 1 402 ? -6.041 8.479 -15.395 1.00 85.69 402 ASN A C 1
ATOM 3102 O O . ASN A 1 402 ? -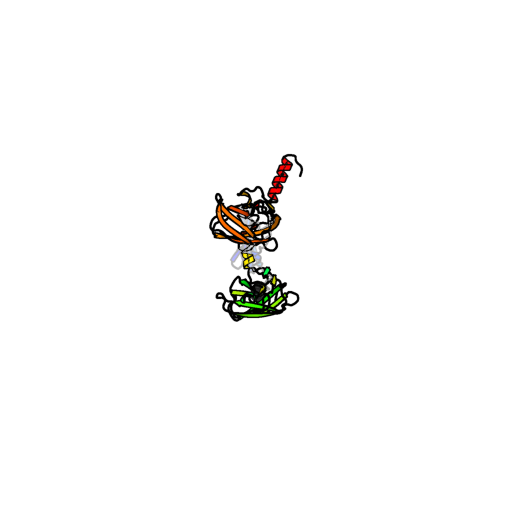4.975 9.103 -15.496 1.00 85.69 402 ASN A O 1
ATOM 3106 N N . PRO A 1 403 ? -7.176 8.930 -15.963 1.00 85.56 403 PRO A N 1
ATOM 3107 C CA . PRO A 1 403 ? -7.240 10.231 -16.624 1.00 85.56 403 PRO A CA 1
ATOM 3108 C C . PRO A 1 403 ? -6.952 11.360 -15.635 1.00 85.56 403 PRO A C 1
ATOM 3110 O O . PRO A 1 403 ? -7.142 11.203 -14.424 1.00 85.56 403 PRO A O 1
ATOM 3113 N N . ASN A 1 404 ? -6.521 12.514 -16.147 1.00 88.19 404 ASN A N 1
ATOM 3114 C CA . ASN A 1 404 ? -6.422 13.686 -15.293 1.00 88.19 404 ASN A CA 1
ATOM 3115 C C . ASN A 1 404 ? -7.825 14.022 -14.756 1.00 88.19 404 ASN A C 1
ATOM 3117 O O . ASN A 1 404 ? -8.773 14.054 -15.543 1.00 88.19 404 ASN A O 1
ATOM 3121 N N . PRO A 1 405 ? -8.001 14.309 -13.453 1.00 82.12 405 PRO A N 1
ATOM 3122 C CA . PRO A 1 405 ? -9.313 14.655 -12.914 1.00 82.12 405 PRO A CA 1
ATOM 3123 C C . PRO A 1 405 ? -10.018 15.816 -13.628 1.00 82.12 405 PRO A C 1
ATOM 3125 O O . PRO A 1 405 ? -11.243 15.844 -13.641 1.00 82.12 405 PRO A O 1
ATOM 3128 N N . SER A 1 406 ? -9.284 16.752 -14.247 1.00 80.94 406 SER A N 1
ATOM 3129 C CA . SER A 1 406 ? -9.888 17.840 -15.031 1.00 80.94 406 SER A CA 1
ATOM 3130 C C . SER A 1 406 ? -10.460 17.398 -16.383 1.00 80.94 406 SER A C 1
ATOM 3132 O O . SER A 1 406 ? -11.180 18.166 -17.013 1.00 80.94 406 SER A O 1
ATOM 3134 N N . GLU A 1 407 ? -10.125 16.196 -16.849 1.00 78.69 407 GLU A N 1
ATOM 3135 C CA . GLU A 1 407 ? -10.616 15.604 -18.104 1.00 78.69 407 GLU A CA 1
ATOM 3136 C C . GLU A 1 407 ? -11.837 14.707 -17.879 1.00 78.69 407 GLU A C 1
ATOM 3138 O O . GLU A 1 407 ? -12.512 14.309 -18.829 1.00 78.69 407 GLU A O 1
ATOM 3143 N N . ILE A 1 408 ? -12.140 14.386 -16.619 1.00 75.38 408 ILE A N 1
ATOM 3144 C CA . ILE A 1 408 ? -13.322 13.617 -16.252 1.00 75.38 408 ILE A CA 1
ATOM 3145 C C . ILE A 1 408 ? -14.509 14.577 -16.221 1.00 75.38 408 ILE A C 1
ATOM 3147 O O . ILE A 1 408 ? -14.593 15.457 -15.366 1.00 75.38 408 ILE A O 1
ATOM 3151 N N . VAL A 1 409 ? -15.459 14.385 -17.135 1.00 64.38 409 VAL A N 1
ATOM 3152 C CA . VAL A 1 409 ? -16.754 15.065 -17.058 1.00 64.38 409 VAL A CA 1
ATOM 3153 C C . VAL A 1 409 ? -17.492 14.517 -15.842 1.00 64.38 409 VAL A C 1
ATOM 3155 O O . VAL A 1 409 ? -17.849 13.340 -15.798 1.00 64.38 409 VAL A O 1
ATOM 3158 N N . THR A 1 410 ? -17.715 15.359 -14.837 1.00 65.25 410 THR A N 1
ATOM 3159 C CA . THR A 1 410 ? -18.509 14.960 -13.671 1.00 65.25 410 THR A CA 1
ATOM 3160 C C . THR A 1 410 ? -19.976 14.787 -14.062 1.00 65.25 410 THR A C 1
ATOM 3162 O O . THR A 1 410 ? -20.450 15.401 -15.021 1.00 65.25 410 THR A O 1
ATOM 3165 N N . GLN A 1 411 ? -20.734 13.989 -13.304 1.00 56.53 411 GLN A N 1
ATOM 3166 C CA . GLN A 1 411 ? -22.166 13.788 -13.563 1.00 56.53 411 GLN A CA 1
ATOM 3167 C C . GLN A 1 411 ? -22.934 15.122 -13.626 1.00 56.53 411 GLN A C 1
ATOM 3169 O O . GLN A 1 411 ? -23.809 15.295 -14.469 1.00 56.53 411 GLN A O 1
ATOM 3174 N N . ASP A 1 412 ? -22.558 16.103 -12.805 1.00 64.81 412 ASP A N 1
ATOM 3175 C CA . ASP A 1 412 ? -23.151 17.444 -12.828 1.00 64.81 412 ASP A CA 1
ATOM 3176 C C . ASP A 1 412 ? -22.801 18.238 -14.094 1.00 64.81 412 ASP A C 1
ATOM 3178 O O . ASP A 1 412 ? -23.641 18.967 -14.625 1.00 64.81 412 ASP A O 1
ATOM 3182 N N . GLN A 1 413 ? -21.572 18.112 -14.602 1.00 68.44 413 GLN A N 1
ATOM 3183 C CA . GLN A 1 413 ? -21.165 18.732 -15.867 1.00 68.44 413 GLN A CA 1
ATOM 3184 C C . GLN A 1 413 ? -21.863 18.073 -17.060 1.00 68.44 413 GLN A C 1
ATOM 3186 O O . GLN A 1 413 ? -22.334 18.782 -17.949 1.00 68.44 413 GLN A O 1
ATOM 3191 N N . TYR A 1 414 ? -22.002 16.746 -17.041 1.00 72.00 414 TYR A N 1
ATOM 3192 C CA . TYR A 1 414 ? -22.788 15.999 -18.019 1.00 72.00 414 TYR A CA 1
ATOM 3193 C C . TYR A 1 414 ? -24.252 16.455 -18.009 1.00 72.00 414 TYR A C 1
ATOM 3195 O O . TYR A 1 414 ? -24.784 16.837 -19.046 1.00 72.00 414 TYR A O 1
ATOM 3203 N N . ASN A 1 415 ? -24.878 16.538 -16.833 1.00 69.75 415 ASN A N 1
ATOM 3204 C CA . ASN A 1 415 ? -26.263 16.992 -16.693 1.00 69.75 415 ASN A CA 1
ATOM 3205 C C . ASN A 1 415 ? -26.458 18.439 -17.191 1.00 69.75 415 ASN A C 1
ATOM 3207 O O . ASN A 1 415 ? -27.472 18.752 -17.813 1.00 69.75 415 ASN A O 1
ATOM 3211 N N . LYS A 1 416 ? -25.483 19.335 -16.971 1.00 75.25 416 LYS A N 1
ATOM 3212 C CA . LYS A 1 416 ? -25.512 20.703 -17.523 1.00 75.25 416 LYS A CA 1
ATOM 3213 C C . LYS A 1 416 ? -25.415 20.724 -19.049 1.00 75.25 416 LYS A C 1
ATOM 3215 O O . LYS A 1 416 ? -26.134 21.498 -19.676 1.00 75.25 416 LYS A O 1
ATOM 3220 N N . LEU A 1 417 ? -24.562 19.884 -19.636 1.00 77.50 417 LEU A N 1
ATOM 3221 C CA . LEU A 1 417 ? -24.455 19.709 -21.088 1.00 77.50 417 LEU A CA 1
ATOM 3222 C C . LEU A 1 417 ? -25.757 19.157 -21.678 1.00 77.50 417 LEU A C 1
ATOM 3224 O O . LEU A 1 417 ? -26.254 19.709 -22.655 1.00 77.50 417 LEU A O 1
ATOM 3228 N N . VAL A 1 418 ? -26.351 18.149 -21.035 1.00 74.56 418 VAL A N 1
ATOM 3229 C CA . VAL A 1 418 ? -27.643 17.579 -21.436 1.00 74.56 418 VAL A CA 1
ATOM 3230 C C . VAL A 1 418 ? -28.734 18.645 -21.448 1.00 74.56 418 VAL A C 1
ATOM 3232 O O . VAL A 1 418 ? -29.408 18.839 -22.458 1.00 74.56 418 VAL A O 1
ATOM 3235 N N . ASN A 1 419 ? -28.845 19.417 -20.367 1.00 80.94 419 ASN A N 1
ATOM 3236 C CA . ASN A 1 419 ? -29.819 20.502 -20.280 1.00 80.94 419 ASN A CA 1
ATOM 3237 C C . ASN A 1 419 ? -29.570 21.603 -21.324 1.00 80.94 419 ASN A C 1
ATOM 3239 O O . ASN A 1 419 ? -30.523 22.171 -21.851 1.00 80.94 419 ASN A O 1
ATOM 3243 N N . ALA A 1 420 ? -28.311 21.912 -21.647 1.00 80.69 420 ALA A N 1
ATOM 3244 C CA . ALA A 1 420 ? -27.982 22.898 -22.673 1.00 80.69 420 ALA A CA 1
ATOM 3245 C C . ALA A 1 420 ? -28.398 22.439 -24.082 1.00 80.69 420 ALA A C 1
ATOM 3247 O O . ALA A 1 420 ? -28.916 23.251 -24.845 1.00 80.69 420 ALA A O 1
ATOM 3248 N N . VAL A 1 421 ? -28.227 21.155 -24.416 1.00 78.31 421 VAL A N 1
ATOM 3249 C CA . VAL A 1 421 ? -28.657 20.591 -25.709 1.00 78.31 421 VAL A CA 1
ATOM 3250 C C . VAL A 1 421 ? -30.182 20.568 -25.826 1.00 78.31 421 VAL A C 1
ATOM 3252 O O . VAL A 1 421 ? -30.710 21.031 -26.837 1.00 78.31 421 VAL A O 1
ATOM 3255 N N . ILE A 1 422 ? -30.887 20.143 -24.770 1.00 82.69 422 ILE A N 1
ATOM 3256 C CA . ILE A 1 422 ? -32.360 20.168 -24.711 1.00 82.69 422 ILE A CA 1
ATOM 3257 C C . ILE A 1 422 ? -32.887 21.597 -24.903 1.00 82.69 422 ILE A C 1
ATOM 3259 O O . ILE A 1 422 ? -33.799 21.831 -25.694 1.00 82.69 422 ILE A O 1
ATOM 3263 N N . ASN A 1 423 ? -32.276 22.584 -24.240 1.00 81.50 423 ASN A N 1
ATOM 3264 C CA . ASN A 1 423 ? -32.681 23.990 -24.354 1.00 81.50 423 ASN A CA 1
ATOM 3265 C C . ASN A 1 423 ? -32.417 24.600 -25.742 1.00 81.50 423 ASN A C 1
ATOM 3267 O O . ASN A 1 423 ? -33.040 25.600 -26.093 1.00 81.50 423 ASN A O 1
ATOM 3271 N N . LEU A 1 424 ? -31.514 24.014 -26.532 1.00 83.81 424 LEU A N 1
ATOM 3272 C CA . LEU A 1 424 ? -31.255 24.401 -27.922 1.00 83.81 424 LEU A CA 1
ATOM 3273 C C . LEU A 1 424 ? -32.141 23.640 -28.927 1.00 83.81 424 LEU A C 1
ATOM 3275 O O . LEU A 1 424 ? -31.966 23.802 -30.134 1.00 83.81 424 LEU A O 1
ATOM 3279 N N . GLY A 1 425 ? -33.100 22.840 -28.447 1.00 71.50 425 GLY A N 1
ATOM 3280 C CA . GLY A 1 425 ? -34.019 22.062 -29.280 1.00 71.50 425 GLY A CA 1
ATOM 3281 C C . GLY A 1 425 ? -33.405 20.791 -29.869 1.00 71.50 425 GLY A C 1
ATOM 3282 O O . GLY A 1 425 ? -33.966 20.233 -30.809 1.00 71.50 425 GLY A O 1
ATOM 3283 N N . GLY A 1 426 ? -32.253 20.353 -29.353 1.00 62.31 426 GLY A N 1
ATOM 3284 C CA . GLY A 1 426 ? -31.666 19.057 -29.677 1.00 62.31 426 GLY A CA 1
ATOM 3285 C C . GLY A 1 426 ? -32.166 17.962 -28.734 1.00 62.31 426 GLY A C 1
ATOM 3286 O O . GLY A 1 426 ? -32.466 18.223 -27.571 1.00 62.31 426 GLY A O 1
ATOM 3287 N N . GLU A 1 427 ? -32.212 16.728 -29.224 1.00 62.41 427 GLU A N 1
ATOM 3288 C CA . GLU A 1 427 ? -32.400 15.525 -28.404 1.00 62.41 427 GLU A CA 1
ATOM 3289 C C . GLU A 1 427 ? -31.050 14.800 -28.275 1.00 62.41 427 GLU A C 1
ATOM 3291 O O . GLU A 1 427 ? -30.251 14.821 -29.216 1.00 62.41 427 GLU A O 1
ATOM 3296 N N . ILE A 1 428 ? -30.775 14.218 -27.100 1.00 56.53 428 ILE A N 1
ATOM 3297 C CA . ILE A 1 428 ? -29.575 13.404 -26.822 1.00 56.53 428 ILE A CA 1
ATOM 3298 C C . ILE A 1 428 ? -29.951 11.933 -26.794 1.00 56.53 428 ILE A C 1
ATOM 3300 O O . ILE A 1 428 ? -30.938 11.613 -26.091 1.00 56.53 428 ILE A O 1
#

pLDDT: mean 86.32, std 11.95, range [43.53, 98.38]

Radius of gyration: 55.6 Å; chains: 1; bounding box: 139×72×128 Å

InterPro domains:
  IPR018913 BppU, N-terminal [PF10651] (19-97)

Secondary structure (DSSP, 8-state):
-EEEEE-TTS-EE---TTTEEEEETTTTEEEEPPPHHHHT--EEEEEEEEEE-TTS-EEEEEEEEEEE---GGGGG-SSHHHHHHHHHHHHHHHHHHHHHHHHHHHHHHHHHHHHHHHHHHHHHHHHHHHHHHHHHHT---BSS-SEEEE----SSSGGGGG-EEEEEEEEEEPTT-EEEEEEEEEEEES--SEEEEEEE-TT--EEEEEEEE-BTTEEEEEEE-SS-EEEEEEESSSTT--TT-EEEEEEEEEEESS--------HHHHHT-S-----BSS-SEEEE----SSSGGGGG-EEEEEEEEEEPTT-EEEEEEEEEEEES--SEEEEEEE-GGG-EEEEEEEE-BTTEEEEEEE-SS-EEEEEEESSSTT--TT-EEEEEEEEEEESSSPPPP---GGGS--HHHHHHHHHHHHHTT---

Organism: NCBI:txid1302648

Sequence (428 aa):
MVMILNDDNGKQFIPGDNEIEVLSAIQGTAEYVLPDNLLGYEGKVTSYVYLDFSDGTHTDEGRFTFEIKRSLVTDVIPKAGDKYVKDFEDVKAEVQKAADGTIKTASEAGKSIDEASKEVNTAKAEAIKNMHELDISDKNYLLDSKKRVLNPRTSGGASDNSNHTIYHLSEPIPAGAEMTISGKLEITDGAFDNISILFRDENDVSGGHSLMKISDNEFSKTFTLSKTLHKIYIYAGESDKTRGNGVVYTDVKLQPGSLATPWNPNPHEIMTHISDKNYLLDSKKKVIKPRTSGEVSDTTNHTVYHLSEPMPAGAEMTISGKLEITDGDFDAISIYYRGENGISLGHSLMKISDNEFSKTFTLPKALHKIYIYAGESGETRGNGVVYTDVKLQTGSLAAPWNPNPSEIVTQDQYNKLVNAVINLGGEI

Foldseek 3Di:
DWKWKAFPVGDIDTDDPVQKADPDPVVPDIDHDDDPVRLVDFGKIKMWDKDADPVRDIDGPDIDMDGRHDDPVVVVPPPPVVVVVVVVVVVVVVVVVVVVVVVVVVVVVVVVVVVVVVVVVVVVVVVVVVVVCVVQQQAFFWAPQAKDKFAAAAPPDQCSLFGKDKTFGPDKDAAFFKKKKKWFKDWPWDDAQWKKKFFADPVRDTQDIDIWGADPRMTMDIDGTHGIGGMMIIHLHYRSHNHGTIMMIGLIGMGTDDDDDGHDHHVVVVVQPPDPAFQWAPQAKDKFAAAAPPDQVNLAGKDKTFGPDKDFAFFKKKKKWFKDWPWDDAQWKKKWWADPPRHTQDIDIFGADPRMTMDIDGTRGITTMMIIAQHDRRHNHGTIMMIGLIGMDTDGDDDGHDHHPVPDCDPVNVVVVCVVCVVVVHHD